Protein AF-0000000071593186 (afdb_homodimer)

Structure (mmCIF, N/CA/C/O backbone):
data_AF-0000000071593186-model_v1
#
loop_
_entity.id
_entity.type
_entity.pdbx_description
1 polymer 'Possible hydrolase'
#
loop_
_atom_site.group_PDB
_atom_site.id
_atom_site.type_symbol
_atom_site.label_atom_id
_atom_site.label_alt_id
_atom_site.label_comp_id
_atom_site.label_asym_id
_atom_site.label_entity_id
_atom_site.label_seq_id
_atom_site.pdbx_PDB_ins_code
_atom_site.Cartn_x
_atom_site.Cartn_y
_atom_site.Cartn_z
_atom_site.occupancy
_atom_site.B_iso_or_equiv
_atom_site.auth_seq_id
_atom_site.auth_comp_id
_atom_site.auth_asym_id
_atom_site.auth_atom_id
_atom_site.pdbx_PDB_model_num
ATOM 1 N N . MET A 1 1 ? 16.547 17.031 -68.688 1 25.17 1 MET A N 1
ATOM 2 C CA . MET A 1 1 ? 16.328 16.156 -67.562 1 25.17 1 MET A CA 1
ATOM 3 C C . MET A 1 1 ? 16.531 16.906 -66.25 1 25.17 1 MET A C 1
ATOM 5 O O . MET A 1 1 ? 17.672 17.141 -65.812 1 25.17 1 MET A O 1
ATOM 9 N N . LYS A 1 2 ? 15.688 17.938 -66 1 28.36 2 LYS A N 1
ATOM 10 C CA . LYS A 1 2 ? 15.641 18.922 -64.938 1 28.36 2 LYS A CA 1
ATOM 11 C C . LYS A 1 2 ? 15.367 18.234 -63.594 1 28.36 2 LYS A C 1
ATOM 13 O O . LYS A 1 2 ? 14.359 17.547 -63.438 1 28.36 2 LYS A O 1
ATOM 18 N N . LYS A 1 3 ? 16.438 17.938 -62.781 1 27.17 3 LYS A N 1
ATOM 19 C CA . LYS A 1 3 ? 16.5 17.422 -61.406 1 27.17 3 LYS A CA 1
ATOM 20 C C . LYS A 1 3 ? 15.633 18.266 -60.469 1 27.17 3 LYS A C 1
ATOM 22 O O . LYS A 1 3 ? 15.859 19.453 -60.281 1 27.17 3 LYS A O 1
ATOM 27 N N . PHE A 1 4 ? 14.344 18 -60.406 1 31.58 4 PHE A N 1
ATOM 28 C CA . PHE A 1 4 ? 13.453 18.609 -59.438 1 31.58 4 PHE A CA 1
ATOM 29 C C . PHE A 1 4 ? 13.914 18.297 -58 1 31.58 4 PHE A C 1
ATOM 31 O O . PHE A 1 4 ? 13.969 17.125 -57.625 1 31.58 4 PHE A O 1
ATOM 38 N N . ALA A 1 5 ? 14.828 19.062 -57.438 1 29.3 5 ALA A N 1
ATOM 39 C CA . ALA A 1 5 ? 15.195 19.094 -56 1 29.3 5 ALA A CA 1
ATOM 40 C C . ALA A 1 5 ? 13.961 19.266 -55.125 1 29.3 5 ALA A C 1
ATOM 42 O O . ALA A 1 5 ? 13.336 20.328 -55.125 1 29.3 5 ALA A O 1
ATOM 43 N N . THR A 1 6 ? 13.164 18.219 -54.969 1 29.22 6 THR A N 1
ATOM 44 C CA . THR A 1 6 ? 12.094 18.219 -53.969 1 29.22 6 THR A CA 1
ATOM 45 C C . THR A 1 6 ? 12.633 18.547 -52.594 1 29.22 6 THR A C 1
ATOM 47 O O . THR A 1 6 ? 13.469 17.812 -52.062 1 29.22 6 THR A O 1
ATOM 50 N N . PHE A 1 7 ? 12.742 19.812 -52.219 1 29.3 7 PHE A N 1
ATOM 51 C CA . PHE A 1 7 ? 13.016 20.234 -50.844 1 29.3 7 PHE A CA 1
ATOM 52 C C . PHE A 1 7 ? 11.992 19.641 -49.875 1 29.3 7 PHE A C 1
ATOM 54 O O . PHE A 1 7 ? 10.797 19.938 -49.969 1 29.3 7 PHE A O 1
ATOM 61 N N . LEU A 1 8 ? 12.266 18.438 -49.375 1 28.06 8 LEU A N 1
ATOM 62 C CA . LEU A 1 8 ? 11.531 17.844 -48.281 1 28.06 8 LEU A CA 1
ATOM 63 C C . LEU A 1 8 ? 11.57 18.75 -47.062 1 28.06 8 LEU A C 1
ATOM 65 O O . LEU A 1 8 ? 12.641 18.969 -46.469 1 28.06 8 LEU A O 1
ATOM 69 N N . CYS A 1 9 ? 10.68 19.75 -46.938 1 27.52 9 CYS A N 1
ATOM 70 C CA . CYS A 1 9 ? 10.422 20.453 -45.688 1 27.52 9 CYS A CA 1
ATOM 71 C C . CYS A 1 9 ? 10.055 19.469 -44.594 1 27.52 9 CYS A C 1
ATOM 73 O O . CYS A 1 9 ? 8.992 18.844 -44.625 1 27.52 9 CYS A O 1
ATOM 75 N N . VAL A 1 10 ? 11.055 18.922 -44.031 1 30.28 10 VAL A N 1
ATOM 76 C CA . VAL A 1 10 ? 10.812 18.234 -42.75 1 30.28 10 VAL A CA 1
ATOM 77 C C . VAL A 1 10 ? 10.109 19.172 -41.781 1 30.28 10 VAL A C 1
ATOM 79 O O . VAL A 1 10 ? 10.672 20.188 -41.406 1 30.28 10 VAL A O 1
ATOM 82 N N . LEU A 1 11 ? 8.812 19.328 -41.844 1 30.23 11 LEU A N 1
ATOM 83 C CA . LEU A 1 11 ? 8.023 19.875 -40.75 1 30.23 11 LEU A CA 1
ATOM 84 C C . LEU A 1 11 ? 8.406 19.234 -39.438 1 30.23 11 LEU A C 1
ATOM 86 O O . LEU A 1 11 ? 8.148 18.047 -39.219 1 30.23 11 LEU A O 1
ATOM 90 N N . LEU A 1 12 ? 9.492 19.688 -38.875 1 29.23 12 LEU A N 1
ATOM 91 C CA . LEU A 1 12 ? 9.719 19.438 -37.469 1 29.23 12 LEU A CA 1
ATOM 92 C C . LEU A 1 12 ? 8.469 19.766 -36.656 1 29.23 12 LEU A C 1
ATOM 94 O O . LEU A 1 12 ? 8.039 20.922 -36.625 1 29.23 12 LEU A O 1
ATOM 98 N N . SER A 1 13 ? 7.516 18.922 -36.594 1 33 13 SER A N 1
ATOM 99 C CA . SER A 1 13 ? 6.453 18.984 -35.594 1 33 13 SER A CA 1
ATOM 100 C C . SER A 1 13 ? 6.996 19.422 -34.219 1 33 13 SER A C 1
ATOM 102 O O . SER A 1 13 ? 7.906 18.797 -33.688 1 33 13 SER A O 1
ATOM 104 N N . GLY A 1 14 ? 7.012 20.734 -33.938 1 31.91 14 GLY A N 1
ATOM 105 C CA . GLY A 1 14 ? 7.301 21.359 -32.656 1 31.91 14 GLY A CA 1
ATOM 106 C C . GLY A 1 14 ? 6.77 20.578 -31.469 1 31.91 14 GLY A C 1
ATOM 107 O O . GLY A 1 14 ? 5.574 20.297 -31.375 1 31.91 14 GLY A O 1
ATOM 108 N N . SER A 1 15 ? 7.508 19.656 -31 1 36.62 15 SER A N 1
ATOM 109 C CA . SER A 1 15 ? 7.262 19.172 -29.641 1 36.62 15 SER A CA 1
ATOM 110 C C . SER A 1 15 ? 6.797 20.297 -28.734 1 36.62 15 SER A C 1
ATOM 112 O O . SER A 1 15 ? 7.488 21.312 -28.562 1 36.62 15 SER A O 1
ATOM 114 N N . GLY A 1 16 ? 5.535 20.641 -28.797 1 35.69 16 GLY A N 1
ATOM 115 C CA . GLY A 1 16 ? 4.914 21.625 -27.906 1 35.69 16 GLY A CA 1
ATOM 116 C C . GLY A 1 16 ? 5.566 21.688 -26.547 1 35.69 16 GLY A C 1
ATOM 117 O O . GLY A 1 16 ? 5.41 20.781 -25.719 1 35.69 16 GLY A O 1
ATOM 118 N N . PHE A 1 17 ? 6.691 22.188 -26.422 1 38.78 17 PHE A N 1
ATOM 119 C CA . PHE A 1 17 ? 7.215 22.641 -25.141 1 38.78 17 PHE A CA 1
ATOM 120 C C . PHE A 1 17 ? 6.129 23.344 -24.328 1 38.78 17 PHE A C 1
ATOM 122 O O . PHE A 1 17 ? 5.5 24.281 -24.797 1 38.78 17 PHE A O 1
ATOM 129 N N . ALA A 1 18 ? 5.43 22.594 -23.484 1 46.97 18 ALA A N 1
ATOM 130 C CA . ALA A 1 18 ? 4.527 23.281 -22.562 1 46.97 18 ALA A CA 1
ATOM 131 C C . ALA A 1 18 ? 5.18 24.516 -21.969 1 46.97 18 ALA A C 1
ATOM 133 O O . ALA A 1 18 ? 6.383 24.531 -21.703 1 46.97 18 ALA A O 1
ATOM 134 N N . ALA A 1 19 ? 4.547 25.609 -22.094 1 53.09 19 ALA A N 1
ATOM 135 C CA . ALA A 1 19 ? 4.949 26.938 -21.609 1 53.09 19 ALA A CA 1
ATOM 136 C C . ALA A 1 19 ? 5.434 26.859 -20.156 1 53.09 19 ALA A C 1
ATOM 138 O O . ALA A 1 19 ? 4.934 26.047 -19.375 1 53.09 19 ALA A O 1
ATOM 139 N N . PRO A 1 20 ? 6.586 27.422 -19.922 1 60 20 PRO A N 1
ATOM 140 C CA . PRO A 1 20 ? 7.02 27.531 -18.531 1 60 20 PRO A CA 1
ATOM 141 C C . PRO A 1 20 ? 5.883 27.922 -17.594 1 60 20 PRO A C 1
ATOM 143 O O . PRO A 1 20 ? 4.957 28.641 -18 1 60 20 PRO A O 1
ATOM 146 N N . VAL A 1 21 ? 5.766 27.188 -16.547 1 63.31 21 VAL A N 1
ATOM 147 C CA . VAL A 1 21 ? 4.77 27.516 -15.547 1 63.31 21 VAL A CA 1
ATOM 148 C C . VAL A 1 21 ? 5.145 28.844 -14.875 1 63.31 21 VAL A C 1
ATOM 150 O O . VAL A 1 21 ? 6.273 29.016 -14.406 1 63.31 21 VAL A O 1
ATOM 153 N N . GLU A 1 22 ? 4.348 29.812 -15.133 1 65.75 22 GLU A N 1
ATOM 154 C CA . GLU A 1 22 ? 4.547 31.109 -14.5 1 65.75 22 GLU A CA 1
ATOM 155 C C . GLU A 1 22 ? 3.852 31.172 -13.141 1 65.75 22 GLU A C 1
ATOM 157 O O . GLU A 1 22 ? 2.648 30.922 -13.039 1 65.75 22 GLU A O 1
ATOM 162 N N . VAL A 1 23 ? 4.645 31.094 -12.117 1 64.56 23 VAL A N 1
ATOM 163 C CA . VAL A 1 23 ? 4.156 31.359 -10.766 1 64.56 23 VAL A CA 1
ATOM 164 C C . VAL A 1 23 ? 4.445 32.812 -10.375 1 64.56 23 VAL A C 1
ATOM 166 O O . VAL A 1 23 ? 5.578 33.281 -10.508 1 64.56 23 VAL A O 1
ATOM 169 N N . PRO A 1 24 ? 3.354 33.531 -10.133 1 62.06 24 PRO A N 1
ATOM 170 C CA . PRO A 1 24 ? 3.613 34.938 -9.766 1 62.06 24 PRO A CA 1
ATOM 171 C C . PRO A 1 24 ? 4.734 35.062 -8.734 1 62.06 24 PRO A C 1
ATOM 173 O O . PRO A 1 24 ? 4.707 34.406 -7.691 1 62.06 24 PRO A O 1
ATOM 176 N N . GLY A 1 25 ? 5.672 35.875 -9.008 1 61.97 25 GLY A N 1
ATOM 177 C CA . GLY A 1 25 ? 6.762 36.188 -8.094 1 61.97 25 GLY A CA 1
ATOM 178 C C . GLY A 1 25 ? 7.934 35.219 -8.227 1 61.97 25 GLY A C 1
ATOM 179 O O . GLY A 1 25 ? 8.93 35.344 -7.508 1 61.97 25 GLY A O 1
ATOM 180 N N . PHE A 1 26 ? 7.676 34.188 -9.062 1 65.5 26 PHE A N 1
ATOM 181 C CA . PHE A 1 26 ? 8.742 33.219 -9.234 1 65.5 26 PHE A CA 1
ATOM 182 C C . PHE A 1 26 ? 9.297 33.281 -10.656 1 65.5 26 PHE A C 1
ATOM 184 O O . PHE A 1 26 ? 8.586 33.656 -11.586 1 65.5 26 PHE A O 1
ATOM 191 N N . PRO A 1 27 ? 10.609 33.062 -10.695 1 64.81 27 PRO A N 1
ATOM 192 C CA . PRO A 1 27 ? 11.102 32.875 -12.055 1 64.81 27 PRO A CA 1
ATOM 193 C C . PRO A 1 27 ? 10.398 31.75 -12.797 1 64.81 27 PRO A C 1
ATOM 195 O O . PRO A 1 27 ? 9.82 30.875 -12.164 1 64.81 27 PRO A O 1
ATOM 198 N N . SER A 1 28 ? 10.273 31.922 -14.016 1 67.56 28 SER A N 1
ATOM 199 C CA . SER A 1 28 ? 9.68 30.875 -14.836 1 67.56 28 SER A CA 1
ATOM 200 C C . SER A 1 28 ? 10.336 29.516 -14.57 1 67.56 28 SER A C 1
ATOM 202 O O . SER A 1 28 ? 11.562 29.422 -14.5 1 67.56 28 SER A O 1
ATOM 204 N N . ILE A 1 29 ? 9.586 28.625 -14.133 1 66.56 29 ILE A N 1
ATOM 205 C CA . ILE A 1 29 ? 10.078 27.281 -13.852 1 66.56 29 ILE A CA 1
ATOM 206 C C . ILE A 1 29 ? 10.047 26.453 -15.133 1 66.56 29 ILE A C 1
ATOM 208 O O . ILE A 1 29 ? 9 26.328 -15.773 1 66.56 29 ILE A O 1
ATOM 212 N N . PRO A 1 30 ? 11.164 25.969 -15.578 1 69.31 30 PRO A N 1
ATOM 213 C CA . PRO A 1 30 ? 11.188 25.188 -16.812 1 69.31 30 PRO A CA 1
ATOM 214 C C . PRO A 1 30 ? 10.25 23.984 -16.766 1 69.31 30 PRO A C 1
ATOM 216 O O . PRO A 1 30 ? 10.062 23.375 -15.695 1 69.31 30 PRO A O 1
ATOM 219 N N . GLU A 1 31 ? 9.695 23.641 -17.859 1 70.88 31 GLU A N 1
ATOM 220 C CA . GLU A 1 31 ? 8.773 22.516 -18 1 70.88 31 GLU A CA 1
ATOM 221 C C . GLU A 1 31 ? 9.461 21.203 -17.656 1 70.88 31 GLU A C 1
ATOM 223 O O . GLU A 1 31 ? 8.797 20.203 -17.359 1 70.88 31 GLU A O 1
ATOM 228 N N . THR A 1 32 ? 10.68 21.203 -17.734 1 68 32 THR A N 1
ATOM 229 C CA . THR A 1 32 ? 11.445 20.016 -17.406 1 68 32 THR A CA 1
ATOM 230 C C . THR A 1 32 ? 11.273 19.641 -15.93 1 68 32 THR A C 1
ATOM 232 O O . THR A 1 32 ? 11.516 18.5 -15.539 1 68 32 THR A O 1
ATOM 235 N N . TYR A 1 33 ? 10.742 20.719 -15.273 1 67.25 33 TYR A N 1
ATOM 236 C CA . TYR A 1 33 ? 10.641 20.484 -13.836 1 67.25 33 TYR A CA 1
ATOM 237 C C . TYR A 1 33 ? 9.188 20.312 -13.414 1 67.25 33 TYR A C 1
ATOM 239 O O . TYR A 1 33 ? 8.875 19.453 -12.594 1 67.25 33 TYR A O 1
ATOM 247 N N . ILE A 1 34 ? 8.523 21.156 -13.898 1 71.38 34 ILE A N 1
ATOM 248 C CA . ILE A 1 34 ? 7.109 21.156 -13.531 1 71.38 34 ILE A CA 1
ATOM 249 C C . ILE A 1 34 ? 6.246 21.219 -14.781 1 71.38 34 ILE A C 1
ATOM 251 O O . ILE A 1 34 ? 6.516 22.016 -15.688 1 71.38 34 ILE A O 1
ATOM 255 N N . THR A 1 35 ? 5.391 20.266 -14.875 1 76.19 35 THR A N 1
ATOM 256 C CA . THR A 1 35 ? 4.383 20.328 -15.93 1 76.19 35 THR A CA 1
ATOM 257 C C . THR A 1 35 ? 2.986 20.484 -15.336 1 76.19 35 THR A C 1
ATOM 259 O O . THR A 1 35 ? 2.697 19.953 -14.266 1 76.19 35 THR A O 1
ATOM 262 N N . ILE A 1 36 ? 2.252 21.328 -15.992 1 76.88 36 ILE A N 1
ATOM 263 C CA . ILE A 1 36 ? 0.869 21.516 -15.57 1 76.88 36 ILE A CA 1
ATOM 264 C C . ILE A 1 36 ? -0.058 20.672 -16.453 1 76.88 36 ILE A C 1
ATOM 266 O O . ILE A 1 36 ? -0.005 20.766 -17.688 1 76.88 36 ILE A O 1
ATOM 270 N N . ASN A 1 37 ? -0.736 19.797 -15.812 1 76.44 37 ASN A N 1
ATOM 271 C CA . ASN A 1 37 ? -1.731 18.969 -16.5 1 76.44 37 ASN A CA 1
ATOM 272 C C . ASN A 1 37 ? -3.127 19.594 -16.391 1 76.44 37 ASN A C 1
ATOM 274 O O . ASN A 1 37 ? -3.678 19.703 -15.297 1 76.44 37 ASN A O 1
ATOM 278 N N . ASP A 1 38 ? -3.648 19.953 -17.484 1 74.19 38 ASP A N 1
ATOM 279 C CA . ASP A 1 38 ? -4.969 20.578 -17.516 1 74.19 38 ASP A CA 1
ATOM 280 C C . ASP A 1 38 ? -6.035 19.594 -17.984 1 74.19 38 ASP A C 1
ATOM 282 O O . ASP A 1 38 ? -7.211 19.938 -18.094 1 74.19 38 ASP A O 1
ATOM 286 N N . LYS A 1 39 ? -5.602 18.422 -18.234 1 69.56 39 LYS A N 1
ATOM 287 C CA . LYS A 1 39 ? -6.555 17.453 -18.75 1 69.56 39 LYS A CA 1
ATOM 288 C C . LYS A 1 39 ? -7.328 16.781 -17.625 1 69.56 39 LYS A C 1
ATOM 290 O O . LYS A 1 39 ? -6.746 16.406 -16.594 1 69.56 39 LYS A O 1
ATOM 295 N N . GLU A 1 40 ? -8.695 16.953 -17.688 1 69 40 GLU A N 1
ATOM 296 C CA . GLU A 1 40 ? -9.562 16.203 -16.781 1 69 40 GLU A CA 1
ATOM 297 C C . GLU A 1 40 ? -10.008 14.891 -17.391 1 69 40 GLU A C 1
ATOM 299 O O . GLU A 1 40 ? -10.664 14.883 -18.438 1 69 40 GLU A O 1
ATOM 304 N N . LEU A 1 41 ? -9.336 13.812 -16.922 1 70.31 41 LEU A N 1
ATOM 305 C CA . LEU A 1 41 ? -9.789 12.508 -17.391 1 70.31 41 LEU A CA 1
ATOM 306 C C . LEU A 1 41 ? -10.891 11.953 -16.484 1 70.31 41 LEU A C 1
ATOM 308 O O . LEU A 1 41 ? -10.922 12.25 -15.297 1 70.31 41 LEU A O 1
ATOM 312 N N . GLY A 1 42 ? -11.969 11.492 -17.031 1 75.44 42 GLY A N 1
ATOM 313 C CA . GLY A 1 42 ? -13.016 10.828 -16.25 1 75.44 42 GLY A CA 1
ATOM 314 C C . GLY A 1 42 ? -12.5 9.672 -15.43 1 75.44 42 GLY A C 1
ATOM 315 O O . GLY A 1 42 ? -11.297 9.375 -15.445 1 75.44 42 GLY A O 1
ATOM 316 N N . LEU A 1 43 ? -13.367 9.078 -14.609 1 82.31 43 LEU A N 1
ATOM 317 C CA . LEU A 1 43 ? -13.047 7.922 -13.781 1 82.31 43 LEU A CA 1
ATOM 318 C C . LEU A 1 43 ? -12.602 6.75 -14.648 1 82.31 43 LEU A C 1
ATOM 320 O O . LEU A 1 43 ? -13.273 6.387 -15.609 1 82.31 43 LEU A O 1
ATOM 324 N N . GLN A 1 44 ? -11.438 6.18 -14.391 1 84.38 44 GLN A N 1
ATOM 325 C CA . GLN A 1 44 ? -10.844 5.145 -15.227 1 84.38 44 GLN A CA 1
ATOM 326 C C . GLN A 1 44 ? -11.188 3.752 -14.703 1 84.38 44 GLN A C 1
ATOM 328 O O . GLN A 1 44 ? -11.078 2.764 -15.43 1 84.38 44 GLN A O 1
ATOM 333 N N . GLU A 1 45 ? -11.555 3.723 -13.477 1 94 45 GLU A N 1
ATOM 334 C CA . GLU A 1 45 ? -11.906 2.471 -12.812 1 94 45 GLU A CA 1
ATOM 335 C C . GLU A 1 45 ? -12.766 2.725 -11.578 1 94 45 GLU A C 1
ATOM 337 O O . GLU A 1 45 ? -12.867 3.859 -11.109 1 94 45 GLU A O 1
ATOM 342 N N . HIS A 1 46 ? -13.438 1.692 -11.219 1 96.88 46 HIS A N 1
ATOM 343 C CA . HIS A 1 46 ? -13.938 1.626 -9.852 1 96.88 46 HIS A CA 1
ATOM 344 C C . HIS A 1 46 ? -13.016 0.794 -8.969 1 96.88 46 HIS A C 1
ATOM 346 O O . HIS A 1 46 ? -12.57 -0.284 -9.367 1 96.88 46 HIS A O 1
ATOM 352 N N . CYS A 1 47 ? -12.633 1.329 -7.863 1 97.81 47 CYS A N 1
ATOM 353 C CA . CYS A 1 47 ? -11.727 0.621 -6.965 1 97.81 47 CYS A CA 1
ATOM 354 C C . CYS A 1 47 ? -12.211 0.711 -5.523 1 97.81 47 CYS A C 1
ATOM 356 O O . CYS A 1 47 ? -12.586 1.788 -5.055 1 97.81 47 CYS A O 1
ATOM 358 N N . ARG A 1 48 ? -12.242 -0.421 -4.805 1 98.38 48 ARG A N 1
ATOM 359 C CA . ARG A 1 48 ? -12.633 -0.443 -3.398 1 98.38 48 ARG A CA 1
ATOM 360 C C . ARG A 1 48 ? -11.789 -1.448 -2.617 1 98.38 48 ARG A C 1
ATOM 362 O O . ARG A 1 48 ? -11.297 -2.428 -3.182 1 98.38 48 ARG A O 1
ATOM 369 N N . GLY A 1 49 ? -11.625 -1.139 -1.335 1 98.5 49 GLY A N 1
ATOM 370 C CA . GLY A 1 49 ? -11.047 -2.121 -0.431 1 98.5 49 GLY A CA 1
ATOM 371 C C . GLY A 1 49 ? -12 -3.254 -0.095 1 98.5 49 GLY A C 1
ATOM 372 O O . GLY A 1 49 ? -13.203 -3.033 0.076 1 98.5 49 GLY A O 1
ATOM 373 N N . VAL A 1 50 ? -11.531 -4.449 -0.055 1 98.75 50 VAL A N 1
ATOM 374 C CA . VAL A 1 50 ? -12.336 -5.633 0.249 1 98.75 50 VAL A CA 1
ATOM 375 C C . VAL A 1 50 ? -11.609 -6.492 1.285 1 98.75 50 VAL A C 1
ATOM 377 O O . VAL A 1 50 ? -10.422 -6.289 1.549 1 98.75 50 VAL A O 1
ATOM 380 N N . ASN A 1 51 ? -12.352 -7.371 1.91 1 98.75 51 ASN A N 1
ATOM 381 C CA . ASN A 1 51 ? -11.852 -8.203 3 1 98.75 51 ASN A CA 1
ATOM 382 C C . ASN A 1 51 ? -12.227 -9.672 2.801 1 98.75 51 ASN A C 1
ATOM 384 O O . ASN A 1 51 ? -13.352 -9.984 2.414 1 98.75 51 ASN A O 1
ATOM 388 N N . VAL A 1 52 ? -11.289 -10.555 3.045 1 98.75 52 VAL A N 1
ATOM 389 C CA . VAL A 1 52 ? -11.516 -12 3.006 1 98.75 52 VAL A CA 1
ATOM 390 C C . VAL A 1 52 ? -10.961 -12.648 4.273 1 98.75 52 VAL A C 1
ATOM 392 O O . VAL A 1 52 ? -9.789 -12.469 4.602 1 98.75 52 VAL A O 1
ATOM 395 N N . LEU A 1 53 ? -11.789 -13.336 4.98 1 98.12 53 LEU A N 1
ATOM 396 C CA . LEU A 1 53 ? -11.312 -14.078 6.145 1 98.12 53 LEU A CA 1
ATOM 397 C C . LEU A 1 53 ? -10.695 -15.406 5.73 1 98.12 53 LEU A C 1
ATOM 399 O O . LEU A 1 53 ? -11.297 -16.172 4.98 1 98.12 53 LEU A O 1
ATOM 403 N N . SER A 1 54 ? -9.438 -15.609 6.141 1 97.94 54 SER A N 1
ATOM 404 C CA . SER A 1 54 ? -8.734 -16.844 5.82 1 97.94 54 SER A CA 1
ATOM 405 C C . SER A 1 54 ? -7.789 -17.266 6.945 1 97.94 54 SER A C 1
ATOM 407 O O . SER A 1 54 ? -6.969 -16.453 7.398 1 97.94 54 SER A O 1
ATOM 409 N N . CYS A 1 55 ? -7.883 -18.469 7.445 1 95.12 55 CYS A N 1
ATOM 410 C CA . CYS A 1 55 ? -7.012 -19.047 8.461 1 95.12 55 CYS A CA 1
ATOM 411 C C . CYS A 1 55 ? -6.961 -18.172 9.703 1 95.12 55 CYS A C 1
ATOM 413 O O . CYS A 1 55 ? -5.898 -18 10.305 1 95.12 55 CYS A O 1
ATOM 415 N N . GLY A 1 56 ? -8.023 -17.516 9.977 1 94.38 56 GLY A N 1
ATOM 416 C CA . GLY A 1 56 ? -8.125 -16.734 11.195 1 94.38 56 GLY A CA 1
ATOM 417 C C . GLY A 1 56 ? -7.629 -15.305 11.031 1 94.38 56 GLY A C 1
ATOM 418 O O . GLY A 1 56 ? -7.629 -14.523 11.984 1 94.38 56 GLY A O 1
ATOM 419 N N . TYR A 1 57 ? -7.203 -14.945 9.812 1 96.38 57 TYR A N 1
ATOM 420 C CA . TYR A 1 57 ? -6.699 -13.609 9.523 1 96.38 57 TYR A CA 1
ATOM 421 C C . TYR A 1 57 ? -7.59 -12.898 8.508 1 96.38 57 TYR A C 1
ATOM 423 O O . TYR A 1 57 ? -8.07 -13.516 7.551 1 96.38 57 TYR A O 1
ATOM 431 N N . ASN A 1 58 ? -7.863 -11.656 8.75 1 98.19 58 ASN A N 1
ATOM 432 C CA . ASN A 1 58 ? -8.5 -10.867 7.707 1 98.19 58 ASN A CA 1
ATOM 433 C C . ASN A 1 58 ? -7.496 -10.438 6.637 1 98.19 58 ASN A C 1
ATOM 435 O O . ASN A 1 58 ? -6.512 -9.758 6.934 1 98.19 58 ASN A O 1
ATOM 439 N N . LEU A 1 59 ? -7.746 -10.906 5.457 1 98.69 59 LEU A N 1
ATOM 440 C CA . LEU A 1 59 ? -6.941 -10.492 4.312 1 98.69 59 LEU A CA 1
ATOM 441 C C . LEU A 1 59 ? -7.52 -9.242 3.664 1 98.69 59 LEU A C 1
ATOM 443 O O . LEU A 1 59 ? -8.695 -9.219 3.283 1 98.69 59 LEU A O 1
ATOM 447 N N . VAL A 1 60 ? -6.672 -8.227 3.539 1 98.62 60 VAL A N 1
ATOM 448 C CA . VAL A 1 60 ? -7.098 -6.977 2.924 1 98.62 60 VAL A CA 1
ATOM 449 C C . VAL A 1 60 ? -6.719 -6.969 1.444 1 98.62 60 VAL A C 1
ATOM 451 O O . VAL A 1 60 ? -5.586 -7.301 1.087 1 98.62 60 VAL A O 1
ATOM 454 N N . GLY A 1 61 ? -7.707 -6.625 0.633 1 98.56 61 GLY A N 1
ATOM 455 C CA . GLY A 1 61 ? -7.457 -6.551 -0.797 1 98.56 61 GLY A CA 1
ATOM 456 C C . GLY A 1 61 ? -8.117 -5.359 -1.46 1 98.56 61 GLY A C 1
ATOM 457 O O . GLY A 1 61 ? -8.781 -4.559 -0.792 1 98.56 61 GLY A O 1
ATOM 458 N N . MET A 1 62 ? -7.797 -5.172 -2.713 1 98.75 62 MET A N 1
ATOM 459 C CA . MET A 1 62 ? -8.391 -4.18 -3.6 1 98.75 62 MET A CA 1
ATOM 460 C C . MET A 1 62 ? -9.133 -4.852 -4.754 1 98.75 62 MET A C 1
ATOM 462 O O . MET A 1 62 ? -8.633 -5.812 -5.34 1 98.75 62 MET A O 1
ATOM 466 N N . PHE A 1 63 ? -10.336 -4.402 -5.012 1 98.88 63 PHE A N 1
ATOM 467 C CA . PHE A 1 63 ? -11.125 -4.895 -6.133 1 98.88 63 PHE A CA 1
ATOM 468 C C . PHE A 1 63 ? -11.414 -3.775 -7.125 1 98.88 63 PHE A C 1
ATOM 470 O O . PHE A 1 63 ? -12.039 -2.773 -6.773 1 98.88 63 PHE A O 1
ATOM 477 N N . HIS A 1 64 ? -10.883 -3.961 -8.305 1 98.56 64 HIS A N 1
ATOM 478 C CA . HIS A 1 64 ? -11.008 -3.004 -9.398 1 98.56 64 HIS A CA 1
ATOM 479 C C . HIS A 1 64 ? -12.016 -3.484 -10.438 1 98.56 64 HIS A C 1
ATOM 481 O O . HIS A 1 64 ? -11.953 -4.633 -10.883 1 98.56 64 HIS A O 1
ATOM 487 N N . THR A 1 65 ? -12.922 -2.637 -10.875 1 98.44 65 THR A N 1
ATOM 488 C CA . THR A 1 65 ? -13.828 -2.965 -11.969 1 98.44 65 THR A CA 1
ATOM 489 C C . THR A 1 65 ? -13.812 -1.873 -13.031 1 98.44 65 THR A C 1
ATOM 491 O O . THR A 1 65 ? -13.516 -0.713 -12.734 1 98.44 65 THR A O 1
ATOM 494 N N . PRO A 1 66 ? -14.062 -2.314 -14.258 1 97.81 66 PRO A N 1
ATOM 495 C CA . PRO A 1 66 ? -14.156 -1.337 -15.344 1 97.81 66 PRO A CA 1
ATOM 496 C C . PRO A 1 66 ? -15.281 -0.332 -15.141 1 97.81 66 PRO A C 1
ATOM 498 O O . PRO A 1 66 ? -16.188 -0.563 -14.328 1 97.81 66 PRO A O 1
ATOM 501 N N . THR A 1 67 ? -15.148 0.803 -15.836 1 95 67 THR A N 1
ATOM 502 C CA . THR A 1 67 ? -16.203 1.812 -15.805 1 95 67 THR A CA 1
ATOM 503 C C . THR A 1 67 ? -17.203 1.574 -16.922 1 95 67 THR A C 1
ATOM 505 O O . THR A 1 67 ? -18.281 2.191 -16.953 1 95 67 THR A O 1
ATOM 508 N N . THR A 1 68 ? -16.875 0.69 -17.766 1 94.31 68 THR A N 1
ATOM 509 C CA . THR A 1 68 ? -17.797 0.343 -18.859 1 94.31 68 THR A CA 1
ATOM 510 C C . THR A 1 68 ? -18.953 -0.506 -18.344 1 94.31 68 THR A C 1
ATOM 512 O O . THR A 1 68 ? -18.859 -1.116 -17.281 1 94.31 68 THR A O 1
ATOM 515 N N . PRO A 1 69 ? -20.031 -0.509 -19.109 1 95.31 69 PRO A N 1
ATOM 516 C CA . PRO A 1 69 ? -21.156 -1.343 -18.672 1 95.31 69 PRO A CA 1
ATOM 517 C C . PRO A 1 69 ? -20.75 -2.799 -18.438 1 95.31 69 PRO A C 1
ATOM 519 O O . PRO A 1 69 ? -19.984 -3.359 -19.219 1 95.31 69 PRO A O 1
ATOM 522 N N . MET A 1 70 ? -21.156 -3.311 -17.438 1 96.62 70 MET A N 1
ATOM 523 C CA . MET A 1 70 ? -20.859 -4.699 -17.078 1 96.62 70 MET A CA 1
ATOM 524 C C . MET A 1 70 ? -21.484 -5.656 -18.094 1 96.62 70 MET A C 1
ATOM 526 O O . MET A 1 70 ? -22.672 -5.543 -18.406 1 96.62 70 MET A O 1
ATOM 530 N N . PRO A 1 71 ? -20.781 -6.594 -18.641 1 96.56 71 PRO A N 1
ATOM 531 C CA . PRO A 1 71 ? -21.359 -7.621 -19.516 1 96.56 71 PRO A CA 1
ATOM 532 C C . PRO A 1 71 ? -22.344 -8.523 -18.766 1 96.56 71 PRO A C 1
ATOM 534 O O . PRO A 1 71 ? -22.359 -8.562 -17.547 1 96.56 71 PRO A O 1
ATOM 537 N N . LEU A 1 72 ? -23.078 -9.156 -19.641 1 94.38 72 LEU A N 1
ATOM 538 C CA . LEU A 1 72 ? -23.969 -10.156 -19.062 1 94.38 72 LEU A CA 1
ATOM 539 C C . LEU A 1 72 ? -23.156 -11.234 -18.344 1 94.38 72 LEU A C 1
ATOM 541 O O . LEU A 1 72 ? -22.203 -11.773 -18.891 1 94.38 72 LEU A O 1
ATOM 545 N N . GLY A 1 73 ? -23.391 -11.508 -17.094 1 95.75 73 GLY A N 1
ATOM 546 C CA . GLY A 1 73 ? -22.703 -12.523 -16.312 1 95.75 73 GLY A CA 1
ATOM 547 C C . GLY A 1 73 ? -21.547 -11.984 -15.492 1 95.75 73 GLY A C 1
ATOM 548 O O . GLY A 1 73 ? -20.953 -12.703 -14.695 1 95.75 73 GLY A O 1
ATOM 549 N N . GLY A 1 74 ? -21.125 -10.75 -15.797 1 98.06 74 GLY A N 1
ATOM 550 C CA . GLY A 1 74 ? -20.062 -10.125 -15.031 1 98.06 74 GLY A CA 1
ATOM 551 C C . GLY A 1 74 ? -18.781 -9.93 -15.828 1 98.06 74 GLY A C 1
ATOM 552 O O . GLY A 1 74 ? -18.672 -10.406 -16.969 1 98.06 74 GLY A O 1
ATOM 553 N N . TYR A 1 75 ? -17.875 -9.25 -15.266 1 98.69 75 TYR A N 1
ATOM 554 C CA . TYR A 1 75 ? -16.594 -8.992 -15.914 1 98.69 75 TYR A CA 1
ATOM 555 C C . TYR A 1 75 ? -15.68 -10.211 -15.828 1 98.69 75 TYR A C 1
ATOM 557 O O . TYR A 1 75 ? -15.641 -10.891 -14.805 1 98.69 75 TYR A O 1
ATOM 565 N N . PRO A 1 76 ? -14.961 -10.539 -16.953 1 98.5 76 PRO A N 1
ATOM 566 C CA . PRO A 1 76 ? -13.773 -11.352 -16.703 1 98.5 76 PRO A CA 1
ATOM 567 C C . PRO A 1 76 ? -12.883 -10.766 -15.609 1 98.5 76 PRO A C 1
ATOM 569 O O . PRO A 1 76 ? -12.766 -9.539 -15.492 1 98.5 76 PRO A O 1
ATOM 572 N N . THR A 1 77 ? -12.359 -11.625 -14.805 1 98.75 77 THR A N 1
ATOM 573 C CA . THR A 1 77 ? -11.656 -11.125 -13.625 1 98.75 77 THR A CA 1
ATOM 574 C C . THR A 1 77 ? -10.32 -11.836 -13.453 1 98.75 77 THR A C 1
ATOM 576 O O . THR A 1 77 ? -10.242 -13.062 -13.602 1 98.75 77 THR A O 1
ATOM 579 N N . VAL A 1 78 ? -9.297 -11.062 -13.188 1 98.81 78 VAL A N 1
ATOM 580 C CA . VAL A 1 78 ? -7.984 -11.609 -12.867 1 98.81 78 VAL A CA 1
ATOM 581 C C . VAL A 1 78 ? -7.695 -11.422 -11.383 1 98.81 78 VAL A C 1
ATOM 583 O O . VAL A 1 78 ? -7.859 -10.328 -10.844 1 98.81 78 VAL A O 1
ATOM 586 N N . ILE A 1 79 ? -7.371 -12.477 -10.711 1 98.62 79 ILE A N 1
ATOM 587 C CA . ILE A 1 79 ? -6.906 -12.43 -9.328 1 98.62 79 ILE A CA 1
ATOM 588 C C . ILE A 1 79 ? -5.383 -12.5 -9.289 1 98.62 79 ILE A C 1
ATOM 590 O O . ILE A 1 79 ? -4.781 -13.391 -9.898 1 98.62 79 ILE A O 1
ATOM 594 N N . PHE A 1 80 ? -4.77 -11.531 -8.562 1 98.25 80 PHE A N 1
ATOM 595 C CA . PHE A 1 80 ? -3.318 -11.383 -8.57 1 98.25 80 PHE A CA 1
ATOM 596 C C . PHE A 1 80 ? -2.729 -11.742 -7.211 1 98.25 80 PHE A C 1
ATOM 598 O O . PHE A 1 80 ? -3.221 -11.289 -6.172 1 98.25 80 PHE A O 1
ATOM 605 N N . PHE A 1 81 ? -1.624 -12.508 -7.242 1 98.12 81 PHE A N 1
ATOM 606 C CA . PHE A 1 81 ? -0.965 -12.93 -6.012 1 98.12 81 PHE A CA 1
ATOM 607 C C . PHE A 1 81 ? 0.49 -12.477 -5.996 1 98.12 81 PHE A C 1
ATOM 609 O O . PHE A 1 81 ? 1.25 -12.773 -6.918 1 98.12 81 PHE A O 1
ATOM 616 N N . HIS A 1 82 ? 0.895 -11.82 -4.887 1 96.75 82 HIS A N 1
ATOM 617 C CA . HIS A 1 82 ? 2.26 -11.336 -4.723 1 96.75 82 HIS A CA 1
ATOM 618 C C . HIS A 1 82 ? 3.189 -12.445 -4.258 1 96.75 82 HIS A C 1
ATOM 620 O O . HIS A 1 82 ? 2.734 -13.539 -3.922 1 96.75 82 HIS A O 1
ATOM 626 N N . GLY A 1 83 ? 4.496 -12.148 -4.234 1 93.75 83 GLY A N 1
ATOM 627 C CA . GLY A 1 83 ? 5.52 -13.117 -3.857 1 93.75 83 GLY A CA 1
ATOM 628 C C . GLY A 1 83 ? 5.77 -13.164 -2.363 1 93.75 83 GLY A C 1
ATOM 629 O O . GLY A 1 83 ? 4.996 -12.602 -1.58 1 93.75 83 GLY A O 1
ATOM 630 N N . PHE A 1 84 ? 6.844 -13.773 -1.984 1 89.81 84 PHE A N 1
ATOM 631 C CA . PHE A 1 84 ? 7.191 -14.039 -0.593 1 89.81 84 PHE A CA 1
ATOM 632 C C . PHE A 1 84 ? 7.32 -12.742 0.19 1 89.81 84 PHE A C 1
ATOM 634 O O . PHE A 1 84 ? 8.133 -11.883 -0.153 1 89.81 84 PHE A O 1
ATOM 641 N N . ARG A 1 85 ? 6.461 -12.609 1.143 1 88.31 85 ARG A N 1
ATOM 642 C CA . ARG A 1 85 ? 6.453 -11.492 2.086 1 88.31 85 ARG A CA 1
ATOM 643 C C . ARG A 1 85 ? 6.336 -10.156 1.358 1 88.31 85 ARG A C 1
ATOM 645 O O . ARG A 1 85 ? 6.977 -9.18 1.74 1 88.31 85 ARG A O 1
ATOM 652 N N . GLY A 1 86 ? 5.691 -10.18 0.281 1 90.38 86 GLY A N 1
ATOM 653 C CA . GLY A 1 86 ? 5.383 -8.977 -0.473 1 90.38 86 GLY A CA 1
ATOM 654 C C . GLY A 1 86 ? 4.059 -8.352 -0.083 1 90.38 86 GLY A C 1
ATOM 655 O O . GLY A 1 86 ? 3.627 -8.461 1.066 1 90.38 86 GLY A O 1
ATOM 656 N N . ASN A 1 87 ? 3.555 -7.555 -1.014 1 93.19 87 ASN A N 1
ATOM 657 C CA . ASN A 1 87 ? 2.26 -6.902 -0.855 1 93.19 87 ASN A CA 1
ATOM 658 C C . ASN A 1 87 ? 1.524 -6.785 -2.188 1 93.19 87 ASN A C 1
ATOM 660 O O . ASN A 1 87 ? 2.072 -7.129 -3.236 1 93.19 87 ASN A O 1
ATOM 664 N N . CYS A 1 88 ? 0.315 -6.324 -2.102 1 95.19 88 CYS A N 1
ATOM 665 C CA . CYS A 1 88 ? -0.519 -6.363 -3.299 1 95.19 88 CYS A CA 1
ATOM 666 C C . CYS A 1 88 ? -0.343 -5.102 -4.129 1 95.19 88 CYS A C 1
ATOM 668 O O . CYS A 1 88 ? -1.025 -4.918 -5.141 1 95.19 88 CYS A O 1
ATOM 670 N N . THR A 1 89 ? 0.532 -4.199 -3.807 1 92.75 89 THR A N 1
ATOM 671 C CA . THR A 1 89 ? 0.837 -3.008 -4.59 1 92.75 89 THR A CA 1
ATOM 672 C C . THR A 1 89 ? 2.084 -3.225 -5.441 1 92.75 89 THR A C 1
ATOM 674 O O . THR A 1 89 ? 2.16 -2.74 -6.574 1 92.75 89 THR A O 1
ATOM 677 N N . GLY A 1 90 ? 2.994 -4.016 -4.891 1 89.31 90 GLY A N 1
ATOM 678 C CA . GLY A 1 90 ? 4.258 -4.234 -5.574 1 89.31 90 GLY A CA 1
ATOM 679 C C . GLY A 1 90 ? 5.191 -3.041 -5.5 1 89.31 90 GLY A C 1
ATOM 680 O O . GLY A 1 90 ? 4.793 -1.961 -5.062 1 89.31 90 GLY A O 1
ATOM 681 N N . LYS A 1 91 ? 6.445 -3.287 -5.945 1 86.56 91 LYS A N 1
ATOM 682 C CA . LYS A 1 91 ? 7.43 -2.211 -5.984 1 86.56 91 LYS A CA 1
ATOM 683 C C . LYS A 1 91 ? 7.023 -1.127 -6.977 1 86.56 91 LYS A C 1
ATOM 685 O O . LYS A 1 91 ? 6.637 -1.429 -8.109 1 86.56 91 LYS A O 1
ATOM 690 N N . ASP A 1 92 ? 7.047 0.13 -6.527 1 83.38 92 ASP A N 1
ATOM 691 C CA . ASP A 1 92 ? 6.734 1.306 -7.332 1 83.38 92 ASP A CA 1
ATOM 692 C C . ASP A 1 92 ? 5.328 1.214 -7.914 1 83.38 92 ASP A C 1
ATOM 694 O O . ASP A 1 92 ? 5.055 1.765 -8.984 1 83.38 92 ASP A O 1
ATOM 698 N N . GLY A 1 93 ? 4.477 0.338 -7.34 1 90 93 GLY A N 1
ATOM 699 C CA . GLY A 1 93 ? 3.07 0.284 -7.699 1 90 93 GLY A CA 1
ATOM 700 C C . GLY A 1 93 ? 2.803 -0.533 -8.945 1 90 93 GLY A C 1
ATOM 701 O O . GLY A 1 93 ? 1.79 -0.333 -9.625 1 90 93 GLY A O 1
ATOM 702 N N . VAL A 1 94 ? 3.67 -1.402 -9.273 1 94.19 94 VAL A N 1
ATOM 703 C CA . VAL A 1 94 ? 3.6 -2.09 -10.562 1 94.19 94 VAL A CA 1
ATOM 704 C C . VAL A 1 94 ? 2.336 -2.943 -10.617 1 94.19 94 VAL A C 1
ATOM 706 O O . VAL A 1 94 ? 1.731 -3.094 -11.688 1 94.19 94 VAL A O 1
ATOM 709 N N . TYR A 1 95 ? 1.886 -3.51 -9.539 1 96.75 95 TYR A N 1
ATOM 710 C CA . TYR A 1 95 ? 0.682 -4.336 -9.562 1 96.75 95 TYR A CA 1
ATOM 711 C C . TYR A 1 95 ? -0.566 -3.473 -9.719 1 96.75 95 TYR A C 1
ATOM 713 O O . TYR A 1 95 ? -1.545 -3.889 -10.336 1 96.75 95 TYR A O 1
ATOM 721 N N . ARG A 1 96 ? -0.528 -2.322 -9.133 1 94.81 96 ARG A N 1
ATOM 722 C CA . ARG A 1 96 ? -1.6 -1.353 -9.336 1 94.81 96 ARG A CA 1
ATOM 723 C C . ARG A 1 96 ? -1.671 -0.916 -10.797 1 94.81 96 ARG A C 1
ATOM 725 O O . ARG A 1 96 ? -2.762 -0.781 -11.359 1 94.81 96 ARG A O 1
ATOM 732 N N . ASP A 1 97 ? -0.503 -0.689 -11.398 1 94.31 97 ASP A N 1
ATOM 733 C CA . ASP A 1 97 ? -0.455 -0.317 -12.805 1 94.31 97 ASP A CA 1
ATOM 734 C C . ASP A 1 97 ? -1.046 -1.418 -13.688 1 94.31 97 ASP A C 1
ATOM 736 O O . ASP A 1 97 ? -1.766 -1.134 -14.648 1 94.31 97 ASP A O 1
ATOM 740 N N . LEU A 1 98 ? -0.702 -2.619 -13.328 1 97.62 98 LEU A N 1
ATOM 741 C CA . LEU A 1 98 ? -1.278 -3.746 -14.055 1 97.62 98 LEU A CA 1
ATOM 742 C C . LEU A 1 98 ? -2.797 -3.764 -13.914 1 97.62 98 LEU A C 1
ATOM 744 O O . LEU A 1 98 ? -3.514 -3.971 -14.891 1 97.62 98 LEU A O 1
ATOM 748 N N . ALA A 1 99 ? -3.295 -3.557 -12.711 1 97.94 99 ALA A N 1
ATOM 749 C CA . ALA A 1 99 ? -4.734 -3.545 -12.469 1 97.94 99 ALA A CA 1
ATOM 750 C C . ALA A 1 99 ? -5.422 -2.463 -13.297 1 97.94 99 ALA A C 1
ATOM 752 O O . ALA A 1 99 ? -6.465 -2.709 -13.906 1 97.94 99 ALA A O 1
ATOM 753 N N . ARG A 1 100 ? -4.824 -1.306 -13.328 1 95.44 100 ARG A N 1
ATOM 754 C CA . ARG A 1 100 ? -5.383 -0.203 -14.102 1 95.44 100 ARG A CA 1
ATOM 755 C C . ARG A 1 100 ? -5.43 -0.546 -15.586 1 95.44 100 ARG A C 1
ATOM 757 O O . ARG A 1 100 ? -6.41 -0.247 -16.266 1 95.44 100 ARG A O 1
ATOM 764 N N . LEU A 1 101 ? -4.352 -1.134 -16.047 1 97.06 101 LEU A N 1
ATOM 765 C CA . LEU A 1 101 ? -4.277 -1.528 -17.453 1 97.06 101 LEU A CA 1
ATOM 766 C C . LEU A 1 101 ? -5.379 -2.529 -17.797 1 97.06 101 LEU A C 1
ATOM 768 O O . LEU A 1 101 ? -6.074 -2.375 -18.797 1 97.06 101 LEU A O 1
ATOM 772 N N . LEU A 1 102 ? -5.559 -3.52 -16.969 1 98.44 102 LEU A N 1
ATOM 773 C CA . LEU A 1 102 ? -6.562 -4.551 -17.219 1 98.44 102 LEU A CA 1
ATOM 774 C C . LEU A 1 102 ? -7.969 -3.969 -17.141 1 98.44 102 LEU A C 1
ATOM 776 O O . LEU A 1 102 ? -8.812 -4.242 -18 1 98.44 102 LEU A O 1
ATOM 780 N N . THR A 1 103 ? -8.234 -3.141 -16.125 1 97.81 103 THR A N 1
ATOM 781 C CA . THR A 1 103 ? -9.57 -2.582 -15.93 1 97.81 103 THR A CA 1
ATOM 782 C C . THR A 1 103 ? -9.938 -1.635 -17.062 1 97.81 103 THR A C 1
ATOM 784 O O . THR A 1 103 ? -11.094 -1.596 -17.5 1 97.81 103 THR A O 1
ATOM 787 N N . ALA A 1 104 ? -8.945 -0.899 -17.531 1 95.5 104 ALA A N 1
ATOM 788 C CA . ALA A 1 104 ? -9.164 -0.003 -18.656 1 95.5 104 ALA A CA 1
ATOM 789 C C . ALA A 1 104 ? -9.547 -0.786 -19.922 1 95.5 104 ALA A C 1
ATOM 791 O O . ALA A 1 104 ? -10.062 -0.216 -20.875 1 95.5 104 ALA A O 1
ATOM 792 N N . ASN A 1 105 ? -9.297 -2.066 -19.859 1 96.94 105 ASN A N 1
ATOM 793 C CA . ASN A 1 105 ? -9.578 -2.912 -21.016 1 96.94 105 ASN A CA 1
ATOM 794 C C . ASN A 1 105 ? -10.656 -3.947 -20.703 1 96.94 105 ASN A C 1
ATOM 796 O O . ASN A 1 105 ? -10.68 -5.023 -21.297 1 96.94 105 ASN A O 1
ATOM 800 N N . GLY A 1 106 ? -11.422 -3.707 -19.734 1 97.56 106 GLY A N 1
ATOM 801 C CA . GLY A 1 106 ? -12.648 -4.457 -19.516 1 97.56 106 GLY A CA 1
ATOM 802 C C . GLY A 1 106 ? -12.461 -5.68 -18.641 1 97.56 106 GLY A C 1
ATOM 803 O O . GLY A 1 106 ? -13.305 -6.574 -18.609 1 97.56 106 GLY A O 1
ATOM 804 N N . ILE A 1 107 ? -11.336 -5.785 -17.953 1 98.62 107 ILE A N 1
ATOM 805 C CA . ILE A 1 107 ? -11.062 -6.926 -17.094 1 98.62 107 ILE A CA 1
ATOM 806 C C . ILE A 1 107 ? -10.977 -6.461 -15.641 1 98.62 107 ILE A C 1
ATOM 808 O O . ILE A 1 107 ? -10.156 -5.598 -15.305 1 98.62 107 ILE A O 1
ATOM 812 N N . ALA A 1 108 ? -11.82 -6.996 -14.766 1 98.81 108 ALA A N 1
ATOM 813 C CA . ALA A 1 108 ? -11.734 -6.684 -13.344 1 98.81 108 ALA A CA 1
ATOM 814 C C . ALA A 1 108 ? -10.508 -7.332 -12.711 1 98.81 108 ALA A C 1
ATOM 816 O O . ALA A 1 108 ? -9.977 -8.32 -13.234 1 98.81 108 ALA A O 1
ATOM 817 N N . VAL A 1 109 ? -10.031 -6.719 -11.625 1 98.88 109 VAL A N 1
ATOM 818 C CA . VAL A 1 109 ? -8.828 -7.23 -10.984 1 98.88 109 VAL A CA 1
ATOM 819 C C . VAL A 1 109 ? -9.023 -7.25 -9.469 1 98.88 109 VAL A C 1
ATOM 821 O O . VAL A 1 109 ? -9.531 -6.285 -8.891 1 98.88 109 VAL A O 1
ATOM 824 N N . ALA A 1 110 ? -8.703 -8.336 -8.852 1 98.81 110 ALA A N 1
ATOM 825 C CA . ALA A 1 110 ? -8.609 -8.43 -7.398 1 98.81 110 ALA A CA 1
ATOM 826 C C . ALA A 1 110 ? -7.176 -8.719 -6.961 1 98.81 110 ALA A C 1
ATOM 828 O O . ALA A 1 110 ? -6.547 -9.664 -7.453 1 98.81 110 ALA A O 1
ATOM 829 N N . ARG A 1 111 ? -6.633 -7.875 -6.109 1 98.5 111 ARG A N 1
ATOM 830 C CA . ARG A 1 111 ? -5.316 -8.078 -5.516 1 98.5 111 ARG A CA 1
ATOM 831 C C . ARG A 1 111 ? -5.395 -8.078 -3.992 1 98.5 111 ARG A C 1
ATOM 833 O O . ARG A 1 111 ? -6.078 -7.242 -3.402 1 98.5 111 ARG A O 1
ATOM 840 N N . PHE A 1 112 ? -4.699 -9.031 -3.361 1 98.44 112 PHE A N 1
ATOM 841 C CA . PHE A 1 112 ? -4.785 -9.164 -1.912 1 98.44 112 PHE A CA 1
ATOM 842 C C . PHE A 1 112 ? -3.395 -9.242 -1.291 1 98.44 112 PHE A C 1
ATOM 844 O O . PHE A 1 112 ? -2.475 -9.805 -1.89 1 98.44 112 PHE A O 1
ATOM 851 N N . ASP A 1 113 ? -3.271 -8.633 -0.147 1 97.62 113 ASP A N 1
ATOM 852 C CA . ASP A 1 113 ? -2.166 -8.969 0.746 1 97.62 113 ASP A CA 1
ATOM 853 C C . ASP A 1 113 ? -2.41 -10.312 1.439 1 97.62 113 ASP A C 1
ATOM 855 O O . ASP A 1 113 ? -3.457 -10.516 2.057 1 97.62 113 ASP A O 1
ATOM 859 N N . MET A 1 114 ? -1.445 -11.219 1.348 1 97.25 114 MET A N 1
ATOM 860 C CA . MET A 1 114 ? -1.568 -12.5 2.043 1 97.25 114 MET A CA 1
ATOM 861 C C . MET A 1 114 ? -1.419 -12.312 3.549 1 97.25 114 MET A C 1
ATOM 863 O O . MET A 1 114 ? -0.999 -11.25 4.012 1 97.25 114 MET A O 1
ATOM 867 N N . ALA A 1 115 ? -1.79 -13.344 4.277 1 95.81 115 ALA A N 1
ATOM 868 C CA . ALA A 1 115 ? -1.727 -13.242 5.73 1 95.81 115 ALA A CA 1
ATOM 869 C C . ALA A 1 115 ? -0.333 -12.828 6.191 1 95.81 115 ALA A C 1
ATOM 871 O O . ALA A 1 115 ? 0.669 -13.391 5.746 1 95.81 115 ALA A O 1
ATOM 872 N N . GLY A 1 116 ? -0.334 -11.773 7.055 1 92.19 116 GLY A N 1
ATOM 873 C CA . GLY A 1 116 ? 0.92 -11.297 7.609 1 92.19 116 GLY A CA 1
ATOM 874 C C . GLY A 1 116 ? 1.634 -10.305 6.711 1 92.19 116 GLY A C 1
ATOM 875 O O . GLY A 1 116 ? 2.645 -9.719 7.102 1 92.19 116 GLY A O 1
ATOM 876 N N . CYS A 1 117 ? 1.112 -10.07 5.531 1 93.5 117 CYS A N 1
ATOM 877 C CA . CYS A 1 117 ? 1.765 -9.195 4.562 1 93.5 117 CYS A CA 1
ATOM 878 C C . CYS A 1 117 ? 0.953 -7.926 4.34 1 93.5 117 CYS A C 1
ATOM 880 O O . CYS A 1 117 ? -0.274 -7.941 4.449 1 93.5 117 CYS A O 1
ATOM 882 N N . GLY A 1 118 ? 1.652 -6.836 3.992 1 93.25 118 GLY A N 1
ATOM 883 C CA . GLY A 1 118 ? 0.979 -5.586 3.672 1 93.25 118 GLY A CA 1
ATOM 884 C C . GLY A 1 118 ? 0.019 -5.133 4.754 1 93.25 118 GLY A C 1
ATOM 885 O O . GLY A 1 118 ? 0.403 -5.008 5.922 1 93.25 118 GLY A O 1
ATOM 886 N N . ASN A 1 119 ? -1.211 -5 4.363 1 95.5 119 ASN A N 1
ATOM 887 C CA . ASN A 1 119 ? -2.199 -4.488 5.309 1 95.5 119 ASN A CA 1
ATOM 888 C C . ASN A 1 119 ? -3.023 -5.617 5.922 1 95.5 119 ASN A C 1
ATOM 890 O O . ASN A 1 119 ? -3.863 -5.375 6.793 1 95.5 119 ASN A O 1
ATOM 894 N N . SER A 1 120 ? -2.816 -6.832 5.512 1 96.81 120 SER A N 1
ATOM 895 C CA . SER A 1 120 ? -3.547 -7.965 6.07 1 96.81 120 SER A CA 1
ATOM 896 C C . SER A 1 120 ? -3.104 -8.258 7.5 1 96.81 120 SER A C 1
ATOM 898 O O . SER A 1 120 ? -1.992 -7.898 7.898 1 96.81 120 SER A O 1
ATOM 900 N N . GLU A 1 121 ? -3.98 -8.922 8.25 1 96.12 121 GLU A N 1
ATOM 901 C CA . GLU A 1 121 ? -3.703 -9.258 9.648 1 96.12 121 GLU A CA 1
ATOM 902 C C . GLU A 1 121 ? -2.584 -10.289 9.758 1 96.12 121 GLU A C 1
ATOM 904 O O . GLU A 1 121 ? -2.361 -11.07 8.828 1 96.12 121 GLU A O 1
ATOM 909 N N . GLY A 1 122 ? -1.882 -10.219 10.898 1 91 122 GLY A N 1
ATOM 910 C CA . GLY A 1 122 ? -0.834 -11.18 11.195 1 91 122 GLY A CA 1
ATOM 911 C C . GLY A 1 122 ? 0.562 -10.602 11.078 1 91 122 GLY A C 1
ATOM 912 O O . GLY A 1 122 ? 0.727 -9.438 10.703 1 91 122 GLY A O 1
ATOM 913 N N . ILE A 1 123 ? 1.503 -11.398 11.453 1 86.5 123 ILE A N 1
ATOM 914 C CA . ILE A 1 123 ? 2.92 -11.062 11.367 1 86.5 123 ILE A CA 1
ATOM 915 C C . ILE A 1 123 ? 3.619 -12.031 10.414 1 86.5 123 ILE A C 1
ATOM 917 O O . ILE A 1 123 ? 3.604 -13.242 10.625 1 86.5 123 ILE A O 1
ATOM 921 N N . CYS A 1 124 ? 4.25 -11.484 9.422 1 81.12 124 CYS A N 1
ATOM 922 C CA . CYS A 1 124 ? 4.707 -12.258 8.266 1 81.12 124 CYS A CA 1
ATOM 923 C C . CYS A 1 124 ? 5.699 -13.336 8.688 1 81.12 124 CYS A C 1
ATOM 925 O O . CYS A 1 124 ? 5.711 -14.43 8.125 1 81.12 124 CYS A O 1
ATOM 927 N N . ASP A 1 125 ? 6.543 -13.047 9.727 1 80.75 125 ASP A N 1
ATOM 928 C CA . ASP A 1 125 ? 7.57 -14.023 10.078 1 80.75 125 ASP A CA 1
ATOM 929 C C . ASP A 1 125 ? 7.039 -15.047 11.078 1 80.75 125 ASP A C 1
ATOM 931 O O . ASP A 1 125 ? 7.785 -15.906 11.547 1 80.75 125 ASP A O 1
ATOM 935 N N . GLN A 1 126 ? 5.75 -14.961 11.297 1 84.69 126 GLN A N 1
ATOM 936 C CA . GLN A 1 126 ? 5.121 -15.922 12.195 1 84.69 126 GLN A CA 1
ATOM 937 C C . GLN A 1 126 ? 4.094 -16.781 11.453 1 84.69 126 GLN A C 1
ATOM 939 O O . GLN A 1 126 ? 3.514 -17.703 12.031 1 84.69 126 GLN A O 1
ATOM 944 N N . ILE A 1 127 ? 3.855 -16.469 10.305 1 89.19 127 ILE A N 1
ATOM 945 C CA . ILE A 1 127 ? 2.91 -17.203 9.477 1 89.19 127 ILE A CA 1
ATOM 946 C C . ILE A 1 127 ? 3.654 -17.906 8.344 1 89.19 127 ILE A C 1
ATOM 948 O O . ILE A 1 127 ? 4.281 -17.266 7.504 1 89.19 127 ILE A O 1
ATOM 952 N N . PRO A 1 128 ? 3.539 -19.203 8.328 1 90.25 128 PRO A N 1
ATOM 953 C CA . PRO A 1 128 ? 4.258 -19.938 7.281 1 90.25 128 PRO A CA 1
ATOM 954 C C . PRO A 1 128 ? 3.775 -19.562 5.875 1 90.25 128 PRO A C 1
ATOM 956 O O . PRO A 1 128 ? 2.578 -19.359 5.664 1 90.25 128 PRO A O 1
ATOM 959 N N . ALA A 1 129 ? 4.719 -19.609 4.949 1 90.62 129 ALA A N 1
ATOM 960 C CA . ALA A 1 129 ? 4.422 -19.25 3.562 1 90.62 129 ALA A CA 1
ATOM 961 C C . ALA A 1 129 ? 3.424 -20.234 2.949 1 90.62 129 ALA A C 1
ATOM 963 O O . ALA A 1 129 ? 2.68 -19.875 2.033 1 90.62 129 ALA A O 1
ATOM 964 N N . ARG A 1 130 ? 3.355 -21.469 3.432 1 93 130 ARG A N 1
ATOM 965 C CA . ARG A 1 130 ? 2.404 -22.453 2.932 1 93 130 ARG A CA 1
ATOM 966 C C . ARG A 1 130 ? 0.968 -21.969 3.117 1 93 130 ARG A C 1
ATOM 968 O O . ARG A 1 130 ? 0.061 -22.422 2.418 1 93 130 ARG A O 1
ATOM 975 N N . THR A 1 131 ? 0.743 -21.062 4.059 1 94.62 131 THR A N 1
ATOM 976 C CA . THR A 1 131 ? -0.575 -20.5 4.344 1 94.62 131 THR A CA 1
ATOM 977 C C . THR A 1 131 ? -1.118 -19.75 3.133 1 94.62 131 THR A C 1
ATOM 979 O O . THR A 1 131 ? -2.332 -19.609 2.979 1 94.62 131 THR A O 1
ATOM 982 N N . TYR A 1 132 ? -0.21 -19.344 2.227 1 96.06 132 TYR A N 1
ATOM 983 C CA . TYR A 1 132 ? -0.61 -18.625 1.023 1 96.06 132 TYR A CA 1
ATOM 984 C C . TYR A 1 132 ? -1.55 -19.469 0.169 1 96.06 132 TYR A C 1
ATOM 986 O O . TYR A 1 132 ? -2.432 -18.938 -0.508 1 96.06 132 TYR A O 1
ATOM 994 N N . LEU A 1 133 ? -1.416 -20.812 0.183 1 94.5 133 LEU A N 1
ATOM 995 C CA . LEU A 1 133 ? -2.26 -21.688 -0.619 1 94.5 133 LEU A CA 1
ATOM 996 C C . LEU A 1 133 ? -3.711 -21.625 -0.154 1 94.5 133 LEU A C 1
ATOM 998 O O . LEU A 1 133 ? -4.617 -21.406 -0.963 1 94.5 133 LEU A O 1
ATOM 1002 N N . ARG A 1 134 ? -3.879 -21.719 1.151 1 96.12 134 ARG A N 1
ATOM 1003 C CA . ARG A 1 134 ? -5.227 -21.625 1.699 1 96.12 134 ARG A CA 1
ATOM 1004 C C . ARG A 1 134 ? -5.785 -20.219 1.532 1 96.12 134 ARG A C 1
ATOM 1006 O O . ARG A 1 134 ? -6.973 -20.031 1.248 1 96.12 134 ARG A O 1
ATOM 1013 N N . ASN A 1 135 ? -4.914 -19.188 1.746 1 98 135 ASN A N 1
ATOM 1014 C CA . ASN A 1 135 ? -5.34 -17.812 1.453 1 98 135 ASN A CA 1
ATOM 1015 C C . ASN A 1 135 ? -5.863 -17.688 0.026 1 98 135 ASN A C 1
ATOM 1017 O O . ASN A 1 135 ? -6.926 -17.109 -0.2 1 98 135 ASN A O 1
ATOM 1021 N N . GLY A 1 136 ? -5.133 -18.297 -0.903 1 97.25 136 GLY A N 1
ATOM 1022 C CA . GLY A 1 136 ? -5.539 -18.25 -2.299 1 97.25 136 GLY A CA 1
ATOM 1023 C C . GLY A 1 136 ? -6.883 -18.906 -2.551 1 97.25 136 GLY A C 1
ATOM 1024 O O . GLY A 1 136 ? -7.707 -18.375 -3.297 1 97.25 136 GLY A O 1
ATOM 1025 N N . GLU A 1 137 ? -7.117 -20.031 -1.961 1 95.25 137 GLU A N 1
ATOM 1026 C CA . GLU A 1 137 ? -8.391 -20.734 -2.109 1 95.25 137 GLU A CA 1
ATOM 1027 C C . GLU A 1 137 ? -9.555 -19.875 -1.62 1 95.25 137 GLU A C 1
ATOM 1029 O O . GLU A 1 137 ? -10.57 -19.75 -2.305 1 95.25 137 GLU A O 1
ATOM 1034 N N . ASP A 1 138 ? -9.375 -19.312 -0.451 1 97 138 ASP A N 1
ATOM 1035 C CA . ASP A 1 138 ? -10.43 -18.5 0.149 1 97 138 ASP A CA 1
ATOM 1036 C C . ASP A 1 138 ? -10.672 -17.219 -0.65 1 97 138 ASP A C 1
ATOM 1038 O O . ASP A 1 138 ? -11.82 -16.781 -0.802 1 97 138 ASP A O 1
ATOM 1042 N N . ILE A 1 139 ? -9.602 -16.625 -1.147 1 98 139 ILE A N 1
ATOM 1043 C CA . ILE A 1 139 ? -9.719 -15.438 -1.981 1 98 139 ILE A CA 1
ATOM 1044 C C . ILE A 1 139 ? -10.492 -15.773 -3.256 1 98 139 ILE A C 1
ATOM 1046 O O . ILE A 1 139 ? -11.438 -15.078 -3.615 1 98 139 ILE A O 1
ATOM 1050 N N . LEU A 1 140 ? -10.109 -16.844 -3.947 1 96.56 140 LEU A N 1
ATOM 1051 C CA . LEU A 1 140 ? -10.781 -17.25 -5.176 1 96.56 140 LEU A CA 1
ATOM 1052 C C . LEU A 1 140 ? -12.266 -17.516 -4.914 1 96.56 140 LEU A C 1
ATOM 1054 O O . LEU A 1 140 ? -13.125 -17.031 -5.652 1 96.56 140 LEU A O 1
ATOM 1058 N N . ALA A 1 141 ? -12.547 -18.25 -3.861 1 95.25 141 ALA A N 1
ATOM 1059 C CA . ALA A 1 141 ? -13.93 -18.609 -3.531 1 95.25 141 ALA A CA 1
ATOM 1060 C C . ALA A 1 141 ? -14.766 -17.359 -3.256 1 95.25 141 ALA A C 1
ATOM 1062 O O . ALA A 1 141 ? -15.922 -17.281 -3.666 1 95.25 141 ALA A O 1
ATOM 1063 N N . THR A 1 142 ? -14.18 -16.406 -2.578 1 97.25 142 THR A N 1
ATOM 1064 C CA . THR A 1 142 ? -14.898 -15.195 -2.197 1 97.25 142 THR A CA 1
ATOM 1065 C C . THR A 1 142 ? -15.07 -14.266 -3.396 1 97.25 142 THR A C 1
ATOM 1067 O O . THR A 1 142 ? -16.172 -13.797 -3.676 1 97.25 142 THR A O 1
ATOM 1070 N N . VAL A 1 143 ? -14.016 -14.039 -4.137 1 97.56 143 VAL A N 1
ATOM 1071 C CA . VAL A 1 143 ? -14.023 -13.094 -5.25 1 97.56 143 VAL A CA 1
ATOM 1072 C C . VAL A 1 143 ? -14.938 -13.602 -6.355 1 97.56 143 VAL A C 1
ATOM 1074 O O . VAL A 1 143 ? -15.656 -12.82 -6.992 1 97.56 143 VAL A O 1
ATOM 1077 N N . ALA A 1 144 ? -14.953 -14.891 -6.574 1 95.75 144 ALA A N 1
ATOM 1078 C CA . ALA A 1 144 ? -15.773 -15.484 -7.625 1 95.75 144 ALA A CA 1
ATOM 1079 C C . ALA A 1 144 ? -17.266 -15.242 -7.359 1 95.75 144 ALA A C 1
ATOM 1081 O O . ALA A 1 144 ? -18.078 -15.344 -8.273 1 95.75 144 ALA A O 1
ATOM 1082 N N . LYS A 1 145 ? -17.594 -14.891 -6.129 1 96.06 145 LYS A N 1
ATOM 1083 C CA . LYS A 1 145 ? -18.984 -14.719 -5.754 1 96.06 145 LYS A CA 1
ATOM 1084 C C . LYS A 1 145 ? -19.391 -13.25 -5.801 1 96.06 145 LYS A C 1
ATOM 1086 O O . LYS A 1 145 ? -20.562 -12.914 -5.586 1 96.06 145 LYS A O 1
ATOM 1091 N N . TYR A 1 146 ? -18.422 -12.344 -6 1 97.81 146 TYR A N 1
ATOM 1092 C CA . TYR A 1 146 ? -18.797 -10.945 -6.168 1 97.81 146 TYR A CA 1
ATOM 1093 C C . TYR A 1 146 ? -19.766 -10.781 -7.34 1 97.81 146 TYR A C 1
ATOM 1095 O O . TYR A 1 146 ? -19.578 -11.414 -8.391 1 97.81 146 TYR A O 1
ATOM 1103 N N . PRO A 1 147 ? -20.781 -9.906 -7.211 1 97.75 147 PRO A N 1
ATOM 1104 C CA . PRO A 1 147 ? -21.781 -9.773 -8.266 1 97.75 147 PRO A CA 1
ATOM 1105 C C . PRO A 1 147 ? -21.188 -9.258 -9.578 1 97.75 147 PRO A C 1
ATOM 1107 O O . PRO A 1 147 ? -21.734 -9.516 -10.656 1 97.75 1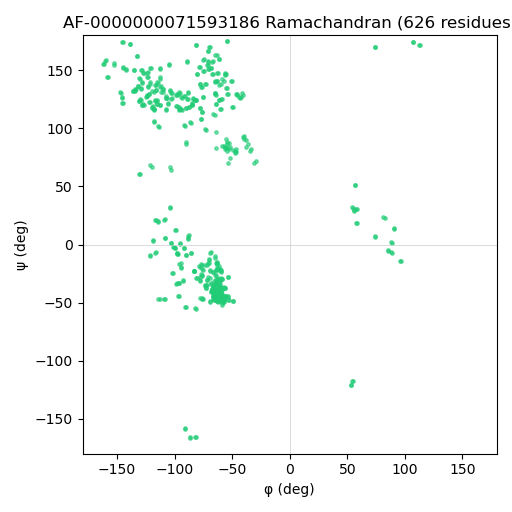47 PRO A O 1
ATOM 1110 N N . GLU A 1 148 ? -20.047 -8.594 -9.578 1 98.38 148 GLU A N 1
ATOM 1111 C CA . GLU A 1 148 ? -19.438 -8 -10.758 1 98.38 148 GLU A CA 1
ATOM 1112 C C . GLU A 1 148 ? -18.578 -9.023 -11.516 1 98.38 148 GLU A C 1
ATOM 1114 O O . GLU A 1 148 ? -18.141 -8.766 -12.633 1 98.38 148 GLU A O 1
ATOM 1119 N N . VAL A 1 149 ? -18.406 -10.211 -10.898 1 98.25 149 VAL A N 1
ATOM 1120 C CA . VAL A 1 149 ? -17.422 -11.148 -11.438 1 98.25 149 VAL A CA 1
ATOM 1121 C C . VAL A 1 149 ? -18.141 -12.25 -12.211 1 98.25 149 VAL A C 1
ATOM 1123 O O . VAL A 1 149 ? -19.141 -12.805 -11.742 1 98.25 149 VAL A O 1
ATOM 1126 N N . ASN A 1 150 ? -17.703 -12.531 -13.422 1 97.81 150 ASN A N 1
ATOM 1127 C CA . ASN A 1 150 ? -18.078 -13.766 -14.109 1 97.81 150 ASN A CA 1
ATOM 1128 C C . ASN A 1 150 ? -17.297 -14.961 -13.586 1 97.81 150 ASN A C 1
ATOM 1130 O O . ASN A 1 150 ? -16.094 -15.086 -13.859 1 97.81 150 ASN A O 1
ATOM 1134 N N . PRO A 1 151 ? -17.906 -15.836 -12.852 1 95.62 151 PRO A N 1
ATOM 1135 C CA . PRO A 1 151 ? -17.156 -16.906 -12.195 1 95.62 151 PRO A CA 1
ATOM 1136 C C . PRO A 1 151 ? -16.594 -17.922 -13.188 1 95.62 151 PRO A C 1
ATOM 1138 O O . PRO A 1 151 ? -15.805 -18.797 -12.805 1 95.62 151 PRO A O 1
ATOM 1141 N N . HIS A 1 152 ? -16.953 -17.812 -14.453 1 94.56 152 HIS A N 1
ATOM 1142 C CA . HIS A 1 152 ? -16.484 -18.766 -15.461 1 94.56 152 HIS A CA 1
ATOM 1143 C C . HIS A 1 152 ? -15.453 -18.125 -16.391 1 94.56 152 HIS A C 1
ATOM 1145 O O . HIS A 1 152 ? -15.016 -18.734 -17.359 1 94.56 152 HIS A O 1
ATOM 1151 N N . ARG A 1 153 ? -15.07 -16.906 -16.094 1 96.5 153 ARG A N 1
ATOM 1152 C CA . ARG A 1 153 ? -14.031 -16.188 -16.828 1 96.5 153 ARG A CA 1
ATOM 1153 C C . ARG A 1 153 ? -13.008 -15.594 -15.875 1 96.5 153 ARG A C 1
ATOM 1155 O O . ARG A 1 153 ? -12.75 -14.383 -15.906 1 96.5 153 ARG A O 1
ATOM 1162 N N . ILE A 1 154 ? -12.359 -16.484 -15.125 1 96.81 154 ILE A N 1
ATOM 1163 C CA . ILE A 1 154 ? -11.383 -16.062 -14.117 1 96.81 154 ILE A CA 1
ATOM 1164 C C . ILE A 1 154 ? -9.977 -16.391 -14.609 1 96.81 154 ILE A C 1
ATOM 1166 O O . ILE A 1 154 ? -9.727 -17.484 -15.117 1 96.81 154 ILE A O 1
ATOM 1170 N N . GLY A 1 155 ? -9.125 -15.445 -14.602 1 97.5 155 GLY A N 1
ATOM 1171 C CA . GLY A 1 155 ? -7.691 -15.633 -14.719 1 97.5 155 GLY A CA 1
ATOM 1172 C C . GLY A 1 155 ? -6.953 -15.445 -13.406 1 97.5 155 GLY A C 1
ATOM 1173 O O . GLY A 1 155 ? -7.453 -14.789 -12.492 1 97.5 155 GLY A O 1
ATOM 1174 N N . ILE A 1 156 ? -5.824 -16.062 -13.305 1 97.56 156 ILE A N 1
ATOM 1175 C CA . ILE A 1 156 ? -5 -15.883 -12.117 1 97.56 156 ILE A CA 1
ATOM 1176 C C . ILE A 1 156 ? -3.57 -15.531 -12.523 1 97.56 156 ILE A C 1
ATOM 1178 O O . ILE A 1 156 ? -3.018 -16.141 -13.445 1 97.56 156 ILE A O 1
ATOM 1182 N N . ALA A 1 157 ? -3.051 -14.555 -11.875 1 98.38 157 ALA A N 1
ATOM 1183 C CA . ALA A 1 157 ? -1.664 -14.148 -12.094 1 98.38 157 ALA A CA 1
ATOM 1184 C C . ALA A 1 157 ? -0.872 -14.18 -10.789 1 98.38 157 ALA A C 1
ATOM 1186 O O . ALA A 1 157 ? -1.407 -13.867 -9.719 1 98.38 157 ALA A O 1
ATOM 1187 N N . GLY A 1 158 ? 0.368 -14.547 -10.867 1 97.88 158 GLY A N 1
ATOM 1188 C CA . GLY A 1 158 ? 1.23 -14.586 -9.695 1 97.88 158 GLY A CA 1
ATOM 1189 C C . GLY A 1 158 ? 2.666 -14.195 -10 1 97.88 158 GLY A C 1
ATOM 1190 O O . GLY A 1 158 ? 3.143 -14.398 -11.125 1 97.88 158 GLY A O 1
ATOM 1191 N N . ILE A 1 159 ? 3.307 -13.672 -9.023 1 96.44 159 ILE A N 1
ATOM 1192 C CA . ILE A 1 159 ? 4.719 -13.312 -9.102 1 96.44 159 ILE A CA 1
ATOM 1193 C C . ILE A 1 159 ? 5.512 -14.117 -8.078 1 96.44 159 ILE A C 1
ATOM 1195 O O . ILE A 1 159 ? 5.125 -14.211 -6.91 1 96.44 159 ILE A O 1
ATOM 1199 N N . SER A 1 160 ? 6.637 -14.727 -8.539 1 92.88 160 SER A N 1
ATOM 1200 C CA . SER A 1 160 ? 7.559 -15.438 -7.648 1 92.88 160 SER A CA 1
ATOM 1201 C C . SER A 1 160 ? 6.832 -16.5 -6.828 1 92.88 160 SER A C 1
ATOM 1203 O O . SER A 1 160 ? 6.156 -17.359 -7.387 1 92.88 160 SER A O 1
ATOM 1205 N N . LEU A 1 161 ? 6.805 -16.406 -5.531 1 91.38 161 LEU A N 1
ATOM 1206 C CA . LEU A 1 161 ? 6.113 -17.391 -4.703 1 91.38 161 LEU A CA 1
ATOM 1207 C C . LEU A 1 161 ? 4.617 -17.406 -5.008 1 91.38 161 LEU A C 1
ATOM 1209 O O . LEU A 1 161 ? 3.957 -18.438 -4.871 1 91.38 161 LEU A O 1
ATOM 1213 N N . GLY A 1 162 ? 4.07 -16.281 -5.418 1 95.69 162 GLY A N 1
ATOM 1214 C CA . GLY A 1 162 ? 2.672 -16.203 -5.816 1 95.69 162 GLY A CA 1
ATOM 1215 C C . GLY A 1 162 ? 2.33 -17.109 -6.98 1 95.69 162 GLY A C 1
ATOM 1216 O O . GLY A 1 162 ? 1.163 -17.453 -7.184 1 95.69 162 GLY A O 1
ATOM 1217 N N . CYS A 1 163 ? 3.326 -17.516 -7.766 1 94.62 163 CYS A N 1
ATOM 1218 C CA . CYS A 1 163 ? 3.117 -18.453 -8.867 1 94.62 163 CYS A CA 1
ATOM 1219 C C . CYS A 1 163 ? 2.701 -19.828 -8.344 1 94.62 163 CYS A C 1
ATOM 1221 O O . CYS A 1 163 ? 1.928 -20.531 -8.992 1 94.62 163 CYS A O 1
ATOM 1223 N N . HIS A 1 164 ? 3.252 -20.156 -7.215 1 92.56 164 HIS A N 1
ATOM 1224 C CA . HIS A 1 164 ? 2.865 -21.438 -6.613 1 92.56 164 HIS A CA 1
ATOM 1225 C C . HIS A 1 164 ? 1.389 -21.438 -6.23 1 92.56 164 HIS A C 1
ATOM 1227 O O . HIS A 1 164 ? 0.687 -22.422 -6.449 1 92.56 164 HIS A O 1
ATOM 1233 N N . THR A 1 165 ? 0.958 -20.359 -5.641 1 94.31 165 THR A N 1
ATOM 1234 C CA . THR A 1 165 ? -0.462 -20.203 -5.344 1 94.31 165 THR A CA 1
ATOM 1235 C C . THR A 1 165 ? -1.288 -20.25 -6.629 1 94.31 165 THR A C 1
ATOM 1237 O O . THR A 1 165 ? -2.316 -20.938 -6.68 1 94.31 165 THR A O 1
ATOM 1240 N N . THR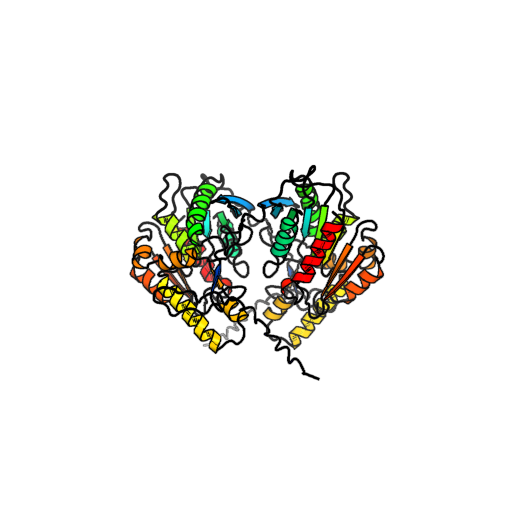 A 1 166 ? -0.803 -19.609 -7.633 1 95.06 166 THR A N 1
ATOM 1241 C CA . THR A 1 166 ? -1.467 -19.531 -8.93 1 95.06 166 THR A CA 1
ATOM 1242 C C . THR A 1 166 ? -1.626 -20.938 -9.531 1 95.06 166 THR A C 1
ATOM 1244 O O . THR A 1 166 ? -2.727 -21.328 -9.922 1 95.06 166 THR A O 1
ATOM 1247 N N . ILE A 1 167 ? -0.572 -21.688 -9.539 1 91.31 167 ILE A N 1
ATOM 1248 C CA . ILE A 1 167 ? -0.578 -23.031 -10.117 1 91.31 167 ILE A CA 1
ATOM 1249 C C . ILE A 1 167 ? -1.454 -23.953 -9.266 1 91.31 167 ILE A C 1
ATOM 1251 O O . ILE A 1 167 ? -2.223 -24.75 -9.805 1 91.31 167 ILE A O 1
ATOM 1255 N N . HIS A 1 168 ? -1.359 -23.797 -7.973 1 90.31 168 HIS A N 1
ATOM 1256 C CA . HIS A 1 168 ? -2.191 -24.562 -7.062 1 90.31 168 HIS A CA 1
ATOM 1257 C C . HIS A 1 168 ? -3.674 -24.359 -7.355 1 90.31 168 HIS A C 1
ATOM 1259 O O . HIS A 1 168 ? -4.434 -25.328 -7.457 1 90.31 168 HIS A O 1
ATOM 1265 N N . LEU A 1 169 ? -4.082 -23.141 -7.559 1 92.06 169 LEU A N 1
ATOM 1266 C CA . LEU A 1 169 ? -5.484 -22.812 -7.785 1 92.06 169 LEU A CA 1
ATOM 1267 C C . LEU A 1 169 ? -5.938 -23.281 -9.164 1 92.06 169 LEU A C 1
ATOM 1269 O O . LEU A 1 169 ? -7.105 -23.625 -9.352 1 92.06 169 LEU A O 1
ATOM 1273 N N . ALA A 1 170 ? -5.047 -23.297 -10.062 1 88.12 170 ALA A N 1
ATOM 1274 C CA . ALA A 1 170 ? -5.391 -23.672 -11.438 1 88.12 170 ALA A CA 1
ATOM 1275 C C . ALA A 1 170 ? -5.406 -25.188 -11.609 1 88.12 170 ALA A C 1
ATOM 1277 O O . ALA A 1 170 ? -5.949 -25.703 -12.586 1 88.12 170 ALA A O 1
ATOM 1278 N N . SER A 1 171 ? -4.805 -25.938 -10.883 1 78.38 171 SER A N 1
ATOM 1279 C CA . SER A 1 171 ? -4.641 -27.375 -11.094 1 78.38 171 SER A CA 1
ATOM 1280 C C . SER A 1 171 ? -5.383 -28.172 -10.039 1 78.38 171 SER A C 1
ATOM 1282 O O . SER A 1 171 ? -6.121 -29.109 -10.359 1 78.38 171 SER A O 1
ATOM 1284 N N . THR A 1 172 ? -5.207 -27.797 -8.922 1 66.19 172 THR A N 1
ATOM 1285 C CA . THR A 1 172 ? -5.68 -28.641 -7.824 1 66.19 172 THR A CA 1
ATOM 1286 C C . THR A 1 172 ? -7.086 -28.234 -7.395 1 66.19 172 THR A C 1
ATOM 1288 O O . THR A 1 172 ? -7.906 -29.078 -7.047 1 66.19 172 THR A O 1
ATOM 1291 N N . TYR A 1 173 ? -7.266 -26.953 -7.59 1 62.91 173 TYR A N 1
ATOM 1292 C CA . TYR A 1 173 ? -8.523 -26.438 -7.059 1 62.91 173 TYR A CA 1
ATOM 1293 C C . TYR A 1 173 ? -9.625 -26.516 -8.109 1 62.91 173 TYR A C 1
ATOM 1295 O O . TYR A 1 173 ? -9.562 -25.828 -9.141 1 62.91 173 TYR A O 1
ATOM 1303 N N . ARG A 1 174 ? -10.297 -27.578 -8.227 1 63.53 174 ARG A N 1
ATOM 1304 C CA . ARG A 1 174 ? -11.289 -27.812 -9.273 1 63.53 174 ARG A CA 1
ATOM 1305 C C . ARG A 1 174 ? -12.711 -27.656 -8.727 1 63.53 174 ARG A C 1
ATOM 1307 O O . ARG A 1 174 ? -13.422 -28.656 -8.57 1 63.53 174 ARG A O 1
ATOM 1314 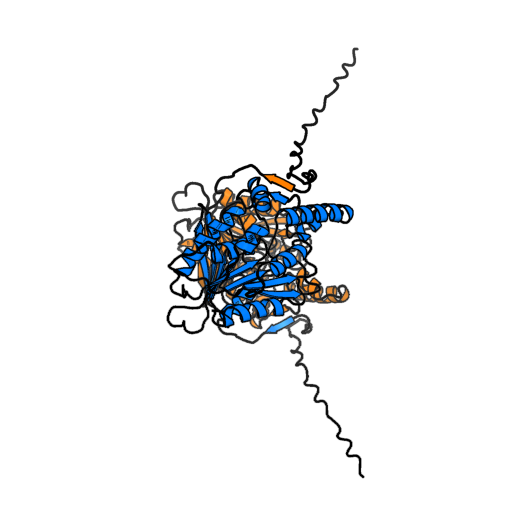N N . PRO A 1 175 ? -12.922 -26.422 -8.344 1 63.59 175 PRO A N 1
ATOM 1315 C CA . PRO A 1 175 ? -14.312 -26.312 -7.891 1 63.59 175 PRO A CA 1
ATOM 1316 C C . PRO A 1 175 ? -15.312 -26.297 -9.047 1 63.59 175 PRO A C 1
ATOM 1318 O O . PRO A 1 175 ? -14.945 -25.969 -10.172 1 63.59 175 PRO A O 1
ATOM 1321 N N . ARG A 1 176 ? -16.453 -26.781 -8.828 1 71.25 176 ARG A N 1
ATOM 1322 C CA . ARG A 1 176 ? -17.531 -26.812 -9.82 1 71.25 176 ARG A CA 1
ATOM 1323 C C . ARG A 1 176 ? -18.094 -25.406 -10.039 1 71.25 176 ARG A C 1
ATOM 1325 O O . ARG A 1 176 ? -18.625 -25.109 -11.109 1 71.25 176 ARG A O 1
ATOM 1332 N N . ASP A 1 177 ? -17.844 -24.5 -9.133 1 82.88 177 ASP A N 1
ATOM 1333 C CA . ASP A 1 177 ? -18.609 -23.25 -9.109 1 82.88 177 ASP A CA 1
ATOM 1334 C C . ASP A 1 177 ? -17.844 -22.141 -9.828 1 82.88 177 ASP A C 1
ATOM 1336 O O . ASP A 1 177 ? -18.406 -21.078 -10.094 1 82.88 177 ASP A O 1
ATOM 1340 N N . TYR A 1 178 ? -16.656 -22.375 -10.18 1 83.38 178 TYR A N 1
ATOM 1341 C CA . TYR A 1 178 ? -15.898 -21.375 -10.938 1 83.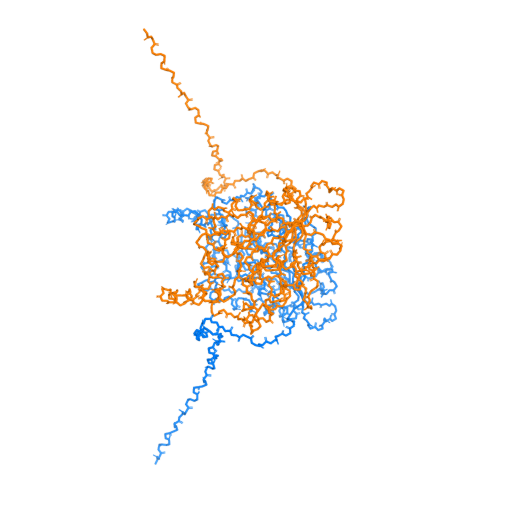38 178 TYR A CA 1
ATOM 1342 C C . TYR A 1 178 ? -14.836 -22.062 -11.797 1 83.38 178 TYR A C 1
ATOM 1344 O O . TYR A 1 178 ? -14.461 -23.203 -11.547 1 83.38 178 TYR A O 1
ATOM 1352 N N . THR A 1 179 ? -14.453 -21.375 -12.844 1 88.75 179 THR A N 1
ATOM 1353 C CA . THR A 1 179 ? -13.516 -21.922 -13.812 1 88.75 179 THR A CA 1
ATOM 1354 C C . THR A 1 179 ? -12.344 -20.953 -14.039 1 88.75 179 THR A C 1
ATOM 1356 O O . THR A 1 179 ? -12.555 -19.797 -14.383 1 88.75 179 THR A O 1
ATOM 1359 N N . VAL A 1 180 ? -11.141 -21.469 -13.75 1 93.5 180 VAL A N 1
ATOM 1360 C CA . VAL A 1 180 ? -9.938 -20.734 -14.133 1 93.5 180 VAL A CA 1
ATOM 1361 C C . VAL A 1 180 ? -9.609 -21.016 -15.594 1 93.5 180 VAL A C 1
ATOM 1363 O O . VAL A 1 180 ? -9.438 -22.172 -15.992 1 93.5 180 VAL A O 1
ATOM 1366 N N . GLN A 1 181 ? -9.508 -19.922 -16.375 1 93.88 181 GLN A N 1
ATOM 1367 C CA . GLN A 1 181 ? -9.383 -20.078 -17.812 1 93.88 181 GLN A CA 1
ATOM 1368 C C . GLN A 1 181 ? -7.945 -19.891 -18.266 1 93.88 181 GLN A C 1
ATOM 1370 O O . GLN A 1 181 ? -7.559 -20.375 -19.344 1 93.88 181 GLN A O 1
ATOM 1375 N N . ALA A 1 182 ? -7.164 -19.188 -17.531 1 95.19 182 ALA A N 1
ATOM 1376 C CA . ALA A 1 182 ? -5.785 -18.906 -17.906 1 95.19 182 ALA A CA 1
ATOM 1377 C C . ALA A 1 182 ? -4.969 -18.453 -16.703 1 95.19 182 ALA A C 1
ATOM 1379 O O . ALA A 1 182 ? -5.523 -17.922 -15.734 1 95.19 182 ALA A O 1
ATOM 1380 N N . ILE A 1 183 ? -3.641 -18.641 -16.766 1 95.94 183 ILE A N 1
ATOM 1381 C CA . ILE A 1 183 ? -2.793 -18.156 -15.68 1 95.94 183 ILE A CA 1
ATOM 1382 C C . ILE A 1 183 ? -1.565 -17.453 -16.266 1 95.94 183 ILE A C 1
ATOM 1384 O O . ILE A 1 183 ? -1.164 -17.734 -17.391 1 95.94 183 ILE A O 1
ATOM 1388 N N . SER A 1 184 ? -1.075 -16.531 -15.578 1 97.69 184 SER A N 1
ATOM 1389 C CA . SER A 1 184 ? 0.177 -15.836 -15.867 1 97.69 184 SER A CA 1
ATOM 1390 C C . SER A 1 184 ? 1.142 -15.922 -14.688 1 97.69 184 SER A C 1
ATOM 1392 O O . SER A 1 184 ? 0.775 -15.609 -13.555 1 97.69 184 SER A O 1
ATOM 1394 N N . VAL A 1 185 ? 2.369 -16.375 -14.977 1 96.31 185 VAL A N 1
ATOM 1395 C CA . VAL A 1 185 ? 3.352 -16.531 -13.906 1 96.31 185 VAL A CA 1
ATOM 1396 C C . VAL A 1 185 ? 4.613 -15.734 -14.242 1 96.31 185 VAL A C 1
ATOM 1398 O O . VAL A 1 185 ? 5.152 -15.852 -15.352 1 96.31 185 VAL A O 1
ATOM 1401 N N . TRP A 1 186 ? 5.035 -14.906 -13.305 1 97.31 186 TRP A N 1
ATOM 1402 C CA . TRP A 1 186 ? 6.281 -14.156 -13.406 1 97.31 186 TRP A CA 1
ATOM 1403 C C . TRP A 1 186 ? 7.34 -14.719 -12.461 1 97.31 186 TRP A C 1
ATOM 1405 O O . TRP A 1 186 ? 7.172 -14.695 -11.242 1 97.31 186 TRP A O 1
ATOM 1415 N N . ALA A 1 187 ? 8.453 -15.25 -13.031 1 94.62 187 ALA A N 1
ATOM 1416 C CA . ALA A 1 187 ? 9.625 -15.734 -12.305 1 94.62 187 ALA A CA 1
ATOM 1417 C C . ALA A 1 187 ? 9.234 -16.812 -11.297 1 94.62 187 ALA A C 1
ATOM 1419 O O . ALA A 1 187 ? 9.578 -16.719 -10.117 1 94.62 187 ALA A O 1
ATOM 1420 N N . PRO A 1 188 ? 8.508 -17.812 -11.781 1 94.12 188 PRO A N 1
ATOM 1421 C CA . PRO A 1 188 ? 8.102 -18.875 -10.867 1 94.12 188 PRO A CA 1
ATOM 1422 C C . PRO A 1 188 ? 9.281 -19.703 -10.359 1 94.12 188 PRO A C 1
ATOM 1424 O O . PRO A 1 188 ? 10.234 -19.953 -11.109 1 94.12 188 PRO A O 1
ATOM 1427 N N . ILE A 1 189 ? 9.133 -20.156 -9.109 1 91.31 189 ILE A N 1
ATOM 1428 C CA . ILE A 1 189 ? 10.094 -21.078 -8.523 1 91.31 189 ILE A CA 1
ATOM 1429 C C . ILE A 1 189 ? 9.75 -22.5 -8.922 1 91.31 189 ILE A C 1
ATOM 1431 O O . ILE A 1 189 ? 8.633 -22.969 -8.68 1 91.31 189 ILE A O 1
ATOM 1435 N N . ALA A 1 190 ? 10.727 -23.188 -9.492 1 90.12 190 ALA A N 1
ATOM 1436 C CA . ALA A 1 190 ? 10.484 -24.562 -9.93 1 90.12 190 ALA A CA 1
ATOM 1437 C C . ALA A 1 190 ? 10.945 -25.562 -8.875 1 90.12 190 ALA A C 1
ATOM 1439 O O . ALA A 1 190 ? 10.375 -26.656 -8.75 1 90.12 190 ALA A O 1
ATOM 1440 N N . ASP A 1 191 ? 11.984 -25.141 -8.211 1 88.25 191 ASP A N 1
ATOM 1441 C CA . ASP A 1 191 ? 12.617 -26.047 -7.258 1 88.25 191 ASP A CA 1
ATOM 1442 C C . ASP A 1 191 ? 13.164 -25.281 -6.051 1 88.25 191 ASP A C 1
ATOM 1444 O O . ASP A 1 191 ? 14.047 -24.438 -6.195 1 88.25 191 ASP A O 1
ATOM 1448 N N . GLY A 1 192 ? 12.648 -25.688 -4.898 1 86.12 192 GLY A N 1
ATOM 1449 C CA . GLY A 1 192 ? 13 -24.969 -3.676 1 86.12 192 GLY A CA 1
ATOM 1450 C C . GLY A 1 192 ? 14.445 -25.156 -3.273 1 86.12 192 GLY A C 1
ATOM 1451 O O . GLY A 1 192 ? 15.055 -24.266 -2.67 1 86.12 192 GLY A O 1
ATOM 1452 N N . VAL A 1 193 ? 14.977 -26.297 -3.541 1 81 193 VAL A N 1
ATOM 1453 C CA . VAL A 1 193 ? 16.375 -26.578 -3.213 1 81 193 VAL A CA 1
ATOM 1454 C C . VAL A 1 193 ? 17.281 -25.672 -4.043 1 81 193 VAL A C 1
ATOM 1456 O O . VAL A 1 193 ? 18.234 -25.078 -3.514 1 81 193 VAL A O 1
ATOM 1459 N N . ILE A 1 194 ? 16.984 -25.625 -5.301 1 82.31 194 ILE A N 1
ATOM 1460 C CA . ILE A 1 194 ? 17.766 -24.75 -6.172 1 82.31 194 ILE A CA 1
ATOM 1461 C C . ILE A 1 194 ? 17.656 -23.297 -5.676 1 82.31 194 ILE A C 1
ATOM 1463 O O . ILE A 1 194 ? 18.672 -22.594 -5.594 1 82.31 194 ILE A O 1
ATOM 1467 N N . LEU A 1 195 ? 16.5 -22.875 -5.309 1 82.94 195 LEU A N 1
ATOM 1468 C CA . LEU A 1 195 ? 16.266 -21.516 -4.82 1 82.94 195 LEU A CA 1
ATOM 1469 C C . LEU A 1 195 ? 17.125 -21.234 -3.588 1 82.94 195 LEU A C 1
ATOM 1471 O O . LEU A 1 195 ? 17.812 -20.203 -3.523 1 82.94 195 LEU A O 1
ATOM 1475 N N . LEU A 1 196 ? 17.016 -22.109 -2.672 1 75.31 196 LEU A N 1
ATOM 1476 C CA . LEU A 1 196 ? 17.719 -21.906 -1.412 1 75.31 196 LEU A CA 1
ATOM 1477 C C . LEU A 1 196 ? 19.234 -21.891 -1.634 1 75.31 196 LEU A C 1
ATOM 1479 O O . LEU A 1 196 ? 19.953 -21.109 -1.007 1 75.31 196 LEU A O 1
ATOM 1483 N N . LYS A 1 197 ? 19.703 -22.734 -2.475 1 74.06 197 LYS A N 1
ATOM 1484 C CA . LYS A 1 197 ? 21.125 -22.75 -2.812 1 74.06 197 LYS A CA 1
ATOM 1485 C C . LYS A 1 197 ? 21.562 -21.422 -3.42 1 74.06 197 LYS A C 1
ATOM 1487 O O . LYS A 1 197 ? 22.625 -20.906 -3.094 1 74.06 197 LYS A O 1
ATOM 1492 N N . GLU A 1 198 ? 20.781 -20.969 -4.254 1 74.12 198 GLU A N 1
ATOM 1493 C CA . GLU A 1 198 ? 21.094 -19.719 -4.926 1 74.12 198 GLU A CA 1
ATOM 1494 C C . GLU A 1 198 ? 21.062 -18.547 -3.951 1 74.12 198 GLU A C 1
ATOM 1496 O O . GLU A 1 198 ? 21.906 -17.656 -4.02 1 74.12 198 GLU A O 1
ATOM 1501 N N . ILE A 1 199 ? 20.047 -18.484 -3.104 1 70.19 199 ILE A N 1
ATOM 1502 C CA . ILE A 1 199 ? 19.969 -17.438 -2.082 1 70.19 199 ILE A CA 1
ATOM 1503 C C . ILE A 1 199 ? 21.219 -17.469 -1.213 1 70.19 199 ILE A C 1
ATOM 1505 O O . ILE A 1 199 ? 21.828 -16.422 -0.939 1 70.19 199 ILE A O 1
ATOM 1509 N N . CYS A 1 200 ? 21.594 -18.656 -0.846 1 68.12 200 CYS A N 1
ATOM 1510 C CA . CYS A 1 200 ? 22.781 -18.828 -0.022 1 68.12 200 CYS A CA 1
ATOM 1511 C C . CYS A 1 200 ? 24.031 -18.375 -0.772 1 68.12 200 CYS A C 1
ATOM 1513 O O . CYS A 1 200 ? 24.906 -17.734 -0.198 1 68.12 200 CYS A O 1
ATOM 1515 N N . ALA A 1 201 ? 24.078 -18.766 -1.991 1 68.38 201 ALA A N 1
ATOM 1516 C CA . ALA A 1 201 ? 25.219 -18.391 -2.812 1 68.38 201 ALA A CA 1
ATOM 1517 C C . ALA A 1 201 ? 25.312 -16.875 -2.965 1 68.38 201 ALA A C 1
ATOM 1519 O O . ALA A 1 201 ? 26.391 -16.297 -2.895 1 68.38 201 ALA A O 1
ATOM 1520 N N . THR A 1 202 ? 24.188 -16.312 -3.174 1 67.38 202 THR A N 1
ATOM 1521 C CA . THR A 1 202 ? 24.125 -14.859 -3.365 1 67.38 202 THR A CA 1
ATOM 1522 C C . THR A 1 202 ? 24.516 -14.133 -2.08 1 67.38 202 THR A C 1
ATOM 1524 O O . THR A 1 202 ? 25.25 -13.141 -2.115 1 67.38 202 THR A O 1
ATOM 1527 N N . ILE A 1 203 ? 23.969 -14.57 -1.053 1 62.5 203 ILE A N 1
ATOM 1528 C CA . ILE A 1 203 ? 24.312 -13.977 0.238 1 62.5 203 ILE A CA 1
ATOM 1529 C C . ILE A 1 203 ? 25.812 -14.125 0.498 1 62.5 203 ILE A C 1
ATOM 1531 O O . ILE A 1 203 ? 26.469 -13.18 0.945 1 62.5 203 ILE A O 1
ATOM 1535 N N . GLY A 1 204 ? 26.266 -15.352 0.275 1 62.03 204 GLY A N 1
ATOM 1536 C CA . GLY A 1 204 ? 27.688 -15.594 0.437 1 62.03 204 GLY A CA 1
ATOM 1537 C C . GLY A 1 204 ? 28.547 -14.68 -0.411 1 62.03 204 GLY A C 1
ATOM 1538 O O . GLY A 1 204 ? 29.547 -14.141 0.071 1 62.03 204 GLY A O 1
ATOM 1539 N N . LEU A 1 205 ? 28.156 -14.531 -1.609 1 59.53 205 LEU A N 1
ATOM 1540 C CA . LEU A 1 205 ? 28.906 -13.695 -2.547 1 59.53 205 LEU A CA 1
ATOM 1541 C C . LEU A 1 205 ? 28.812 -12.227 -2.168 1 59.53 205 LEU A C 1
ATOM 1543 O O . LEU A 1 205 ? 29.797 -11.484 -2.26 1 59.53 205 LEU A O 1
ATOM 1547 N N . THR A 1 206 ? 27.594 -11.773 -1.923 1 58.59 206 THR A N 1
ATOM 1548 C CA . THR A 1 206 ? 27.359 -10.367 -1.629 1 58.59 206 THR A CA 1
ATOM 1549 C C . THR A 1 206 ? 28.109 -9.945 -0.365 1 58.59 206 THR A C 1
ATOM 1551 O O . THR A 1 206 ? 28.547 -8.805 -0.248 1 58.59 206 THR A O 1
ATOM 1554 N N . MET A 1 207 ? 28.172 -10.805 0.532 1 57.84 207 MET A N 1
ATOM 1555 C CA . MET A 1 207 ? 28.906 -10.523 1.761 1 57.84 207 MET A CA 1
ATOM 1556 C C . MET A 1 207 ? 30.375 -10.227 1.461 1 57.84 207 MET A C 1
ATOM 1558 O O . MET A 1 207 ? 31.016 -9.453 2.172 1 57.84 207 MET A O 1
ATOM 1562 N N . THR A 1 208 ? 30.766 -10.938 0.529 1 57.19 208 THR A N 1
ATOM 1563 C CA . THR A 1 208 ? 32.156 -10.664 0.181 1 57.19 208 THR A CA 1
ATOM 1564 C C . THR A 1 208 ? 32.281 -9.297 -0.496 1 57.19 208 THR A C 1
ATOM 1566 O O . THR A 1 208 ? 33.344 -8.664 -0.435 1 57.19 208 THR A O 1
ATOM 1569 N N . GLN A 1 209 ? 31.203 -8.961 -1.119 1 53.84 209 GLN A N 1
ATOM 1570 C CA . GLN A 1 209 ? 31.281 -7.746 -1.919 1 53.84 209 GLN A CA 1
ATOM 1571 C C . GLN A 1 209 ? 30.75 -6.547 -1.148 1 53.84 209 GLN A C 1
ATOM 1573 O O . GLN A 1 209 ? 31.172 -5.414 -1.37 1 53.84 209 GLN A O 1
ATOM 1578 N N . PHE A 1 210 ? 29.609 -6.816 -0.512 1 53.28 210 PHE A N 1
ATOM 1579 C CA . PHE A 1 210 ? 28.969 -5.648 0.079 1 53.28 210 PHE A CA 1
ATOM 1580 C C . PHE A 1 210 ? 29.219 -5.598 1.582 1 53.28 210 PHE A C 1
ATOM 1582 O O . PHE A 1 210 ? 29.172 -6.625 2.258 1 53.28 210 PHE A O 1
ATOM 1589 N N . SER A 1 211 ? 29.688 -4.609 2.023 1 52.47 211 SER A N 1
ATOM 1590 C CA . SER A 1 211 ? 29.891 -4.332 3.439 1 52.47 211 SER A CA 1
ATOM 1591 C C . SER A 1 211 ? 28.562 -4.098 4.16 1 52.47 211 SER A C 1
ATOM 1593 O O . SER A 1 211 ? 28.5 -4.168 5.387 1 52.47 211 SER A O 1
ATOM 1595 N N . ASP A 1 212 ? 27.453 -3.848 3.369 1 54.19 212 ASP A N 1
ATOM 1596 C CA . ASP A 1 212 ? 26.234 -3.355 4.016 1 54.19 212 ASP A CA 1
ATOM 1597 C C . ASP A 1 212 ? 25.078 -4.34 3.84 1 54.19 212 ASP A C 1
ATOM 1599 O O . ASP A 1 212 ? 24.672 -4.625 2.713 1 54.19 212 ASP A O 1
ATOM 1603 N N . MET A 1 213 ? 24.734 -5.027 4.863 1 57.5 213 MET A N 1
ATOM 1604 C CA . MET A 1 213 ? 23.703 -6.047 4.973 1 57.5 213 MET A CA 1
ATOM 1605 C C . MET A 1 213 ? 22.359 -5.512 4.48 1 57.5 213 MET A C 1
ATOM 1607 O O . MET A 1 213 ? 21.531 -6.273 3.98 1 57.5 213 MET A O 1
ATOM 1611 N N . GLY A 1 214 ? 22.141 -4.305 4.57 1 58.75 214 GLY A N 1
ATOM 1612 C CA . GLY A 1 214 ? 20.922 -3.658 4.102 1 58.75 214 GLY A CA 1
ATOM 1613 C C . GLY A 1 214 ? 20.766 -3.725 2.594 1 58.75 214 GLY A C 1
ATOM 1614 O O . GLY A 1 214 ? 19.656 -3.992 2.098 1 58.75 214 GLY A O 1
ATOM 1615 N N . GLU A 1 215 ? 21.859 -3.613 2.027 1 57.03 215 GLU A N 1
ATOM 1616 C CA . GLU A 1 215 ? 21.844 -3.643 0.569 1 57.03 215 GLU A CA 1
ATOM 1617 C C . GLU A 1 215 ? 21.562 -5.051 0.05 1 57.03 215 GLU A C 1
ATOM 1619 O O . GLU A 1 215 ? 20.875 -5.227 -0.958 1 57.03 215 GLU A O 1
ATOM 1624 N N . VAL A 1 216 ? 22.156 -5.93 0.822 1 57.03 216 VAL A N 1
ATOM 1625 C CA . VAL A 1 216 ? 21.938 -7.32 0.45 1 57.03 216 VAL A CA 1
ATOM 1626 C C . VAL A 1 216 ? 20.453 -7.652 0.57 1 57.03 216 VAL A C 1
ATOM 1628 O O . VAL A 1 216 ? 19.875 -8.273 -0.327 1 57.03 216 VAL A O 1
ATOM 1631 N N . GLY A 1 217 ? 19.906 -7.207 1.647 1 60.56 217 GLY A N 1
ATOM 1632 C CA . GLY A 1 217 ? 18.484 -7.438 1.873 1 60.56 217 GLY A CA 1
ATOM 1633 C C . GLY A 1 217 ? 17.594 -6.82 0.803 1 60.56 217 GLY A C 1
ATOM 1634 O O . GLY A 1 217 ? 16.688 -7.477 0.284 1 60.56 217 GLY A O 1
ATOM 1635 N N . LYS A 1 218 ? 18.016 -5.656 0.479 1 59.69 218 LYS A N 1
ATOM 1636 C CA . LYS A 1 218 ? 17.25 -4.922 -0.517 1 59.69 218 LYS A CA 1
ATOM 1637 C C . LYS A 1 218 ? 17.266 -5.641 -1.864 1 59.69 218 LYS A C 1
ATOM 1639 O O . LYS A 1 218 ? 16.266 -5.66 -2.574 1 59.69 218 LYS A O 1
ATOM 1644 N N . ALA A 1 219 ? 18.469 -6.113 -2.076 1 53.62 219 ALA A N 1
ATOM 1645 C CA . ALA A 1 219 ? 18.625 -6.812 -3.348 1 53.62 219 ALA A CA 1
ATOM 1646 C C . ALA A 1 219 ? 17.688 -8.008 -3.443 1 53.62 219 ALA A C 1
ATOM 1648 O O . ALA A 1 219 ? 17.266 -8.391 -4.539 1 53.62 219 ALA A O 1
ATOM 1649 N N . PHE A 1 220 ? 17.453 -8.477 -2.293 1 54.38 220 PHE A N 1
ATOM 1650 C CA . PHE A 1 220 ? 16.594 -9.656 -2.281 1 54.38 220 PHE A CA 1
ATOM 1651 C C . PHE A 1 220 ? 15.164 -9.273 -1.931 1 54.38 220 PHE A C 1
ATOM 1653 O O . PHE A 1 220 ? 14.336 -10.148 -1.658 1 54.38 220 PHE A O 1
ATOM 1660 N N . GLY A 1 221 ? 15.031 -7.977 -1.99 1 53.5 221 GLY A N 1
ATOM 1661 C CA . GLY A 1 221 ? 13.695 -7.48 -1.703 1 53.5 221 GLY A CA 1
ATOM 1662 C C . GLY A 1 221 ? 13.344 -7.543 -0.23 1 53.5 221 GLY A C 1
ATOM 1663 O O . GLY A 1 221 ? 12.164 -7.445 0.136 1 53.5 221 GLY A O 1
ATOM 1664 N N . PHE A 1 222 ? 14.453 -7.91 0.447 1 57.44 222 PHE A N 1
ATOM 1665 C CA . PHE A 1 222 ? 14.203 -7.926 1.884 1 57.44 222 PHE A CA 1
ATOM 1666 C C . PHE A 1 222 ? 14.547 -6.574 2.506 1 57.44 222 PHE A C 1
ATOM 1668 O O . PHE A 1 222 ? 15.43 -5.871 2.027 1 57.44 222 PHE A O 1
ATOM 1675 N N . LYS A 1 223 ? 13.641 -6.035 3.232 1 56.44 223 LYS A N 1
ATOM 1676 C CA . LYS A 1 223 ? 13.883 -4.742 3.859 1 56.44 223 LYS A CA 1
ATOM 1677 C C . LYS A 1 223 ? 15.18 -4.758 4.668 1 56.44 223 LYS A C 1
ATOM 1679 O O . LYS A 1 223 ? 15.977 -3.822 4.59 1 56.44 223 LYS A O 1
ATOM 1684 N N . GLN A 1 224 ? 15.383 -5.867 5.555 1 61.03 224 GLN A N 1
ATOM 1685 C CA . GLN A 1 224 ? 16.531 -5.922 6.461 1 61.03 224 GLN A CA 1
ATOM 1686 C C . GLN A 1 224 ? 17 -7.359 6.668 1 61.03 224 GLN A C 1
ATOM 1688 O O . GLN A 1 224 ? 16.188 -8.297 6.621 1 61.03 224 GLN A O 1
ATOM 1693 N N . LEU A 1 225 ? 18.328 -7.59 6.52 1 64.44 225 LEU A N 1
ATOM 1694 C CA . LEU A 1 225 ? 18.891 -8.844 6.992 1 64.44 225 LEU A CA 1
ATOM 1695 C C . LEU A 1 225 ? 19.094 -8.812 8.508 1 64.44 225 LEU A C 1
ATOM 1697 O O . LEU A 1 225 ? 19.281 -7.746 9.094 1 64.44 225 LEU A O 1
ATOM 1701 N N . PRO A 1 226 ? 19.047 -10.047 9.188 1 70.38 226 PRO A N 1
ATOM 1702 C CA . PRO A 1 226 ? 18.797 -11.375 8.617 1 70.38 226 PRO A CA 1
ATOM 1703 C C . PRO A 1 226 ? 17.359 -11.562 8.156 1 70.38 226 PRO A C 1
ATOM 1705 O O . PRO A 1 226 ? 16.453 -10.938 8.703 1 70.38 226 PRO A O 1
ATOM 1708 N N . LEU A 1 227 ? 17.25 -12.414 7.141 1 73 227 LEU A N 1
ATOM 1709 C CA . LEU A 1 227 ? 15.922 -12.867 6.746 1 73 227 LEU A CA 1
ATOM 1710 C C . LEU A 1 227 ? 15.266 -13.68 7.859 1 73 227 LEU A C 1
ATOM 1712 O O . LEU A 1 227 ? 15.852 -14.648 8.344 1 73 227 LEU A O 1
ATOM 1716 N N . LYS A 1 228 ? 14.227 -13.227 8.258 1 75.62 228 LYS A N 1
ATOM 1717 C CA . LYS A 1 228 ? 13.5 -13.938 9.297 1 75.62 228 LYS A CA 1
ATOM 1718 C C . LYS A 1 228 ? 12.516 -14.938 8.695 1 75.62 228 LYS A C 1
ATOM 1720 O O . LYS A 1 228 ? 11.633 -14.555 7.926 1 75.62 228 LYS A O 1
ATOM 1725 N N . LEU A 1 229 ? 12.734 -16.203 8.984 1 79 229 LEU A N 1
ATOM 1726 C CA . LEU A 1 229 ? 11.883 -17.281 8.484 1 79 229 LEU A CA 1
ATOM 1727 C C . LEU A 1 229 ? 11.273 -18.062 9.641 1 79 229 LEU A C 1
ATOM 1729 O O . LEU A 1 229 ? 11.805 -18.047 10.758 1 79 229 LEU A O 1
ATOM 1733 N N . CYS A 1 230 ? 10.117 -18.625 9.398 1 78.94 230 CYS A N 1
ATOM 1734 C CA . CYS A 1 230 ? 9.633 -19.656 10.312 1 78.94 230 CYS A CA 1
ATOM 1735 C C . CYS A 1 230 ? 10.109 -21.031 9.883 1 78.94 230 CYS A C 1
ATOM 1737 O O . CYS A 1 230 ? 10.516 -21.219 8.734 1 78.94 230 CYS A O 1
ATOM 1739 N N . ARG A 1 231 ? 10.172 -21.984 10.766 1 77.06 231 ARG A N 1
ATOM 1740 C CA . ARG A 1 231 ? 10.648 -23.328 10.477 1 77.06 231 ARG A CA 1
ATOM 1741 C C . ARG A 1 231 ? 9.852 -23.953 9.336 1 77.06 231 ARG A C 1
ATOM 1743 O O . ARG A 1 231 ? 10.43 -24.594 8.445 1 77.06 231 ARG A O 1
ATOM 1750 N N . ASP A 1 232 ? 8.641 -23.672 9.336 1 86.94 232 ASP A N 1
ATOM 1751 C CA . ASP A 1 232 ? 7.758 -24.266 8.328 1 86.94 232 ASP A CA 1
ATOM 1752 C C . ASP A 1 232 ? 8.062 -23.703 6.941 1 86.94 232 ASP A C 1
ATOM 1754 O O . ASP A 1 232 ? 7.75 -24.344 5.934 1 86.94 232 ASP A O 1
ATOM 1758 N N . ASP A 1 233 ? 8.68 -22.531 6.906 1 85.75 233 ASP A N 1
ATOM 1759 C CA . ASP A 1 233 ? 9.047 -21.953 5.617 1 85.75 233 ASP A CA 1
ATOM 1760 C C . ASP A 1 233 ? 10.094 -22.812 4.91 1 85.75 233 ASP A C 1
ATOM 1762 O O . ASP A 1 233 ? 10 -23.047 3.701 1 85.75 233 ASP A O 1
ATOM 1766 N N . ILE A 1 234 ? 11.008 -23.25 5.641 1 78.81 234 ILE A N 1
ATOM 1767 C CA . ILE A 1 234 ? 12.07 -24.062 5.062 1 78.81 234 ILE A CA 1
ATOM 1768 C C . ILE A 1 234 ? 11.484 -25.359 4.504 1 78.81 234 ILE A C 1
ATOM 1770 O O . ILE A 1 234 ? 11.781 -25.75 3.367 1 78.81 234 ILE A O 1
ATOM 1774 N N . ASP A 1 235 ? 10.688 -26 5.324 1 83.12 235 ASP A N 1
ATOM 1775 C CA . ASP A 1 235 ? 10.047 -27.234 4.879 1 83.12 235 ASP A CA 1
ATOM 1776 C C . ASP A 1 235 ? 9.195 -26.984 3.635 1 83.12 235 ASP A C 1
ATOM 1778 O O . ASP A 1 235 ? 9.172 -27.812 2.719 1 83.12 235 ASP A O 1
ATOM 1782 N N . PHE A 1 236 ? 8.578 -25.922 3.646 1 87.31 236 PHE A N 1
ATOM 1783 C CA . PHE A 1 236 ? 7.723 -25.578 2.52 1 87.31 236 PHE A CA 1
ATOM 1784 C C . PHE A 1 236 ? 8.547 -25.391 1.249 1 87.31 236 PHE A C 1
ATOM 1786 O O . PHE A 1 236 ? 8.211 -25.953 0.204 1 87.31 236 PHE A O 1
ATOM 1793 N N . PHE A 1 237 ? 9.602 -24.703 1.318 1 84.5 237 PHE A N 1
ATOM 1794 C CA . PHE A 1 237 ? 10.438 -24.469 0.146 1 84.5 237 PHE A CA 1
ATOM 1795 C C . PHE A 1 237 ? 11.109 -25.75 -0.322 1 84.5 237 PHE A C 1
ATOM 1797 O O . PHE A 1 237 ? 11.195 -26.016 -1.523 1 84.5 237 PHE A O 1
ATOM 1804 N N . LEU A 1 238 ? 11.516 -26.531 0.639 1 82.06 238 LEU A N 1
ATOM 1805 C CA . LEU A 1 238 ? 12.133 -27.812 0.282 1 82.06 238 LEU A CA 1
ATOM 1806 C C . LEU A 1 238 ? 11.109 -28.75 -0.359 1 82.06 238 LEU A C 1
ATOM 1808 O O . LEU A 1 238 ? 11.477 -29.641 -1.133 1 82.06 238 LEU A O 1
ATOM 1812 N N . GLY A 1 239 ? 9.938 -28.5 -0.053 1 84 239 GLY A N 1
ATOM 1813 C CA . GLY A 1 239 ? 8.859 -29.312 -0.606 1 84 239 GLY A CA 1
ATOM 1814 C C . GLY A 1 239 ? 8.523 -28.953 -2.041 1 84 239 GLY A C 1
ATOM 1815 O O . GLY A 1 239 ? 7.855 -29.719 -2.736 1 84 239 GLY A O 1
ATOM 1816 N N . ILE A 1 240 ? 8.906 -27.781 -2.467 1 84.88 240 ILE A N 1
ATOM 1817 C CA . ILE A 1 240 ? 8.727 -27.406 -3.869 1 84.88 240 ILE A CA 1
ATOM 1818 C C . ILE A 1 240 ? 9.727 -28.172 -4.734 1 84.88 240 ILE A C 1
ATOM 1820 O O . ILE A 1 240 ? 10.891 -27.797 -4.836 1 84.88 240 ILE A O 1
ATOM 1824 N N . GLN A 1 241 ? 9.234 -29.188 -5.293 1 79.5 241 GLN A N 1
ATOM 1825 C CA . GLN A 1 241 ? 10.055 -30.031 -6.148 1 79.5 241 GLN A CA 1
ATOM 1826 C C . GLN A 1 241 ? 9.648 -29.906 -7.613 1 79.5 241 GLN A C 1
ATOM 1828 O O . GLN A 1 241 ? 8.461 -30 -7.941 1 79.5 241 GLN A O 1
ATOM 1833 N N . ASP A 1 242 ? 10.625 -29.766 -8.445 1 77.31 242 ASP A N 1
ATOM 1834 C CA . ASP A 1 242 ? 10.367 -29.453 -9.852 1 77.31 242 ASP A CA 1
ATOM 1835 C C . ASP A 1 242 ? 9.469 -30.5 -10.492 1 77.31 242 ASP A C 1
ATOM 1837 O O . ASP A 1 242 ? 8.469 -30.172 -11.125 1 77.31 242 ASP A O 1
ATOM 1841 N N . HIS A 1 243 ? 9.789 -31.688 -10.273 1 73.94 243 HIS A N 1
ATOM 1842 C CA . HIS A 1 243 ? 9.039 -32.75 -10.945 1 73.94 243 HIS A CA 1
ATOM 1843 C C . HIS A 1 243 ? 7.586 -32.75 -10.484 1 73.94 243 HIS A C 1
ATOM 1845 O O . HIS A 1 243 ? 6.68 -33.031 -11.273 1 73.94 243 HIS A O 1
ATOM 1851 N N . ILE A 1 244 ? 7.371 -32.406 -9.297 1 70.38 244 ILE A N 1
ATOM 1852 C CA . ILE A 1 244 ? 6.016 -32.375 -8.758 1 70.38 244 ILE A CA 1
ATOM 1853 C C . ILE A 1 244 ? 5.281 -31.141 -9.266 1 70.38 244 ILE A C 1
ATOM 1855 O O . ILE A 1 244 ? 4.145 -31.234 -9.734 1 70.38 244 ILE A O 1
ATOM 1859 N N . LEU A 1 245 ? 5.953 -30.047 -9.203 1 75.62 245 LEU A N 1
ATOM 1860 C CA . LEU A 1 245 ? 5.344 -28.781 -9.594 1 75.62 245 LEU A CA 1
ATOM 1861 C C . LEU A 1 245 ? 5.016 -28.766 -11.078 1 75.62 245 LEU A C 1
ATOM 1863 O O . LEU A 1 245 ? 3.908 -28.406 -11.477 1 75.62 245 LEU A O 1
ATOM 1867 N N . LEU A 1 246 ? 5.871 -29.312 -11.828 1 77.31 246 LEU A N 1
ATOM 1868 C CA . LEU A 1 246 ? 5.711 -29.25 -13.281 1 77.31 246 LEU A CA 1
ATOM 1869 C C . LEU A 1 246 ? 4.648 -30.234 -13.75 1 77.31 246 LEU A C 1
ATOM 1871 O O . LEU A 1 246 ? 3.93 -29.969 -14.719 1 77.31 246 LEU A O 1
ATOM 1875 N N . LEU A 1 247 ? 4.484 -31.266 -12.977 1 74.38 247 LEU A N 1
ATOM 1876 C CA . LEU A 1 247 ? 3.426 -32.219 -13.266 1 74.38 247 LEU A CA 1
ATOM 1877 C C . LEU A 1 247 ? 2.064 -31.672 -12.859 1 74.38 247 LEU A C 1
ATOM 1879 O O . LEU A 1 247 ? 1.029 -32.125 -13.336 1 74.38 247 LEU A O 1
ATOM 1883 N N . SER A 1 248 ? 2.141 -30.656 -12.023 1 76.94 248 SER A N 1
ATOM 1884 C CA . SER A 1 248 ? 0.897 -30.094 -11.508 1 76.94 248 SER A CA 1
ATOM 1885 C C . SER A 1 248 ? 0.403 -28.953 -12.383 1 76.94 248 SER A C 1
ATOM 1887 O O . SER A 1 248 ? -0.689 -28.422 -12.172 1 76.94 248 SER A O 1
ATOM 1889 N N . LEU A 1 249 ? 1.155 -28.625 -13.367 1 81.06 249 LEU A N 1
ATOM 1890 C CA . LEU A 1 249 ? 0.718 -27.562 -14.266 1 81.06 249 LEU A CA 1
ATOM 1891 C C . LEU A 1 249 ? -0.572 -27.953 -14.984 1 81.06 249 LEU A C 1
ATOM 1893 O O . LEU A 1 249 ? -0.753 -29.109 -15.359 1 81.06 249 LEU A O 1
ATOM 1897 N N . PRO A 1 250 ? -1.449 -26.875 -15.094 1 80.81 250 PRO A N 1
ATOM 1898 C CA . PRO A 1 250 ? -2.684 -27.219 -15.812 1 80.81 250 PRO A CA 1
ATOM 1899 C C . PRO A 1 250 ? -2.438 -27.578 -17.266 1 80.81 250 PRO A C 1
ATOM 1901 O O . PRO A 1 250 ? -1.614 -26.953 -17.938 1 80.81 250 PRO A O 1
ATOM 1904 N N . ARG A 1 251 ? -3.127 -28.547 -17.719 1 77.44 251 ARG A N 1
ATOM 1905 C CA . ARG A 1 251 ? -2.893 -29.062 -19.062 1 77.44 251 ARG A CA 1
ATOM 1906 C C . ARG A 1 251 ? -3.857 -28.438 -20.062 1 77.44 251 ARG A C 1
ATOM 1908 O O . ARG A 1 251 ? -3.6 -28.453 -21.281 1 77.44 251 ARG A O 1
ATOM 1915 N N . ARG A 1 252 ? -4.879 -27.859 -19.609 1 81.56 252 ARG A N 1
ATOM 1916 C CA . ARG A 1 252 ? -5.918 -27.422 -20.531 1 81.56 252 ARG A CA 1
ATOM 1917 C C . ARG A 1 252 ? -6.105 -25.922 -20.484 1 81.56 252 ARG A C 1
ATOM 1919 O O . ARG A 1 252 ? -7.062 -25.391 -21.047 1 81.56 252 ARG A O 1
ATOM 1926 N N . ILE A 1 253 ? -5.289 -25.25 -19.703 1 88 253 ILE A N 1
ATOM 1927 C CA . ILE A 1 253 ? -5.473 -23.812 -19.672 1 88 253 ILE A CA 1
ATOM 1928 C C . ILE A 1 253 ? -4.184 -23.109 -20.109 1 88 253 ILE A C 1
ATOM 1930 O O . ILE A 1 253 ? -3.086 -23.562 -19.781 1 88 253 ILE A O 1
ATOM 1934 N N . PRO A 1 254 ? -4.344 -22.062 -20.875 1 92.56 254 PRO A N 1
ATOM 1935 C CA . PRO A 1 254 ? -3.176 -21.328 -21.344 1 92.56 254 PRO A CA 1
ATOM 1936 C C . PRO A 1 254 ? -2.35 -20.734 -20.203 1 92.56 254 PRO A C 1
ATOM 1938 O O . PRO A 1 254 ? -2.91 -20.234 -19.234 1 92.56 254 PRO A O 1
ATOM 1941 N N . VAL A 1 255 ? -0.987 -20.859 -20.328 1 93.69 255 VAL A N 1
ATOM 1942 C CA . VAL A 1 255 ? -0.052 -20.344 -19.328 1 93.69 255 VAL A CA 1
ATOM 1943 C C . VAL A 1 255 ? 0.902 -19.344 -19.984 1 93.69 255 VAL A C 1
ATOM 1945 O O . VAL A 1 255 ? 1.558 -19.656 -20.969 1 93.69 255 VAL A O 1
ATOM 1948 N N . LEU A 1 256 ? 0.899 -18.156 -19.438 1 96.62 256 LEU A N 1
ATOM 1949 C CA . LEU A 1 256 ? 1.946 -17.203 -19.797 1 96.62 256 LEU A CA 1
ATOM 1950 C C . LEU A 1 256 ? 3.074 -17.234 -18.766 1 96.62 256 LEU A C 1
ATOM 1952 O O . LEU A 1 256 ? 2.846 -16.984 -17.578 1 96.62 256 LEU A O 1
ATOM 1956 N N . HIS A 1 257 ? 4.203 -17.625 -19.219 1 95.94 257 HIS A N 1
ATOM 1957 C CA . HIS A 1 257 ? 5.402 -17.625 -18.391 1 95.94 257 HIS A CA 1
ATOM 1958 C C . HIS A 1 257 ? 6.348 -16.5 -18.766 1 95.94 257 HIS A C 1
ATOM 1960 O O . HIS A 1 257 ? 6.746 -16.375 -19.922 1 95.94 257 HIS A O 1
ATOM 1966 N N . GLN A 1 258 ? 6.664 -15.625 -17.797 1 97.38 258 GLN A N 1
ATOM 1967 C CA . GLN A 1 258 ? 7.594 -14.531 -18.047 1 97.38 258 GLN A CA 1
ATOM 1968 C C . GLN A 1 258 ? 8.719 -14.516 -17.016 1 97.38 258 GLN A C 1
ATOM 1970 O O . GLN A 1 258 ? 8.508 -14.898 -15.867 1 97.38 258 GLN A O 1
ATOM 1975 N N . GLN A 1 259 ? 9.914 -14.055 -17.516 1 96 259 GLN A N 1
ATOM 1976 C CA . GLN A 1 259 ? 11.047 -14.008 -16.609 1 96 259 GLN A CA 1
ATOM 1977 C C . GLN A 1 259 ? 12.109 -13.031 -17.109 1 96 259 GLN A C 1
ATOM 1979 O O . GLN A 1 259 ? 12.312 -12.883 -18.312 1 96 259 GLN A O 1
ATOM 1984 N N . GLY A 1 260 ? 12.727 -12.367 -16.125 1 96.25 260 GLY A N 1
ATOM 1985 C CA . GLY A 1 260 ? 13.906 -11.578 -16.453 1 96.25 260 GLY A CA 1
ATOM 1986 C C . GLY A 1 260 ? 15.164 -12.414 -16.562 1 96.25 260 GLY A C 1
ATOM 1987 O O . GLY A 1 260 ? 15.367 -13.352 -15.789 1 96.25 260 GLY A O 1
ATOM 1988 N N . LEU A 1 261 ? 16.062 -12.016 -17.438 1 96 261 LEU A N 1
ATOM 1989 C CA . LEU A 1 261 ? 17.281 -12.797 -17.672 1 96 261 LEU A CA 1
ATOM 1990 C C . LEU A 1 261 ? 18.344 -12.469 -16.625 1 96 261 LEU A C 1
ATOM 1992 O O . LEU A 1 261 ? 19.281 -13.242 -16.438 1 96 261 LEU A O 1
ATOM 1996 N N . GLU A 1 262 ? 18.266 -11.328 -16 1 91.81 262 GLU A N 1
ATOM 1997 C CA . GLU A 1 262 ? 19.203 -10.945 -14.961 1 91.81 262 GLU A CA 1
ATOM 1998 C C . GLU A 1 262 ? 18.578 -11.07 -13.578 1 91.81 262 GLU A C 1
ATOM 2000 O O . GLU A 1 262 ? 18.859 -10.273 -12.68 1 91.81 262 GLU A O 1
ATOM 2005 N N . ASP A 1 263 ? 17.656 -12.047 -13.453 1 89.69 263 ASP A N 1
ATOM 2006 C CA . ASP A 1 263 ? 17.062 -12.367 -12.156 1 89.69 263 ASP A CA 1
ATOM 2007 C C . ASP A 1 263 ? 18.031 -13.172 -11.289 1 89.69 263 ASP A C 1
ATOM 2009 O O . ASP A 1 263 ? 18.281 -14.344 -11.562 1 89.69 263 ASP A O 1
ATOM 2013 N N . HIS A 1 264 ? 18.469 -12.609 -10.234 1 80.12 264 HIS A N 1
ATOM 2014 C CA . HIS A 1 264 ? 19.438 -13.266 -9.375 1 80.12 264 HIS A CA 1
ATOM 2015 C C . HIS A 1 264 ? 18.781 -13.875 -8.148 1 80.12 264 HIS A C 1
ATOM 2017 O O . HIS A 1 264 ? 19.438 -14.484 -7.316 1 80.12 264 HIS A O 1
ATOM 2023 N N . VAL A 1 265 ? 17.531 -13.695 -8.039 1 81.75 265 VAL A N 1
ATOM 2024 C CA . VAL A 1 265 ? 16.781 -14.32 -6.953 1 81.75 265 VAL A CA 1
ATOM 2025 C C . VAL A 1 265 ? 16.266 -15.688 -7.395 1 81.75 265 VAL A C 1
ATOM 2027 O O . VAL A 1 265 ? 16.469 -16.688 -6.703 1 81.75 265 VAL A O 1
ATOM 2030 N N . VAL A 1 266 ? 15.586 -15.703 -8.484 1 87.75 266 VAL A N 1
ATOM 2031 C CA . VAL A 1 266 ? 15.141 -16.922 -9.156 1 87.75 266 VAL A CA 1
ATOM 2032 C C . VAL A 1 266 ? 15.844 -17.047 -10.508 1 87.75 266 VAL A C 1
ATOM 2034 O O . VAL A 1 266 ? 15.438 -16.422 -11.492 1 87.75 266 VAL A O 1
ATOM 2037 N N . SER A 1 267 ? 16.797 -17.844 -10.555 1 87.88 267 SER A N 1
ATOM 2038 C CA . SER A 1 267 ? 17.688 -17.922 -11.719 1 87.88 267 SER A CA 1
ATOM 2039 C C . SER A 1 267 ? 16.953 -18.516 -12.922 1 87.88 267 SER A C 1
ATOM 2041 O O . SER A 1 267 ? 15.859 -19.047 -12.781 1 87.88 267 SER A O 1
ATOM 2043 N N . THR A 1 268 ? 17.625 -18.422 -14.023 1 90.56 268 THR A N 1
ATOM 2044 C CA . THR A 1 268 ? 17.062 -18.938 -15.266 1 90.56 268 THR A CA 1
ATOM 2045 C C . THR A 1 268 ? 17.016 -20.469 -15.25 1 90.56 268 THR A C 1
ATOM 2047 O O . THR A 1 268 ? 16.359 -21.078 -16.078 1 90.56 268 THR A O 1
ATOM 2050 N N . ALA A 1 269 ? 17.703 -21.062 -14.297 1 88.75 269 ALA A N 1
ATOM 2051 C CA . ALA A 1 269 ? 17.594 -22.516 -14.141 1 88.75 269 ALA A CA 1
ATOM 2052 C C . ALA A 1 269 ? 16.156 -22.938 -13.922 1 88.75 269 ALA A C 1
ATOM 2054 O O . ALA A 1 269 ? 15.719 -23.984 -14.43 1 88.75 269 ALA A O 1
ATOM 2055 N N . HIS A 1 270 ? 15.422 -22.125 -13.195 1 91.12 270 HIS A N 1
ATOM 2056 C CA . HIS A 1 270 ? 14.016 -22.422 -12.953 1 91.12 270 HIS A CA 1
ATOM 2057 C C . HIS A 1 270 ? 13.211 -22.344 -14.242 1 91.12 270 HIS A C 1
ATOM 2059 O O . HIS A 1 270 ? 12.344 -23.172 -14.5 1 91.12 270 HIS A O 1
ATOM 2065 N N . GLN A 1 271 ? 13.516 -21.344 -15.016 1 88.69 271 GLN A N 1
ATOM 2066 C CA . GLN A 1 271 ? 12.828 -21.172 -16.281 1 88.69 271 GLN A CA 1
ATOM 2067 C C . GLN A 1 271 ? 13.039 -22.375 -17.188 1 88.69 271 GLN A C 1
ATOM 2069 O O . GLN A 1 271 ? 12.102 -22.828 -17.859 1 88.69 271 GLN A O 1
ATOM 2074 N N . ARG A 1 272 ? 14.211 -22.875 -17.219 1 88.75 272 ARG A N 1
ATOM 2075 C CA . ARG A 1 272 ? 14.539 -24.016 -18.062 1 88.75 272 ARG A CA 1
ATOM 2076 C C . ARG A 1 272 ? 13.734 -25.25 -17.656 1 88.75 272 ARG A C 1
ATOM 2078 O O . ARG A 1 272 ? 13.312 -26.031 -18.5 1 88.75 272 ARG A O 1
ATOM 2085 N N . LEU A 1 273 ? 13.555 -25.375 -16.406 1 87.56 273 LEU A N 1
ATOM 2086 C CA . LEU A 1 273 ? 12.758 -26.484 -15.906 1 87.56 273 LEU A CA 1
ATOM 2087 C C . LEU A 1 273 ? 11.312 -26.375 -16.359 1 87.56 273 LEU A C 1
ATOM 2089 O O . LEU A 1 273 ? 10.711 -27.359 -16.797 1 87.56 273 LEU A O 1
ATOM 2093 N N . PHE A 1 274 ? 10.734 -25.156 -16.312 1 87.62 274 PHE A N 1
ATOM 2094 C CA . PHE A 1 274 ? 9.367 -24.938 -16.766 1 87.62 274 PHE A CA 1
ATOM 2095 C C . PHE A 1 274 ? 9.242 -25.188 -18.266 1 87.62 274 PHE A C 1
ATOM 2097 O O . PHE A 1 274 ? 8.289 -25.828 -18.703 1 87.62 274 PHE A O 1
ATOM 2104 N N . LEU A 1 275 ? 10.195 -24.688 -19 1 83.12 275 LEU A N 1
ATOM 2105 C CA . LEU A 1 275 ? 10.172 -24.844 -20.453 1 83.12 275 LEU A CA 1
ATOM 2106 C C . LEU A 1 275 ? 10.281 -26.312 -20.859 1 83.12 275 LEU A C 1
ATOM 2108 O O . LEU A 1 275 ? 9.711 -26.734 -21.859 1 83.12 275 LEU A O 1
ATOM 2112 N N . GLY A 1 276 ? 10.969 -27 -20.094 1 80.31 276 GLY A N 1
ATOM 2113 C CA . GLY A 1 276 ? 11.133 -28.422 -20.375 1 80.31 276 GLY A CA 1
ATOM 2114 C C . GLY A 1 276 ? 9.875 -29.234 -20.109 1 80.31 276 GLY A C 1
ATOM 2115 O O . GLY A 1 276 ? 9.641 -30.25 -20.75 1 80.31 276 GLY A O 1
ATOM 2116 N N . ALA A 1 277 ? 9.086 -28.922 -19.125 1 75.12 277 ALA A N 1
ATOM 2117 C CA . ALA A 1 277 ? 7.941 -29.719 -18.672 1 75.12 277 ALA A CA 1
ATOM 2118 C C . ALA A 1 277 ? 6.711 -29.438 -19.531 1 75.12 277 ALA A C 1
ATOM 2120 O O . ALA A 1 277 ? 5.879 -30.312 -19.75 1 75.12 277 ALA A O 1
ATOM 2121 N N . ALA A 1 278 ? 6.141 -28.234 -19.781 1 64.31 278 ALA A N 1
ATOM 2122 C CA . ALA A 1 278 ? 4.793 -27.984 -20.281 1 64.31 278 ALA A CA 1
ATOM 2123 C C . ALA A 1 278 ? 4.836 -27.188 -21.594 1 64.31 278 ALA A C 1
ATOM 2125 O O . ALA A 1 278 ? 4.301 -26.094 -21.656 1 64.31 278 ALA A O 1
ATOM 2126 N N . PRO A 1 279 ? 5.34 -27.844 -22.672 1 60.44 279 PRO A N 1
ATOM 2127 C CA . PRO A 1 279 ? 5.648 -27 -23.828 1 60.44 279 PRO A CA 1
ATOM 2128 C C . PRO A 1 279 ? 4.406 -26.594 -24.625 1 60.44 279 PRO A C 1
ATOM 2130 O O . PRO A 1 279 ? 4.363 -25.516 -25.219 1 60.44 279 PRO A O 1
ATOM 2133 N N . ALA A 1 280 ? 3.373 -27.375 -24.562 1 62.91 280 ALA A N 1
ATOM 2134 C CA . ALA A 1 280 ? 2.398 -27.125 -25.609 1 62.91 280 ALA A CA 1
ATOM 2135 C C . ALA A 1 280 ? 1.494 -25.953 -25.25 1 62.91 280 ALA A C 1
ATOM 2137 O O . ALA A 1 280 ? 1.034 -25.219 -26.141 1 62.91 280 ALA A O 1
ATOM 2138 N N . GLN A 1 281 ? 1.268 -25.703 -23.953 1 74.31 281 GLN A N 1
ATOM 2139 C CA . GLN A 1 281 ? 0.286 -24.656 -23.672 1 74.31 281 GLN A CA 1
ATOM 2140 C C . GLN A 1 281 ? 0.937 -23.453 -22.984 1 74.31 281 GLN A C 1
ATOM 2142 O O . GLN A 1 281 ? 0.243 -22.562 -22.5 1 74.31 281 GLN A O 1
ATOM 2147 N N . MET A 1 282 ? 2.193 -23.344 -23.109 1 88.19 282 MET A N 1
ATOM 2148 C CA . MET A 1 282 ? 2.887 -22.281 -22.375 1 88.19 282 MET A CA 1
ATOM 2149 C C . MET A 1 282 ? 3.584 -21.344 -23.344 1 88.19 282 MET A C 1
ATOM 2151 O O . MET A 1 282 ? 4.293 -21.781 -24.25 1 88.19 282 MET A O 1
ATOM 2155 N N . LEU A 1 283 ? 3.137 -20.125 -23.297 1 92.25 283 LEU A N 1
ATOM 2156 C CA . LEU A 1 283 ? 3.895 -19.062 -23.953 1 92.25 283 LEU A CA 1
ATOM 2157 C C . LEU A 1 283 ? 4.949 -18.5 -23.016 1 92.25 283 LEU A C 1
ATOM 2159 O O . LEU A 1 283 ? 4.617 -17.953 -21.953 1 92.25 283 LEU A O 1
ATOM 2163 N N . SER A 1 284 ? 6.211 -18.625 -23.406 1 93.81 284 SER A N 1
ATOM 2164 C CA . SER A 1 284 ? 7.297 -18.172 -22.547 1 93.81 284 SER A CA 1
ATOM 2165 C C . SER A 1 284 ? 8 -16.969 -23.141 1 93.81 284 SER A C 1
ATOM 2167 O O . SER A 1 284 ? 8.297 -16.938 -24.344 1 93.81 284 SER A O 1
ATOM 2169 N N . LYS A 1 285 ? 8.164 -15.984 -22.297 1 95.75 285 LYS A N 1
ATOM 2170 C CA . LYS A 1 285 ? 8.883 -14.781 -22.688 1 95.75 285 LYS A CA 1
ATOM 2171 C C . LYS A 1 285 ? 9.984 -14.438 -21.688 1 95.75 285 LYS A C 1
ATOM 2173 O O . LYS A 1 285 ? 9.797 -14.57 -20.484 1 95.75 285 LYS A O 1
ATOM 2178 N N . SER A 1 286 ? 11.148 -14.016 -22.219 1 96.44 286 SER A N 1
ATOM 2179 C CA . SER A 1 286 ? 12.281 -13.578 -21.406 1 96.44 286 SER A CA 1
ATOM 2180 C C . SER A 1 286 ? 12.703 -12.164 -21.766 1 96.44 286 SER A C 1
ATOM 2182 O O . SER A 1 286 ? 12.586 -11.742 -22.906 1 96.44 286 SER A O 1
ATOM 2184 N N . TYR A 1 287 ? 13.211 -11.453 -20.766 1 98 287 TYR A N 1
ATOM 2185 C CA . TYR A 1 287 ? 13.539 -10.039 -20.953 1 98 287 TYR A CA 1
ATOM 2186 C C . TYR A 1 287 ? 14.969 -9.75 -20.516 1 98 287 TYR A C 1
ATOM 2188 O O . TYR A 1 287 ? 15.312 -9.93 -19.344 1 98 287 TYR A O 1
ATOM 2196 N N . PRO A 1 288 ? 15.805 -9.266 -21.438 1 97.38 288 PRO A N 1
ATOM 2197 C CA . PRO A 1 288 ? 17.156 -8.891 -21.031 1 97.38 288 PRO A CA 1
ATOM 2198 C C . PRO A 1 288 ? 17.188 -7.691 -20.094 1 97.38 288 PRO A C 1
ATOM 2200 O O . PRO A 1 288 ? 16.219 -6.93 -20.031 1 97.38 288 PRO A O 1
ATOM 2203 N N . GLU A 1 289 ? 18.266 -7.578 -19.359 1 96.19 289 GLU A N 1
ATOM 2204 C CA . GLU A 1 289 ? 18.5 -6.457 -18.453 1 96.19 289 GLU A CA 1
ATOM 2205 C C . GLU A 1 289 ? 17.359 -6.297 -17.453 1 96.19 289 GLU A C 1
ATOM 2207 O O . GLU A 1 289 ? 16.984 -5.176 -17.109 1 96.19 289 GLU A O 1
ATOM 2212 N N . THR A 1 290 ? 16.75 -7.391 -17.172 1 95.25 290 THR A N 1
ATOM 2213 C CA . THR A 1 290 ? 15.586 -7.387 -16.281 1 95.25 290 THR A CA 1
ATOM 2214 C C . THR A 1 290 ? 15.844 -8.234 -15.047 1 95.25 290 THR A C 1
ATOM 2216 O O . THR A 1 290 ? 16.141 -9.422 -15.148 1 95.25 290 THR A O 1
ATOM 2219 N N . PRO A 1 291 ? 15.789 -7.586 -13.875 1 91.62 291 PRO A N 1
ATOM 2220 C CA . PRO A 1 291 ? 15.969 -8.336 -12.633 1 91.62 291 PRO A CA 1
ATOM 2221 C C . PRO A 1 291 ? 14.68 -9.023 -12.172 1 91.62 291 PRO A C 1
ATOM 2223 O O . PRO A 1 291 ? 13.758 -9.211 -12.969 1 91.62 291 PRO A O 1
ATOM 2226 N N . HIS A 1 292 ? 14.609 -9.492 -10.922 1 90.31 292 HIS A N 1
ATOM 2227 C CA . HIS A 1 292 ? 13.484 -10.227 -10.359 1 90.31 292 HIS A CA 1
ATOM 2228 C C . HIS A 1 292 ? 12.234 -9.352 -10.305 1 90.31 292 HIS A C 1
ATOM 2230 O O . HIS A 1 292 ? 11.117 -9.859 -10.438 1 90.31 292 HIS A O 1
ATOM 2236 N N . GLU A 1 293 ? 12.461 -8.047 -10.148 1 90.38 293 GLU A N 1
ATOM 2237 C CA . GLU A 1 293 ? 11.359 -7.105 -9.992 1 90.38 293 GLU A CA 1
ATOM 2238 C C . GLU A 1 293 ? 10.945 -6.508 -11.336 1 90.38 293 GLU A C 1
ATOM 2240 O O . GLU A 1 293 ? 11.75 -5.852 -12 1 90.38 293 GLU A O 1
ATOM 2245 N N . ILE A 1 294 ? 9.727 -6.586 -11.672 1 94.56 294 ILE A N 1
ATOM 2246 C CA . ILE A 1 294 ? 9.195 -6.043 -12.914 1 94.56 294 ILE A CA 1
ATOM 2247 C C . ILE A 1 294 ? 9.398 -4.531 -12.953 1 94.56 294 ILE A C 1
ATOM 2249 O O . ILE A 1 294 ? 9.695 -3.963 -14.008 1 94.56 294 ILE A O 1
ATOM 2253 N N . ALA A 1 295 ? 9.25 -3.904 -11.789 1 90.06 295 ALA A N 1
ATOM 2254 C CA . ALA A 1 295 ? 9.273 -2.449 -11.68 1 90.06 295 ALA A CA 1
ATOM 2255 C C . ALA A 1 295 ? 10.586 -1.875 -12.195 1 90.06 295 ALA A C 1
ATOM 2257 O O . ALA A 1 295 ? 10.625 -0.763 -12.727 1 90.06 295 ALA A O 1
ATOM 2258 N N . SER A 1 296 ? 11.633 -2.609 -12.086 1 87.75 296 SER A N 1
ATOM 2259 C CA . SER A 1 296 ? 12.961 -2.137 -12.445 1 87.75 296 SER A CA 1
ATOM 2260 C C . SER A 1 296 ? 13.336 -2.549 -13.867 1 87.75 296 SER A C 1
ATOM 2262 O O . SER A 1 296 ? 14.453 -2.297 -14.312 1 87.75 296 SER A O 1
ATOM 2264 N N . SER A 1 297 ? 12.461 -3.207 -14.531 1 94 297 SER A N 1
ATOM 2265 C CA . SER A 1 297 ? 12.734 -3.682 -15.883 1 94 297 SER A CA 1
ATOM 2266 C C . SER A 1 297 ? 12.633 -2.549 -16.891 1 94 297 SER A C 1
ATOM 2268 O O . SER A 1 297 ? 11.68 -1.766 -16.875 1 94 297 SER A O 1
ATOM 2270 N N . PRO A 1 298 ? 13.633 -2.441 -17.875 1 95.25 298 PRO A N 1
ATOM 2271 C CA . PRO A 1 298 ? 13.43 -1.523 -18.984 1 95.25 298 PRO A CA 1
ATOM 2272 C C . PRO A 1 298 ? 12.258 -1.933 -19.891 1 95.25 298 PRO A C 1
ATOM 2274 O O . PRO A 1 298 ? 11.812 -1.143 -20.719 1 95.25 298 PRO A O 1
ATOM 2277 N N . TYR A 1 299 ? 11.758 -3.15 -19.688 1 97.25 299 TYR A N 1
ATOM 2278 C CA . TYR A 1 299 ? 10.656 -3.682 -20.484 1 97.25 299 TYR A CA 1
ATOM 2279 C C . TYR A 1 299 ? 9.367 -3.746 -19.656 1 97.25 299 TYR A C 1
ATOM 2281 O O . TYR A 1 299 ? 8.477 -4.543 -19.953 1 97.25 299 TYR A O 1
ATOM 2289 N N . ARG A 1 300 ? 9.281 -3.002 -18.641 1 96.62 300 ARG A N 1
ATOM 2290 C CA . ARG A 1 300 ? 8.156 -3.01 -17.719 1 96.62 300 ARG A CA 1
ATOM 2291 C C . ARG A 1 300 ? 6.832 -2.918 -18.469 1 96.62 300 ARG A C 1
ATOM 2293 O O . ARG A 1 300 ? 5.926 -3.727 -18.234 1 96.62 300 ARG A O 1
ATOM 2300 N N . GLN A 1 301 ? 6.699 -1.977 -19.406 1 96.81 301 GLN A N 1
ATOM 2301 C CA . GLN A 1 301 ? 5.453 -1.771 -20.141 1 96.81 301 GLN A CA 1
ATOM 2302 C C . GLN A 1 301 ? 5.137 -2.969 -21.031 1 96.81 301 GLN A C 1
ATOM 2304 O O . GLN A 1 301 ? 3.98 -3.387 -21.125 1 96.81 301 GLN A O 1
ATOM 2309 N N . GLU A 1 302 ? 6.141 -3.471 -21.609 1 98.06 302 GLU A N 1
ATOM 2310 C CA . GLU A 1 302 ? 5.957 -4.645 -22.469 1 98.06 302 GLU A CA 1
ATOM 2311 C C . GLU A 1 302 ? 5.473 -5.844 -21.656 1 98.06 302 GLU A C 1
ATOM 2313 O O . GLU A 1 302 ? 4.586 -6.578 -22.094 1 98.06 302 GLU A O 1
ATOM 2318 N N . VAL A 1 303 ? 6.078 -6.051 -20.5 1 98.44 303 VAL A N 1
ATOM 2319 C CA . VAL A 1 303 ? 5.695 -7.148 -19.625 1 98.44 303 VAL A CA 1
ATOM 2320 C C . VAL A 1 303 ? 4.211 -7.043 -19.281 1 98.44 303 VAL A C 1
ATOM 2322 O O . VAL A 1 303 ? 3.467 -8.016 -19.391 1 98.44 303 VAL A O 1
ATOM 2325 N N . LEU A 1 304 ? 3.752 -5.855 -18.891 1 98.56 304 LEU A N 1
ATOM 2326 C CA . LEU A 1 304 ? 2.363 -5.637 -18.5 1 98.56 304 LEU A CA 1
ATOM 2327 C C . LEU A 1 304 ? 1.434 -5.816 -19.703 1 98.56 304 LEU A C 1
ATOM 2329 O O . LEU A 1 304 ? 0.358 -6.406 -19.578 1 98.56 304 LEU A O 1
ATOM 2333 N N . GLN A 1 305 ? 1.859 -5.379 -20.828 1 98.56 305 GLN A N 1
ATOM 2334 C CA . GLN A 1 305 ? 1.053 -5.512 -22.047 1 98.56 305 GLN A CA 1
ATOM 2335 C C . GLN A 1 305 ? 0.875 -6.977 -22.422 1 98.56 305 GLN A C 1
ATOM 2337 O O . GLN A 1 305 ? -0.188 -7.375 -22.906 1 98.56 305 GLN A O 1
ATOM 2342 N N . GLU A 1 306 ? 1.92 -7.727 -22.25 1 98.62 306 GLU A N 1
ATOM 2343 C CA . GLU A 1 306 ? 1.824 -9.148 -22.547 1 98.62 306 GLU A CA 1
ATOM 2344 C C . GLU A 1 306 ? 0.811 -9.844 -21.641 1 98.62 306 GLU A C 1
ATOM 2346 O O . GLU A 1 306 ? 0.08 -10.727 -22.078 1 98.62 306 GLU A O 1
ATOM 2351 N N . ILE A 1 307 ? 0.784 -9.484 -20.406 1 98.75 307 ILE A N 1
ATOM 2352 C CA . ILE A 1 307 ? -0.185 -10.031 -19.469 1 98.75 307 ILE A CA 1
ATOM 2353 C C . ILE A 1 307 ? -1.6 -9.664 -19.906 1 98.75 307 ILE A C 1
ATOM 2355 O O . ILE A 1 307 ? -2.492 -10.516 -19.938 1 98.75 307 ILE A O 1
ATOM 2359 N N . LEU A 1 308 ? -1.809 -8.383 -20.281 1 98.81 308 LEU A N 1
ATOM 2360 C CA . LEU A 1 308 ? -3.109 -7.945 -20.766 1 98.81 308 LEU A CA 1
ATOM 2361 C C . LEU A 1 308 ? -3.535 -8.758 -21.984 1 98.81 308 LEU A C 1
ATOM 2363 O O . LEU A 1 308 ? -4.648 -9.289 -22.031 1 98.81 308 LEU A O 1
ATOM 2367 N N . THR A 1 309 ? -2.633 -8.875 -22.953 1 98.62 309 THR A N 1
ATOM 2368 C CA . THR A 1 309 ? -2.939 -9.586 -24.188 1 98.62 309 THR A CA 1
ATOM 2369 C C . THR A 1 309 ? -3.312 -11.039 -23.891 1 98.62 309 THR A C 1
ATOM 2371 O O . THR A 1 309 ? -4.27 -11.57 -24.453 1 98.62 309 THR A O 1
ATOM 2374 N N . HIS A 1 310 ? -2.537 -11.617 -23 1 98.5 310 HIS A N 1
ATOM 2375 C CA . HIS A 1 310 ? -2.779 -13.008 -22.625 1 98.5 310 HIS A CA 1
ATOM 2376 C C . HIS A 1 310 ? -4.188 -13.188 -22.062 1 98.5 310 HIS A C 1
ATOM 2378 O O . HIS A 1 310 ? -4.926 -14.078 -22.484 1 98.5 310 HIS A O 1
ATOM 2384 N N . PHE A 1 311 ? -4.602 -12.344 -21.156 1 98.56 311 PHE A N 1
ATOM 2385 C CA . PHE A 1 311 ? -5.895 -12.516 -20.5 1 98.56 311 PHE A CA 1
ATOM 2386 C C . PHE A 1 311 ? -7.027 -12.055 -21.406 1 98.56 311 PHE A C 1
ATOM 2388 O O . PHE A 1 311 ? -8.125 -12.617 -21.375 1 98.56 311 PHE A O 1
ATOM 2395 N N . GLN A 1 312 ? -6.805 -11.094 -22.266 1 98.12 312 GLN A N 1
ATOM 2396 C CA . GLN A 1 312 ? -7.816 -10.688 -23.234 1 98.12 312 GLN A CA 1
ATOM 2397 C C . GLN A 1 312 ? -8.133 -11.82 -24.203 1 98.12 312 GLN A C 1
ATOM 2399 O O . GLN A 1 312 ? -9.289 -12 -24.609 1 98.12 312 GLN A O 1
ATOM 2404 N N . SER A 1 313 ? -7.129 -12.547 -24.578 1 97.25 313 SER A N 1
ATOM 2405 C CA . SER A 1 313 ? -7.273 -13.617 -25.562 1 97.25 313 SER A CA 1
ATOM 2406 C C . SER A 1 313 ? -7.934 -14.852 -24.953 1 97.25 313 SER A C 1
ATOM 2408 O O . SER A 1 313 ? -8.531 -15.656 -25.672 1 97.25 313 SER A O 1
ATOM 2410 N N . ASN A 1 314 ? -7.863 -14.938 -23.641 1 96.38 314 ASN A N 1
ATOM 2411 C CA . ASN A 1 314 ? -8.195 -16.25 -23.078 1 96.38 314 ASN A CA 1
ATOM 2412 C C . ASN A 1 314 ? -9.359 -16.172 -22.094 1 96.38 314 ASN A C 1
ATOM 2414 O O . ASN A 1 314 ? -9.875 -17.188 -21.656 1 96.38 314 ASN A O 1
ATOM 2418 N N . LEU A 1 315 ? -9.75 -14.922 -21.766 1 96.12 315 LEU A N 1
ATOM 2419 C CA . LEU A 1 315 ? -10.898 -14.758 -20.875 1 96.12 315 LEU A CA 1
ATOM 2420 C C . LEU A 1 315 ? -12.125 -14.297 -21.656 1 96.12 315 LEU A C 1
ATOM 2422 O O . LEU A 1 315 ? -13.242 -14.742 -21.375 1 96.12 315 LEU A O 1
ATOM 2426 N N . MET B 1 1 ? 48 -6.176 54.875 1 25.92 1 MET B N 1
ATOM 2427 C CA . MET B 1 1 ? 46.844 -5.574 54.219 1 25.92 1 MET B CA 1
ATOM 2428 C C . MET B 1 1 ? 46.594 -6.234 52.875 1 25.92 1 MET B C 1
ATOM 2430 O O . MET B 1 1 ? 47.406 -6.105 51.938 1 25.92 1 MET B O 1
ATOM 2434 N N . LYS B 1 2 ? 45.938 -7.445 52.938 1 29 2 LYS B N 1
ATOM 2435 C CA . LYS B 1 2 ? 45.625 -8.5 51.969 1 29 2 LYS B CA 1
ATOM 2436 C C . LYS B 1 2 ? 44.688 -8.008 50.875 1 29 2 LYS B C 1
ATOM 2438 O O . LYS B 1 2 ? 43.562 -7.617 51.156 1 29 2 LYS B O 1
ATOM 2443 N N . LYS B 1 3 ? 45.25 -7.348 49.812 1 28.33 3 LYS B N 1
ATOM 2444 C CA . LYS B 1 3 ? 44.594 -6.844 48.594 1 28.33 3 LYS B CA 1
ATOM 2445 C C . LYS B 1 3 ? 43.719 -7.91 47.938 1 28.33 3 LYS B C 1
ATOM 2447 O O . LYS B 1 3 ? 44.188 -8.969 47.531 1 28.33 3 LYS B O 1
ATOM 2452 N N . PHE B 1 4 ? 42.5 -8.062 48.469 1 32.16 4 PHE B N 1
ATOM 2453 C CA . PHE B 1 4 ? 41.5 -8.961 47.906 1 32.16 4 PHE B CA 1
ATOM 2454 C C . PHE B 1 4 ? 41.219 -8.617 46.438 1 32.16 4 PHE B C 1
ATOM 2456 O O . PHE B 1 4 ? 40.75 -7.512 46.125 1 32.16 4 PHE B O 1
ATOM 2463 N N . ALA B 1 5 ? 42 -9.055 45.5 1 29.67 5 ALA B N 1
ATOM 2464 C CA . ALA B 1 5 ? 41.812 -9.023 44.062 1 29.67 5 ALA B CA 1
ATOM 2465 C C . ALA B 1 5 ? 40.469 -9.664 43.688 1 29.67 5 ALA B C 1
ATOM 2467 O O . ALA B 1 5 ? 40.281 -10.883 43.812 1 29.67 5 ALA B O 1
ATOM 2468 N N . THR B 1 6 ? 39.344 -8.977 44.031 1 29.95 6 THR B N 1
ATOM 2469 C CA . THR B 1 6 ? 38.062 -9.438 43.562 1 29.95 6 THR B CA 1
ATOM 2470 C C . THR B 1 6 ? 38.031 -9.555 42.062 1 29.95 6 THR B C 1
ATOM 2472 O O . THR B 1 6 ? 38.188 -8.562 41.344 1 29.95 6 THR B O 1
ATOM 2475 N N . PHE B 1 7 ? 38.5 -10.648 41.5 1 30.03 7 PHE B N 1
ATOM 2476 C CA . PHE B 1 7 ? 38.312 -10.938 40.062 1 30.03 7 PHE B CA 1
ATOM 2477 C C . PHE B 1 7 ? 36.844 -10.906 39.719 1 30.03 7 PHE B C 1
ATOM 2479 O O . PHE B 1 7 ? 36.062 -11.711 40.219 1 30.03 7 PHE B O 1
ATOM 2486 N N . LEU B 1 8 ? 36.344 -9.711 39.312 1 28.73 8 LEU B N 1
ATOM 2487 C CA . LEU B 1 8 ? 35.062 -9.539 38.688 1 28.73 8 LEU B CA 1
ATOM 2488 C C . LEU B 1 8 ? 34.906 -10.414 37.438 1 28.73 8 LEU B C 1
ATOM 2490 O O . LEU B 1 8 ? 35.625 -10.211 36.469 1 28.73 8 LEU B O 1
ATOM 2494 N N . CYS B 1 9 ? 34.531 -11.688 37.594 1 27.72 9 CYS B N 1
ATOM 2495 C CA . CYS B 1 9 ? 34.062 -12.516 36.469 1 27.72 9 CYS B CA 1
ATOM 2496 C C . CYS B 1 9 ? 32.906 -11.836 35.75 1 27.72 9 CYS B C 1
ATOM 2498 O O . CYS B 1 9 ? 31.812 -11.727 36.281 1 27.72 9 CYS B O 1
ATOM 2500 N N . VAL B 1 10 ? 33.281 -10.906 34.906 1 30.48 10 VAL B N 1
ATOM 2501 C CA . VAL B 1 10 ? 32.25 -10.438 33.969 1 30.48 10 VAL B CA 1
ATOM 2502 C C . VAL B 1 10 ? 31.641 -11.633 33.25 1 30.48 10 VAL B C 1
ATOM 2504 O O . VAL B 1 10 ? 32.344 -12.352 32.531 1 30.48 10 VAL B O 1
ATOM 2507 N N . LEU B 1 11 ? 30.625 -12.273 33.781 1 30.53 11 LEU B N 1
ATOM 2508 C CA . LEU B 1 11 ? 29.719 -13.156 33.031 1 30.53 11 LEU B CA 1
ATOM 2509 C C . LEU B 1 11 ? 29.25 -12.508 31.734 1 30.53 11 LEU B C 1
ATOM 2511 O O . LEU B 1 11 ? 28.516 -11.516 31.766 1 30.53 11 LEU B O 1
ATOM 2515 N N . LEU B 1 12 ? 30.109 -12.547 30.75 1 29.8 12 LEU B N 1
ATOM 2516 C CA . LEU B 1 12 ? 29.641 -12.305 29.391 1 29.8 12 LEU B CA 1
ATOM 2517 C C . LEU B 1 12 ? 28.375 -13.117 29.109 1 29.8 12 LEU B C 1
ATOM 2519 O O . LEU B 1 12 ? 28.391 -14.344 29.125 1 29.8 12 LEU B O 1
ATOM 2523 N N . SER B 1 13 ? 27.234 -12.656 29.5 1 33.09 13 SER B N 1
ATOM 2524 C CA . SER B 1 13 ? 25.953 -13.148 29.016 1 33.09 13 SER B CA 1
ATOM 2525 C C . SER B 1 13 ? 26 -13.43 27.516 1 33.09 13 SER B C 1
ATOM 2527 O O . SER B 1 13 ? 26.344 -12.555 26.719 1 33.09 13 SER B O 1
ATOM 2529 N N . GLY B 1 14 ? 26.344 -14.656 27.109 1 32.31 14 GLY B N 1
ATOM 2530 C CA . GLY B 1 14 ? 26.312 -15.219 25.766 1 32.31 14 GLY B CA 1
ATOM 2531 C C . GLY B 1 14 ? 25.109 -14.758 24.953 1 32.31 14 GLY B C 1
ATOM 2532 O O . GLY B 1 14 ? 23.953 -14.969 25.375 1 32.31 14 GLY B O 1
ATOM 2533 N N . SER B 1 15 ? 25.188 -13.648 24.359 1 36.97 15 SER B N 1
ATOM 2534 C CA . SER B 1 15 ? 24.266 -13.367 23.266 1 36.97 15 SER B CA 1
ATOM 2535 C C . SER B 1 15 ? 23.922 -14.633 22.484 1 36.97 15 SER B C 1
ATOM 2537 O O . SER B 1 15 ? 24.812 -15.328 22 1 36.97 15 SER B O 1
ATOM 2539 N N . GLY B 1 16 ? 22.984 -15.406 22.969 1 36.09 16 GLY B N 1
ATOM 2540 C CA . GLY B 1 16 ? 22.469 -16.594 22.312 1 36.09 16 GLY B CA 1
ATOM 2541 C C . GLY B 1 16 ? 22.516 -16.5 20.797 1 36.09 16 GLY B C 1
ATOM 2542 O O . GLY B 1 16 ? 21.719 -15.781 20.188 1 36.09 16 GLY B O 1
ATOM 2543 N N . PHE B 1 17 ? 23.609 -16.531 20.219 1 39.28 17 PHE B N 1
ATOM 2544 C CA . PHE B 1 17 ? 23.719 -16.828 18.797 1 39.28 17 PHE B CA 1
ATOM 2545 C C . PHE B 1 17 ? 22.75 -17.938 18.391 1 39.28 17 PHE B C 1
ATOM 2547 O O . PHE B 1 17 ? 22.75 -19.016 18.984 1 39.28 17 PHE B O 1
ATOM 2554 N N . ALA B 1 18 ? 21.562 -17.562 17.938 1 46.81 18 ALA B N 1
ATOM 2555 C CA . ALA B 1 18 ? 20.703 -18.609 17.375 1 46.81 18 ALA B CA 1
ATOM 2556 C C . ALA B 1 18 ? 21.516 -19.562 16.484 1 46.81 18 ALA B C 1
ATOM 2558 O O . ALA B 1 18 ? 22.453 -19.141 15.812 1 46.81 18 ALA B O 1
ATOM 2559 N N . ALA B 1 19 ? 21.422 -20.781 16.75 1 53.38 19 ALA B N 1
ATOM 2560 C CA . ALA B 1 19 ? 22.078 -21.891 16.047 1 53.38 19 ALA B CA 1
ATOM 2561 C C . ALA B 1 19 ? 21.938 -21.734 14.539 1 53.38 19 ALA B C 1
ATOM 2563 O O . ALA B 1 19 ? 20.922 -21.219 14.055 1 53.38 19 ALA B O 1
ATOM 2564 N N . PRO B 1 20 ? 23.047 -21.844 13.867 1 60.22 20 PRO B N 1
ATOM 2565 C CA . PRO B 1 20 ? 22.953 -21.891 12.406 1 60.22 20 PRO B CA 1
ATOM 2566 C C . PRO B 1 20 ? 21.781 -22.734 11.914 1 60.22 20 PRO B C 1
ATOM 2568 O O . PRO B 1 20 ? 21.391 -23.703 12.57 1 60.22 20 PRO B O 1
ATOM 2571 N N . VAL B 1 21 ? 21.016 -22.141 11.055 1 63.31 21 VAL B N 1
ATOM 2572 C CA . VAL B 1 21 ? 19.922 -22.906 10.453 1 63.31 21 VAL B CA 1
ATOM 2573 C C . VAL B 1 21 ? 20.484 -24.031 9.594 1 63.31 21 VAL B C 1
ATOM 2575 O O . VAL B 1 21 ? 21.344 -23.797 8.734 1 63.31 21 VAL B O 1
ATOM 2578 N N . GLU B 1 22 ? 20.266 -25.219 10.055 1 65.56 22 GLU B N 1
ATOM 2579 C CA . GLU B 1 22 ? 20.688 -26.391 9.297 1 65.56 22 GLU B CA 1
ATOM 2580 C C . GLU B 1 22 ? 19.625 -26.797 8.281 1 65.56 22 GLU B C 1
ATOM 2582 O O . GLU B 1 22 ? 18.469 -27.031 8.641 1 65.56 22 GLU B O 1
ATOM 2587 N N . VAL B 1 23 ? 19.891 -26.5 7.055 1 64.31 23 VAL B N 1
ATOM 2588 C CA . VAL B 1 23 ? 19.078 -27 5.957 1 64.31 23 VAL B CA 1
ATOM 2589 C C . VAL B 1 23 ? 19.719 -28.266 5.383 1 64.31 23 VAL B C 1
ATOM 2591 O O . VAL B 1 23 ? 20.906 -28.281 5.055 1 64.31 23 VAL B O 1
ATOM 2594 N N . PRO B 1 24 ? 18.969 -29.375 5.508 1 61.94 24 PRO B N 1
ATOM 2595 C CA . PRO B 1 24 ? 19.562 -30.594 4.965 1 61.94 24 PRO B CA 1
ATOM 2596 C C . PRO B 1 24 ? 20.203 -30.375 3.592 1 61.94 24 PRO B C 1
ATOM 2598 O O . PRO B 1 24 ? 19.547 -29.859 2.682 1 61.94 24 PRO B O 1
ATOM 2601 N N . GLY B 1 25 ? 21.406 -30.734 3.441 1 62.06 25 GLY B N 1
ATOM 2602 C CA . GLY B 1 25 ? 22.109 -30.672 2.174 1 62.06 25 GLY B CA 1
ATOM 2603 C C . GLY B 1 25 ? 22.797 -29.344 1.938 1 62.06 25 GLY B C 1
ATOM 2604 O O . GLY B 1 25 ? 23.438 -29.141 0.898 1 62.06 25 GLY B O 1
ATOM 2605 N N . PHE B 1 26 ? 22.5 -28.438 2.869 1 65.31 26 PHE B N 1
ATOM 2606 C CA . PHE B 1 26 ? 23.109 -27.125 2.715 1 65.31 26 PHE B CA 1
ATOM 2607 C C . PHE B 1 26 ? 24.125 -26.859 3.824 1 65.31 26 PHE B C 1
ATOM 2609 O O . PHE B 1 26 ? 24 -27.422 4.922 1 65.31 26 PHE B O 1
ATOM 2616 N N . PRO B 1 27 ? 25.188 -26.203 3.395 1 64.88 27 PRO B N 1
ATOM 2617 C CA . PRO B 1 27 ? 26.047 -25.75 4.492 1 64.88 27 PRO B CA 1
ATOM 2618 C C . PRO B 1 27 ? 25.297 -24.906 5.523 1 64.88 27 PRO B C 1
ATOM 2620 O O . PRO B 1 27 ? 24.234 -24.344 5.219 1 64.88 27 PRO B O 1
ATOM 2623 N N . SER B 1 28 ? 25.703 -25.031 6.695 1 67.75 28 SER B N 1
ATOM 2624 C CA . SER B 1 28 ? 25.109 -24.219 7.758 1 67.75 28 SER B CA 1
ATOM 2625 C C . SER B 1 28 ? 25.062 -22.75 7.375 1 67.75 28 SER B C 1
ATOM 2627 O O . SER B 1 28 ? 26.047 -22.203 6.871 1 67.75 28 SER B O 1
ATOM 2629 N N . ILE B 1 29 ? 23.938 -22.234 7.297 1 66.56 29 ILE B N 1
ATOM 2630 C CA . ILE B 1 29 ? 23.75 -20.828 6.965 1 66.56 29 ILE B CA 1
ATOM 2631 C C . ILE B 1 29 ? 23.875 -19.984 8.227 1 66.56 29 ILE B C 1
ATOM 2633 O O . ILE B 1 29 ? 23.172 -20.219 9.211 1 66.56 29 ILE B O 1
ATOM 2637 N N . PRO B 1 30 ? 24.797 -19.078 8.273 1 69.5 30 PRO B N 1
ATOM 2638 C CA . PRO B 1 30 ? 24.969 -18.25 9.469 1 69.5 30 PRO B CA 1
ATOM 2639 C C . PRO B 1 30 ? 23.703 -17.5 9.859 1 69.5 30 PRO B C 1
ATOM 2641 O O . PRO B 1 30 ? 22.938 -17.094 8.984 1 69.5 30 PRO B O 1
ATOM 2644 N N . GLU B 1 31 ? 23.516 -17.328 11.094 1 71 31 GLU B N 1
ATOM 2645 C CA . GLU B 1 31 ? 22.359 -16.609 11.641 1 71 31 GLU B CA 1
ATOM 2646 C C . GLU B 1 31 ? 22.328 -15.164 11.172 1 71 31 GLU B C 1
ATOM 2648 O O . GLU B 1 31 ? 21.281 -14.508 11.211 1 71 31 GLU B O 1
ATOM 2653 N N . THR B 1 32 ? 23.406 -14.719 10.789 1 68.19 32 THR B N 1
ATOM 2654 C CA . THR B 1 32 ? 23.5 -13.352 10.297 1 68.19 32 THR B CA 1
ATOM 2655 C C . THR B 1 32 ? 22.672 -13.18 9.023 1 68.19 32 THR B C 1
ATOM 2657 O O . THR B 1 32 ? 22.312 -12.062 8.656 1 68.19 32 THR B O 1
ATOM 2660 N N . TYR B 1 33 ? 22.375 -14.422 8.531 1 67.25 33 TYR B N 1
ATOM 2661 C CA . TYR B 1 33 ? 21.688 -14.352 7.25 1 67.25 33 TYR B CA 1
ATOM 2662 C C . TYR B 1 33 ? 20.219 -14.75 7.406 1 67.25 33 TYR B C 1
ATOM 2664 O O . TYR B 1 33 ? 19.328 -14.117 6.816 1 67.25 33 TYR B O 1
ATOM 2672 N N . ILE B 1 34 ? 20.156 -15.734 8.031 1 71.38 34 ILE B N 1
ATOM 2673 C CA . ILE B 1 34 ? 18.812 -16.281 8.203 1 71.38 34 ILE B CA 1
ATOM 2674 C C . ILE B 1 34 ? 18.562 -16.578 9.68 1 71.38 34 ILE B C 1
ATOM 2676 O O . ILE B 1 34 ? 19.422 -17.156 10.352 1 71.38 34 ILE B O 1
ATOM 2680 N N . THR B 1 35 ? 17.5 -16.016 10.156 1 76.31 35 THR B N 1
ATOM 2681 C CA . THR B 1 35 ? 17.062 -16.375 11.492 1 76.31 35 THR B CA 1
ATOM 2682 C C . THR B 1 35 ? 15.703 -17.078 11.445 1 76.31 35 THR B C 1
ATOM 2684 O O . THR B 1 35 ? 14.867 -16.766 10.594 1 76.31 35 THR B O 1
ATOM 2687 N N . ILE B 1 36 ? 15.617 -18.078 12.266 1 76.75 36 ILE B N 1
ATOM 2688 C CA . ILE B 1 36 ? 14.352 -18.797 12.359 1 76.75 36 ILE B CA 1
ATOM 2689 C C . ILE B 1 36 ? 13.578 -18.297 13.578 1 76.75 36 ILE B C 1
ATOM 2691 O O . ILE B 1 36 ? 14.102 -18.281 14.695 1 76.75 36 ILE B O 1
ATOM 2695 N N . ASN B 1 37 ? 12.445 -17.781 13.289 1 76.56 37 ASN B N 1
ATOM 2696 C CA . ASN B 1 37 ? 11.539 -17.344 14.352 1 76.56 37 ASN B CA 1
ATOM 2697 C C . ASN B 1 37 ? 10.547 -18.438 14.719 1 76.56 37 ASN B C 1
ATOM 2699 O O . ASN B 1 37 ? 9.719 -18.844 13.891 1 76.56 37 ASN B O 1
ATOM 2703 N N . ASP B 1 38 ? 10.633 -18.906 15.898 1 74.12 38 ASP B N 1
ATOM 2704 C CA . ASP B 1 38 ? 9.758 -19.969 16.359 1 74.12 38 ASP B CA 1
ATOM 2705 C C . ASP B 1 38 ? 8.648 -19.422 17.266 1 74.12 38 ASP B C 1
ATOM 2707 O O . ASP B 1 38 ? 7.809 -20.188 17.75 1 74.12 38 ASP B O 1
ATOM 2711 N N . LYS B 1 39 ? 8.672 -18.172 17.438 1 69.44 39 LYS B N 1
ATOM 2712 C CA . LYS B 1 39 ? 7.688 -17.594 18.344 1 69.44 39 LYS B CA 1
ATOM 2713 C C . LYS B 1 39 ? 6.367 -17.328 17.609 1 69.44 39 LYS B C 1
ATOM 2715 O O . LYS B 1 39 ? 6.359 -16.844 16.484 1 69.44 39 LYS B O 1
ATOM 2720 N N . GLU B 1 40 ? 5.273 -17.984 18.156 1 68.94 40 GLU B N 1
ATOM 2721 C CA . GLU B 1 40 ? 3.93 -17.672 17.672 1 68.94 40 GLU B CA 1
ATOM 2722 C C . GLU B 1 40 ? 3.291 -16.562 18.5 1 68.94 40 GLU B C 1
ATOM 2724 O O . GLU B 1 40 ? 3.113 -16.703 19.719 1 68.94 40 GLU B O 1
ATOM 2729 N N . LEU B 1 41 ? 3.301 -15.359 17.891 1 70.19 41 LEU B N 1
ATOM 2730 C CA . LEU B 1 41 ? 2.604 -14.273 18.578 1 70.19 41 LEU B CA 1
ATOM 2731 C C . LEU B 1 41 ? 1.132 -14.234 18.188 1 70.19 41 LEU B C 1
ATOM 2733 O O . LEU B 1 41 ? 0.778 -14.617 17.062 1 70.19 41 LEU B O 1
ATOM 2737 N N . GLY B 1 42 ? 0.228 -14.18 19.109 1 75.31 42 GLY B N 1
ATOM 2738 C CA . GLY B 1 42 ? -1.188 -14.008 18.812 1 75.31 42 GLY B CA 1
ATOM 2739 C C . GLY B 1 42 ? -1.48 -12.805 17.953 1 75.31 42 GLY B C 1
ATOM 2740 O O . GLY B 1 42 ? -0.562 -12.094 17.531 1 75.31 42 GLY B O 1
ATOM 2741 N N . LEU B 1 43 ? -2.744 -12.633 17.547 1 82.25 43 LEU B N 1
ATOM 2742 C CA . LEU B 1 43 ? -3.199 -11.5 16.75 1 82.25 43 LEU B CA 1
ATOM 2743 C C . LEU B 1 43 ? -2.93 -10.188 17.484 1 82.25 43 LEU B C 1
ATOM 2745 O O . LEU B 1 43 ? -3.291 -10.031 18.641 1 82.25 43 LEU B O 1
ATOM 2749 N N . GLN B 1 44 ? -2.232 -9.25 16.859 1 84.5 44 GLN B N 1
ATOM 2750 C CA . GLN B 1 44 ? -1.8 -8.008 17.5 1 84.5 44 GLN B CA 1
ATOM 2751 C C . GLN B 1 44 ? -2.793 -6.883 17.234 1 84.5 44 GLN B C 1
ATOM 2753 O O . GLN B 1 44 ? -2.799 -5.875 17.953 1 84.5 44 GLN B O 1
ATOM 2758 N N . GLU B 1 45 ? -3.564 -7.07 16.25 1 94.06 45 GLU B N 1
ATOM 2759 C CA . GLU B 1 45 ? -4.57 -6.09 15.844 1 94.06 45 GLU B CA 1
ATOM 2760 C C . GLU B 1 45 ? -5.656 -6.727 14.984 1 94.06 45 GLU B C 1
ATOM 2762 O O . GLU B 1 45 ? -5.488 -7.844 14.492 1 94.06 45 GLU B O 1
ATOM 2767 N N . HIS B 1 46 ? -6.742 -6.055 14.984 1 96.88 46 HIS B N 1
ATOM 2768 C CA . HIS B 1 46 ? -7.691 -6.273 13.898 1 96.88 46 HIS B CA 1
ATOM 2769 C C . HIS B 1 46 ? -7.531 -5.227 12.805 1 96.88 46 HIS B C 1
ATOM 2771 O O . HIS B 1 46 ? -7.395 -4.039 13.094 1 96.88 46 HIS B O 1
ATOM 2777 N N . CYS B 1 47 ? -7.422 -5.664 11.602 1 97.81 47 CYS B N 1
ATOM 2778 C CA . CYS B 1 47 ? -7.234 -4.738 10.484 1 97.81 47 CYS B CA 1
ATOM 2779 C C . CYS B 1 47 ? -8.141 -5.102 9.32 1 97.81 47 CYS B C 1
ATOM 2781 O O . CYS B 1 47 ? -8.242 -6.27 8.938 1 97.81 47 CYS B O 1
ATOM 2783 N N . ARG B 1 48 ? -8.852 -4.117 8.75 1 98.38 48 ARG B N 1
ATOM 2784 C CA . ARG B 1 48 ? -9.711 -4.34 7.59 1 98.38 48 ARG B CA 1
ATOM 2785 C C . ARG B 1 48 ? -9.641 -3.156 6.629 1 98.38 48 ARG B C 1
ATOM 2787 O O . ARG B 1 48 ? -9.375 -2.027 7.047 1 98.38 48 ARG B O 1
ATOM 2794 N N . GLY B 1 49 ? -9.844 -3.479 5.352 1 98.5 49 GLY B N 1
ATOM 2795 C CA . GLY B 1 49 ? -10.047 -2.42 4.375 1 98.5 49 GLY B CA 1
ATOM 2796 C C . GLY B 1 49 ? -11.398 -1.744 4.496 1 98.5 49 GLY B C 1
ATOM 2797 O O . GLY B 1 49 ? -12.406 -2.402 4.758 1 98.5 49 GLY B O 1
ATOM 2798 N N . VAL B 1 50 ? -11.461 -0.465 4.375 1 98.75 50 VAL B N 1
ATOM 2799 C CA . VAL B 1 50 ? -12.688 0.316 4.469 1 98.75 50 VAL B CA 1
ATOM 2800 C C . VAL B 1 50 ? -12.766 1.304 3.309 1 98.75 50 VAL B C 1
ATOM 2802 O O . VAL B 1 50 ? -11.773 1.535 2.615 1 98.75 50 VAL B O 1
ATOM 2805 N N . ASN B 1 51 ? -13.953 1.807 3.059 1 98.75 51 ASN B N 1
ATOM 2806 C CA . ASN B 1 51 ? -14.227 2.684 1.926 1 98.75 51 ASN B CA 1
ATOM 2807 C C . ASN B 1 51 ? -15.016 3.92 2.354 1 98.75 51 ASN B C 1
ATOM 2809 O O . ASN B 1 51 ? -15.953 3.82 3.146 1 98.75 51 ASN B O 1
ATOM 2813 N N . VAL B 1 52 ? -14.625 5.062 1.851 1 98.75 52 VAL B N 1
ATOM 2814 C CA . VAL B 1 52 ? -15.336 6.316 2.074 1 98.75 52 VAL B CA 1
ATOM 2815 C C . VAL B 1 52 ? -15.562 7.027 0.741 1 98.75 52 VAL B C 1
ATOM 2817 O O . VAL B 1 52 ? -14.617 7.277 -0.005 1 98.75 52 VAL B O 1
ATOM 2820 N N . LEU B 1 53 ? -16.797 7.312 0.432 1 98.12 53 LEU B N 1
ATOM 2821 C CA . LEU B 1 53 ? -17.078 8.086 -0.771 1 98.12 53 LEU B CA 1
ATOM 2822 C C . LEU B 1 53 ? -16.891 9.578 -0.516 1 98.12 53 LEU B C 1
ATOM 2824 O O . LEU B 1 53 ? -17.422 10.117 0.454 1 98.12 53 LEU B O 1
ATOM 2828 N N . SER B 1 54 ? -16.031 10.203 -1.334 1 97.94 54 SER B N 1
ATOM 2829 C CA . SER B 1 54 ? -15.781 11.633 -1.204 1 97.94 54 SER B CA 1
ATOM 2830 C C . SER B 1 54 ? -15.531 12.273 -2.564 1 97.94 54 SER B C 1
ATOM 2832 O O . SER B 1 54 ? -14.703 11.797 -3.344 1 97.94 54 SER B O 1
ATOM 2834 N N . CYS B 1 55 ? -16.25 13.328 -2.9 1 95.25 55 CYS B N 1
ATOM 2835 C CA . CYS B 1 55 ? -16.094 14.109 -4.117 1 95.25 55 CYS B CA 1
ATOM 2836 C C . CYS B 1 55 ? -16.172 13.227 -5.355 1 95.25 55 CYS B C 1
ATOM 2838 O O . CYS B 1 55 ? -15.414 13.414 -6.312 1 95.25 55 CYS B O 1
ATOM 2840 N N . GLY B 1 56 ? -16.938 12.219 -5.277 1 94.38 56 GLY B N 1
ATOM 2841 C CA . GLY B 1 56 ? -17.172 11.359 -6.426 1 94.38 56 GLY B CA 1
ATOM 2842 C C . GLY B 1 56 ? -16.156 10.234 -6.551 1 94.38 56 GLY B C 1
ATOM 2843 O O . GLY B 1 56 ? -16.219 9.445 -7.496 1 94.38 56 GLY B O 1
ATOM 2844 N N . TYR B 1 57 ? -15.227 10.141 -5.609 1 96.38 57 TYR B N 1
ATOM 2845 C CA . TYR B 1 57 ? -14.195 9.109 -5.617 1 96.38 57 TYR B CA 1
ATOM 2846 C C . TYR B 1 57 ? -14.328 8.203 -4.402 1 96.38 57 TYR B C 1
ATOM 2848 O O . TYR B 1 57 ? -14.609 8.664 -3.299 1 96.38 57 TYR B O 1
ATOM 2856 N N . ASN B 1 58 ? -14.188 6.93 -4.625 1 98.25 58 ASN B N 1
ATOM 2857 C CA . ASN B 1 58 ? -14.062 6.039 -3.477 1 98.25 58 ASN B CA 1
ATOM 2858 C C . ASN B 1 58 ? -12.656 6.09 -2.879 1 98.25 58 ASN B C 1
ATOM 2860 O O . ASN B 1 58 ? -11.672 5.801 -3.562 1 98.25 58 ASN B O 1
ATOM 2864 N N . LEU B 1 59 ? -12.617 6.516 -1.663 1 98.69 59 LEU B N 1
ATOM 2865 C CA . LEU B 1 59 ? -11.359 6.516 -0.921 1 98.69 59 LEU B CA 1
ATOM 2866 C C . LEU B 1 59 ? -11.156 5.188 -0.201 1 98.69 59 LEU B C 1
ATOM 2868 O O . LEU B 1 59 ? -12.008 4.762 0.579 1 98.69 59 LEU B O 1
ATOM 2872 N N . VAL B 1 60 ? -10.008 4.57 -0.468 1 98.62 60 VAL B N 1
ATOM 2873 C CA . VAL B 1 60 ? -9.688 3.297 0.165 1 98.62 60 VAL B CA 1
ATOM 2874 C C . VAL B 1 60 ? -8.82 3.539 1.399 1 98.62 60 VAL B C 1
ATOM 2876 O O . VAL B 1 60 ? -7.84 4.289 1.343 1 98.62 60 VAL B O 1
ATOM 2879 N N . GLY B 1 61 ? -9.242 2.912 2.492 1 98.62 61 GLY B N 1
ATOM 2880 C CA . GLY B 1 61 ? -8.477 3.043 3.723 1 98.62 61 GLY B CA 1
ATOM 2881 C C . GLY B 1 61 ? -8.359 1.74 4.492 1 98.62 61 GLY B C 1
ATOM 2882 O O . GLY B 1 61 ? -8.875 0.708 4.059 1 98.62 61 GLY B O 1
ATOM 2883 N N . MET B 1 62 ? -7.559 1.776 5.52 1 98.75 62 MET B N 1
ATOM 2884 C CA . MET B 1 62 ? -7.375 0.699 6.488 1 98.75 62 MET B CA 1
ATOM 2885 C C . MET B 1 62 ? -7.832 1.131 7.875 1 98.75 62 MET B C 1
ATOM 2887 O O . MET B 1 62 ? -7.547 2.248 8.312 1 98.75 62 MET B O 1
ATOM 2891 N N . PHE B 1 63 ? -8.602 0.289 8.531 1 98.88 63 PHE B N 1
ATOM 2892 C CA . PHE B 1 63 ? -9.047 0.535 9.898 1 98.88 63 PHE B CA 1
ATOM 2893 C C . PHE B 1 63 ? -8.523 -0.539 10.844 1 98.88 63 PHE B C 1
ATOM 2895 O O . PHE B 1 63 ? -8.82 -1.723 10.672 1 98.88 63 PHE B O 1
ATOM 2902 N N . HIS B 1 64 ? -7.707 -0.088 11.75 1 98.5 64 HIS B N 1
ATOM 2903 C CA . HIS B 1 64 ? -7.062 -0.94 12.742 1 98.5 64 HIS B CA 1
ATOM 2904 C C . HIS B 1 64 ? -7.719 -0.79 14.109 1 98.5 64 HIS B C 1
ATOM 2906 O O . HIS B 1 64 ? -7.93 0.33 14.578 1 98.5 64 HIS B O 1
ATOM 2912 N N . THR B 1 65 ? -8.031 -1.872 14.781 1 98.44 65 THR B N 1
ATOM 2913 C CA . THR B 1 65 ? -8.531 -1.825 16.156 1 98.44 65 THR B CA 1
ATOM 2914 C C . THR B 1 65 ? -7.727 -2.754 17.062 1 98.44 65 THR B C 1
ATOM 2916 O O . THR B 1 65 ? -7.156 -3.742 16.594 1 98.44 65 THR B O 1
ATOM 2919 N N . PRO B 1 66 ? -7.652 -2.355 18.328 1 97.81 66 PRO B N 1
ATOM 2920 C CA . PRO B 1 66 ? -6.969 -3.217 19.297 1 97.81 66 PRO B CA 1
ATOM 2921 C C . PRO B 1 66 ? -7.637 -4.582 19.438 1 97.81 66 PRO B C 1
ATOM 2923 O O . PRO B 1 66 ? -8.789 -4.754 19.031 1 97.81 66 PRO B O 1
ATOM 2926 N N . THR B 1 67 ? -6.852 -5.535 19.953 1 95 67 THR B N 1
ATOM 2927 C CA . THR B 1 67 ? -7.387 -6.859 20.234 1 95 67 THR B CA 1
ATOM 2928 C C . THR B 1 67 ? -7.926 -6.93 21.656 1 95 67 THR B C 1
ATOM 2930 O O . THR B 1 67 ? -8.602 -7.895 22.031 1 95 67 THR B O 1
ATOM 2933 N N . THR B 1 68 ? -7.668 -5.93 22.391 1 94.38 68 THR B N 1
ATOM 2934 C CA . THR B 1 68 ? -8.18 -5.863 23.75 1 94.38 68 THR B CA 1
ATOM 2935 C C . THR B 1 68 ? -9.672 -5.547 23.75 1 94.38 68 THR B C 1
ATOM 2937 O O . THR B 1 68 ? -10.203 -5.023 22.781 1 94.38 68 THR B O 1
ATOM 2940 N N . PRO B 1 69 ? -10.312 -5.879 24.859 1 95.31 69 PRO B N 1
ATOM 2941 C CA . PRO B 1 69 ? -11.742 -5.555 24.922 1 95.31 69 PRO B CA 1
ATOM 2942 C C . PRO B 1 69 ? -12.023 -4.078 24.672 1 95.31 69 PRO B C 1
ATOM 2944 O O . PRO B 1 69 ? -11.281 -3.213 25.156 1 95.31 69 PRO B O 1
ATOM 2947 N N . MET B 1 70 ? -12.922 -3.832 23.922 1 96.62 70 MET B N 1
ATOM 2948 C CA . MET B 1 70 ? -13.32 -2.465 23.594 1 96.62 70 MET B CA 1
ATOM 2949 C C . MET B 1 70 ? -13.852 -1.737 24.828 1 96.62 70 MET B C 1
ATOM 2951 O O . MET B 1 70 ? -14.703 -2.262 25.547 1 96.62 70 MET B O 1
ATOM 2955 N N . PRO B 1 71 ? -13.375 -0.559 25.156 1 96.56 71 PRO B N 1
ATOM 2956 C CA . PRO B 1 71 ? -13.945 0.238 26.25 1 96.56 71 PRO B CA 1
ATOM 2957 C C . PRO B 1 71 ? -15.391 0.65 25.984 1 96.56 71 PRO B C 1
ATOM 2959 O O . PRO B 1 71 ? -15.859 0.599 24.844 1 96.56 71 PRO B O 1
ATOM 2962 N N . LEU B 1 72 ? -15.938 1.026 27.094 1 94.19 72 LEU B N 1
ATOM 2963 C CA . LEU B 1 72 ? -17.281 1.585 26.953 1 94.19 72 LEU B CA 1
ATOM 2964 C C . LEU B 1 72 ? -17.25 2.834 26.078 1 94.19 72 LEU B C 1
ATOM 2966 O O . LEU B 1 72 ? -16.438 3.73 26.281 1 94.19 72 LEU B O 1
ATOM 2970 N N . GLY B 1 73 ? -18 2.914 25.016 1 95.75 73 GLY B N 1
ATOM 2971 C CA . GLY B 1 73 ? -18.078 4.059 24.125 1 95.75 73 GLY B CA 1
ATOM 2972 C C . GLY B 1 73 ? -17.188 3.926 22.906 1 95.75 73 GLY B C 1
ATOM 2973 O O . GLY B 1 73 ? -17.234 4.766 22 1 95.75 73 GLY B O 1
ATOM 2974 N N . GLY B 1 74 ? -16.25 2.961 22.938 1 98.06 74 GLY B N 1
ATOM 2975 C CA . GLY B 1 74 ? -15.383 2.729 21.781 1 98.06 74 GLY B CA 1
ATOM 2976 C C . GLY B 1 74 ? -13.93 3.07 22.062 1 98.06 74 GLY B C 1
ATOM 2977 O O . GLY B 1 74 ? -13.602 3.637 23.094 1 98.06 74 GLY B O 1
ATOM 2978 N N . TYR B 1 75 ? -13.102 2.744 21.156 1 98.69 75 TYR B N 1
ATOM 2979 C CA . TYR B 1 75 ? -11.68 3.025 21.266 1 98.69 75 TYR B CA 1
ATOM 2980 C C . TYR B 1 75 ? -11.375 4.484 20.953 1 98.69 75 TYR B C 1
ATOM 2982 O O . TYR B 1 75 ? -11.969 5.059 20.031 1 98.69 75 TYR B O 1
ATOM 2990 N N . PRO B 1 76 ? -10.477 5.129 21.75 1 98.56 76 PRO B N 1
ATOM 2991 C CA . PRO B 1 76 ? -9.859 6.305 21.141 1 98.56 76 PRO B CA 1
ATOM 2992 C C . PRO B 1 76 ? -9.273 6.012 19.766 1 98.56 76 PRO B C 1
ATOM 2994 O O . PRO B 1 76 ? -8.758 4.914 19.531 1 98.56 76 PRO B O 1
ATOM 2997 N N . THR B 1 77 ? -9.438 6.945 18.875 1 98.75 77 THR B N 1
ATOM 2998 C CA . THR B 1 77 ? -9.078 6.656 17.5 1 98.75 77 THR B CA 1
ATOM 2999 C C . THR B 1 77 ? -8.266 7.801 16.891 1 98.75 77 THR B C 1
ATOM 3001 O O . THR B 1 77 ? -8.594 8.969 17.094 1 98.75 77 THR B O 1
ATOM 3004 N N . VAL B 1 78 ? -7.199 7.445 16.219 1 98.81 78 VAL B N 1
ATOM 3005 C CA . VAL B 1 78 ? -6.395 8.414 15.484 1 98.81 78 VAL B CA 1
ATOM 3006 C C . VAL B 1 78 ? -6.621 8.242 13.984 1 98.81 78 VAL B C 1
ATOM 3008 O O . VAL B 1 78 ? -6.551 7.125 13.469 1 98.81 78 VAL B O 1
ATOM 3011 N N . ILE B 1 79 ? -6.98 9.281 13.32 1 98.62 79 ILE B N 1
ATOM 3012 C CA . ILE B 1 79 ? -7.066 9.305 11.867 1 98.62 79 ILE B CA 1
ATOM 3013 C C . ILE B 1 79 ? -5.797 9.93 11.289 1 98.62 79 ILE B C 1
ATOM 3015 O O . ILE B 1 79 ? -5.395 11.023 11.695 1 98.62 79 ILE B O 1
ATOM 3019 N N . PHE B 1 80 ? -5.184 9.219 10.312 1 98.19 80 PHE B N 1
ATOM 3020 C CA . PHE B 1 80 ? -3.887 9.609 9.781 1 98.19 80 PHE B CA 1
ATOM 3021 C C . PHE B 1 80 ? -4.012 10.062 8.328 1 98.19 80 PHE B C 1
ATOM 3023 O O . PHE B 1 80 ? -4.641 9.383 7.516 1 98.19 80 PHE B O 1
ATOM 3030 N N . PHE B 1 81 ? -3.34 11.188 8.016 1 98.12 81 PHE B N 1
ATOM 3031 C CA . PHE B 1 81 ? -3.381 11.727 6.66 1 98.12 81 PHE B CA 1
ATOM 3032 C C . PHE B 1 81 ? -1.975 11.844 6.078 1 98.12 81 PHE B C 1
ATOM 3034 O O . PHE B 1 81 ? -1.098 12.461 6.684 1 98.12 81 PHE B O 1
ATOM 3041 N N . HIS B 1 82 ? -1.795 11.305 4.855 1 96.81 82 HIS B N 1
ATOM 3042 C CA . HIS B 1 82 ? -0.508 11.344 4.168 1 96.81 82 HIS B CA 1
ATOM 3043 C C . HIS B 1 82 ? -0.292 12.688 3.479 1 96.81 82 HIS B C 1
ATOM 3045 O O . HIS B 1 82 ? -1.207 13.516 3.414 1 96.81 82 HIS B O 1
ATOM 3051 N N . GLY B 1 83 ? 0.929 12.906 2.963 1 93.81 83 GLY B N 1
ATOM 3052 C CA . GLY B 1 83 ? 1.31 14.148 2.309 1 93.81 83 GLY B CA 1
ATOM 3053 C C . GLY B 1 83 ? 0.956 14.172 0.833 1 93.81 83 GLY B C 1
ATOM 3054 O O . GLY B 1 83 ? 0.218 13.312 0.349 1 93.81 83 GLY B O 1
ATOM 3055 N N . PHE B 1 84 ? 1.501 15.117 0.131 1 89.81 84 PHE B N 1
ATOM 3056 C CA . PHE B 1 84 ? 1.193 15.391 -1.268 1 89.81 84 PHE B CA 1
ATOM 3057 C C . PHE B 1 84 ? 1.501 14.18 -2.137 1 89.81 84 PHE B C 1
ATOM 3059 O O . PHE B 1 84 ? 2.639 13.703 -2.168 1 89.81 84 PHE B O 1
ATOM 3066 N N . ARG B 1 85 ? 0.483 13.664 -2.719 1 88.38 85 ARG B N 1
ATOM 3067 C CA . ARG B 1 85 ? 0.547 12.562 -3.672 1 88.38 85 ARG B CA 1
ATOM 3068 C C . ARG B 1 85 ? 1.2 11.336 -3.045 1 88.38 85 ARG B C 1
ATOM 3070 O O . ARG B 1 85 ? 1.97 10.633 -3.701 1 88.38 85 ARG B O 1
ATOM 3077 N N . GLY B 1 86 ? 1.027 11.195 -1.81 1 90.44 86 GLY B N 1
ATOM 3078 C CA . GLY B 1 86 ? 1.485 10.016 -1.085 1 90.44 86 GLY B CA 1
ATOM 3079 C C . GLY B 1 86 ? 0.444 8.914 -1.016 1 90.44 86 GLY B C 1
ATOM 3080 O O . GLY B 1 86 ? -0.377 8.773 -1.924 1 90.44 86 GLY B O 1
ATOM 3081 N N . ASN B 1 87 ? 0.642 8.062 -0.018 1 93.31 87 ASN B N 1
ATOM 3082 C CA . ASN B 1 87 ? -0.28 6.969 0.257 1 93.31 87 ASN B CA 1
ATOM 3083 C C . ASN B 1 87 ? -0.381 6.68 1.753 1 93.31 87 ASN B C 1
ATOM 3085 O O . ASN B 1 87 ? 0.336 7.281 2.555 1 93.31 87 ASN B O 1
ATOM 3089 N N . CYS B 1 88 ? -1.277 5.793 2.082 1 95.38 88 CYS B N 1
ATOM 3090 C CA . CYS B 1 88 ? -1.57 5.605 3.498 1 95.38 88 CYS B CA 1
ATOM 3091 C C . CYS B 1 88 ? -0.648 4.562 4.113 1 95.38 88 CYS B C 1
ATOM 3093 O O . CYS B 1 88 ? -0.797 4.207 5.285 1 95.38 88 CYS B O 1
ATOM 3095 N N . THR B 1 89 ? 0.325 4.035 3.422 1 92.81 89 THR B N 1
ATOM 3096 C CA . THR B 1 89 ? 1.312 3.098 3.947 1 92.81 89 THR B CA 1
ATOM 3097 C C . THR B 1 89 ? 2.607 3.82 4.305 1 92.81 89 THR B C 1
ATOM 3099 O O . THR B 1 89 ? 3.262 3.482 5.293 1 92.81 89 THR B O 1
ATOM 3102 N N . GLY B 1 90 ? 2.896 4.848 3.516 1 89.44 90 GLY B N 1
ATOM 3103 C CA . GLY B 1 90 ? 4.148 5.562 3.707 1 89.44 90 GLY B CA 1
ATOM 3104 C C . GLY B 1 90 ? 5.359 4.797 3.211 1 89.44 90 GLY B C 1
ATOM 3105 O O . GLY B 1 90 ? 5.254 3.617 2.867 1 89.44 90 GLY B O 1
ATOM 3106 N N . LYS B 1 91 ? 6.5 5.52 3.189 1 86.69 91 LYS B N 1
ATOM 3107 C CA . LYS B 1 91 ? 7.754 4.887 2.789 1 86.69 91 LYS B CA 1
ATOM 3108 C C . LYS B 1 91 ? 8.164 3.809 3.785 1 86.69 91 LYS B C 1
ATOM 3110 O O . LYS B 1 91 ? 8.133 4.027 4.996 1 86.69 91 LYS B O 1
ATOM 3115 N N . ASP B 1 92 ? 8.492 2.625 3.268 1 83.38 92 ASP B N 1
ATOM 3116 C CA . ASP B 1 92 ? 8.953 1.481 4.051 1 83.38 92 ASP B CA 1
ATOM 3117 C C . ASP B 1 92 ? 7.922 1.091 5.109 1 83.38 92 ASP B C 1
ATOM 3119 O O . ASP B 1 92 ? 8.281 0.567 6.164 1 83.38 92 ASP B O 1
ATOM 3123 N N . GLY B 1 93 ? 6.656 1.536 4.934 1 90.06 93 GLY B N 1
ATOM 3124 C CA . GLY B 1 93 ? 5.559 1.098 5.781 1 90.06 93 GLY B CA 1
ATOM 3125 C C . GLY B 1 93 ? 5.492 1.845 7.102 1 90.06 93 GLY B C 1
ATOM 3126 O O . GLY B 1 93 ? 4.949 1.331 8.086 1 90.06 93 GLY B O 1
ATOM 3127 N N . VAL B 1 94 ? 6.035 3.004 7.148 1 94.25 94 VAL B N 1
ATOM 3128 C CA . VAL B 1 94 ? 6.191 3.709 8.414 1 94.25 94 VAL B CA 1
ATOM 3129 C C . VAL B 1 94 ? 4.82 4.035 9 1 94.25 94 VAL B C 1
ATOM 3131 O O . VAL B 1 94 ? 4.637 4.031 10.219 1 94.25 94 VAL B O 1
ATOM 3134 N N . TYR B 1 95 ? 3.83 4.309 8.203 1 96.81 95 TYR B N 1
ATOM 3135 C CA . TYR B 1 95 ? 2.506 4.629 8.727 1 96.81 95 TYR B CA 1
ATOM 3136 C C . TYR B 1 95 ? 1.812 3.381 9.258 1 96.81 95 TYR B C 1
ATOM 3138 O O . TYR B 1 95 ? 1.049 3.449 10.227 1 96.81 95 TYR B O 1
ATOM 3146 N N . ARG B 1 96 ? 2.055 2.287 8.625 1 94.88 96 ARG B N 1
ATOM 3147 C CA . ARG B 1 96 ? 1.573 1.008 9.133 1 94.88 96 ARG B CA 1
ATOM 3148 C C . ARG B 1 96 ? 2.205 0.684 10.484 1 94.88 96 ARG B C 1
ATOM 3150 O O . ARG B 1 96 ? 1.527 0.196 11.391 1 94.88 96 ARG B O 1
ATOM 3157 N N . ASP B 1 97 ? 3.502 0.948 10.602 1 94.38 97 ASP B N 1
ATOM 3158 C CA . ASP B 1 97 ? 4.195 0.727 11.867 1 94.38 97 ASP B CA 1
ATOM 3159 C C . ASP B 1 97 ? 3.6 1.591 12.977 1 94.38 97 ASP B C 1
ATOM 3161 O O . ASP B 1 97 ? 3.438 1.132 14.109 1 94.38 97 ASP B O 1
ATOM 3165 N N . LEU B 1 98 ? 3.314 2.801 12.602 1 97.69 98 LEU B N 1
ATOM 3166 C CA . LEU B 1 98 ? 2.67 3.684 13.57 1 97.69 98 LEU B CA 1
ATOM 3167 C C . LEU B 1 98 ? 1.313 3.127 13.992 1 97.69 98 LEU B C 1
ATOM 3169 O O . LEU B 1 98 ? 0.981 3.125 15.18 1 97.69 98 LEU B O 1
ATOM 3173 N N . ALA B 1 99 ? 0.531 2.666 13.039 1 98 99 ALA B N 1
ATOM 3174 C CA . ALA B 1 99 ? -0.785 2.104 13.336 1 98 99 ALA B CA 1
ATOM 3175 C C . ALA B 1 99 ? -0.671 0.907 14.273 1 98 99 ALA B C 1
ATOM 3177 O O . ALA B 1 99 ? -1.433 0.791 15.234 1 98 99 ALA B O 1
ATOM 3178 N N . ARG B 1 100 ? 0.288 0.066 14 1 95.5 100 ARG B N 1
ATOM 3179 C CA . ARG B 1 100 ? 0.499 -1.106 14.844 1 95.5 100 ARG B CA 1
ATOM 3180 C C . ARG B 1 100 ? 0.873 -0.698 16.266 1 95.5 100 ARG B C 1
ATOM 3182 O O . ARG B 1 100 ? 0.391 -1.288 17.234 1 95.5 100 ARG B O 1
ATOM 3189 N N . LEU B 1 101 ? 1.742 0.279 16.359 1 97.12 101 LEU B N 1
ATOM 3190 C CA . LEU B 1 101 ? 2.168 0.773 17.656 1 97.12 101 LEU B CA 1
ATOM 3191 C C . LEU B 1 101 ? 0.982 1.318 18.453 1 97.12 101 LEU B C 1
ATOM 3193 O O . LEU B 1 101 ? 0.81 0.991 19.625 1 97.12 101 LEU B O 1
ATOM 3197 N N . LEU B 1 102 ? 0.161 2.113 17.828 1 98.44 102 LEU B N 1
ATOM 3198 C CA . LEU B 1 102 ? -0.989 2.715 18.484 1 98.44 102 LEU B CA 1
ATOM 3199 C C . LEU B 1 102 ? -2.01 1.65 18.875 1 98.44 102 LEU B C 1
ATOM 3201 O O . LEU B 1 102 ? -2.516 1.65 20 1 98.44 102 LEU B O 1
ATOM 3205 N N . THR B 1 103 ? -2.293 0.71 17.984 1 97.75 103 THR B N 1
ATOM 3206 C CA . THR B 1 103 ? -3.299 -0.313 18.25 1 97.75 103 THR B CA 1
ATOM 3207 C C . THR B 1 103 ? -2.852 -1.245 19.375 1 97.75 103 THR B C 1
ATOM 3209 O O . THR B 1 103 ? -3.666 -1.676 20.188 1 97.75 103 THR B O 1
ATOM 3212 N N . ALA B 1 104 ? -1.551 -1.525 19.391 1 95.5 104 ALA B N 1
ATOM 3213 C CA . ALA B 1 104 ? -1 -2.357 20.453 1 95.5 104 ALA B CA 1
ATOM 3214 C C . ALA B 1 104 ? -1.157 -1.68 21.812 1 95.5 104 ALA B C 1
ATOM 3216 O O . ALA B 1 104 ? -1.038 -2.33 22.859 1 95.5 104 ALA B O 1
ATOM 3217 N N . ASN B 1 105 ? -1.448 -0.402 21.766 1 97 105 ASN B N 1
ATOM 3218 C CA . ASN B 1 105 ? -1.578 0.36 23 1 97 105 ASN B CA 1
ATOM 3219 C C . ASN B 1 105 ? -2.994 0.901 23.172 1 97 105 ASN B C 1
ATOM 3221 O O . ASN B 1 105 ? -3.191 1.933 23.828 1 97 105 ASN B O 1
ATOM 3225 N N . GLY B 1 106 ? -3.914 0.324 22.531 1 97.56 106 GLY B N 1
ATOM 3226 C CA . GLY B 1 106 ? -5.32 0.552 22.844 1 97.56 106 GLY B CA 1
ATOM 3227 C C . GLY B 1 106 ? -5.922 1.691 22.047 1 97.56 106 GLY B C 1
ATOM 3228 O O . GLY B 1 106 ? -6.984 2.209 22.391 1 97.56 106 GLY B O 1
ATOM 3229 N N . ILE B 1 107 ? -5.246 2.145 21.016 1 98.62 107 ILE B N 1
ATOM 3230 C CA . ILE B 1 107 ? -5.754 3.238 20.188 1 98.62 107 ILE B CA 1
ATOM 3231 C C . ILE B 1 107 ? -6.035 2.732 18.781 1 98.62 107 ILE B C 1
ATOM 3233 O O . ILE B 1 107 ? -5.141 2.207 18.109 1 98.62 107 ILE B O 1
ATOM 3237 N N . ALA B 1 108 ? -7.273 2.848 18.312 1 98.81 108 ALA B N 1
ATOM 3238 C CA . ALA B 1 108 ? -7.605 2.488 16.938 1 98.81 108 ALA B CA 1
ATOM 3239 C C . ALA B 1 108 ? -7.023 3.498 15.953 1 98.81 108 ALA B C 1
ATOM 3241 O O . ALA B 1 108 ? -6.746 4.641 16.312 1 98.81 108 ALA B O 1
ATOM 3242 N N . VAL B 1 109 ? -6.789 3.031 14.727 1 98.88 109 VAL B N 1
ATOM 3243 C CA . VAL B 1 109 ? -6.188 3.9 13.727 1 98.88 109 VAL B CA 1
ATOM 3244 C C . VAL B 1 109 ? -6.91 3.736 12.391 1 98.88 109 VAL B C 1
ATOM 3246 O O . VAL B 1 109 ? -7.203 2.613 11.977 1 98.88 109 VAL B O 1
ATOM 3249 N N . ALA B 1 110 ? -7.258 4.809 11.781 1 98.81 110 ALA B N 1
ATOM 3250 C CA . ALA B 1 110 ? -7.742 4.828 10.406 1 98.81 110 ALA B CA 1
ATOM 3251 C C . ALA B 1 110 ? -6.785 5.594 9.492 1 98.81 110 ALA B C 1
ATOM 3253 O O . ALA B 1 110 ? -6.418 6.734 9.789 1 98.81 110 ALA B O 1
ATOM 3254 N N . ARG B 1 111 ? -6.32 4.945 8.445 1 98.44 111 ARG B N 1
ATOM 3255 C CA . ARG B 1 111 ? -5.488 5.578 7.43 1 98.44 111 ARG B CA 1
ATOM 3256 C C . ARG B 1 111 ? -6.117 5.445 6.047 1 98.44 111 ARG B C 1
ATOM 3258 O O . ARG B 1 111 ? -6.613 4.375 5.688 1 98.44 111 ARG B O 1
ATOM 3265 N N . PHE B 1 112 ? -6.094 6.543 5.273 1 98.44 112 PHE B N 1
ATOM 3266 C CA . PHE B 1 112 ? -6.746 6.523 3.971 1 98.44 112 PHE B CA 1
ATOM 3267 C C . PHE B 1 112 ? -5.816 7.07 2.893 1 98.44 112 PHE B C 1
ATOM 3269 O O . PHE B 1 112 ? -5.016 7.969 3.152 1 98.44 112 PHE B O 1
ATOM 3276 N N . ASP B 1 113 ? -5.91 6.465 1.738 1 97.69 113 ASP B N 1
ATOM 3277 C CA . ASP B 1 113 ? -5.414 7.117 0.529 1 97.69 113 ASP B CA 1
ATOM 3278 C C . ASP B 1 113 ? -6.371 8.219 0.069 1 97.69 113 ASP B C 1
ATOM 3280 O O . ASP B 1 113 ? -7.566 7.973 -0.112 1 97.69 113 ASP B O 1
ATOM 3284 N N . MET B 1 114 ? -5.848 9.43 -0.131 1 97.31 114 MET B N 1
ATOM 3285 C CA . MET B 1 114 ? -6.676 10.516 -0.638 1 97.31 114 MET B CA 1
ATOM 3286 C C . MET B 1 114 ? -7.031 10.297 -2.104 1 97.31 114 MET B C 1
ATOM 3288 O O . MET B 1 114 ? -6.445 9.438 -2.766 1 97.31 114 MET B O 1
ATOM 3292 N N . ALA B 1 115 ? -7.988 11.062 -2.564 1 95.88 115 ALA B N 1
ATOM 3293 C CA . ALA B 1 115 ? -8.43 10.891 -3.947 1 95.88 115 ALA B CA 1
ATOM 3294 C C . ALA B 1 115 ? -7.25 10.984 -4.914 1 95.88 115 ALA B C 1
ATOM 3296 O O . ALA B 1 115 ? -6.441 11.914 -4.82 1 95.88 115 ALA B O 1
ATOM 3297 N N . GLY B 1 116 ? -7.18 9.953 -5.789 1 92.19 116 GLY B N 1
ATOM 3298 C CA . GLY B 1 116 ? -6.133 9.938 -6.797 1 92.19 116 GLY B CA 1
ATOM 3299 C C . GLY B 1 116 ? -4.832 9.336 -6.297 1 92.19 116 GLY B C 1
ATOM 3300 O O . GLY B 1 116 ? -3.895 9.133 -7.074 1 92.19 116 GLY B O 1
ATOM 3301 N N . CYS B 1 117 ? -4.758 9.008 -5.031 1 93.56 117 CYS B N 1
ATOM 3302 C CA . CYS B 1 117 ? -3.525 8.5 -4.438 1 93.56 117 CYS B CA 1
ATOM 3303 C C . CYS B 1 117 ? -3.674 7.043 -4.027 1 93.56 117 CYS B C 1
ATOM 3305 O O . CYS B 1 117 ? -4.77 6.602 -3.676 1 93.56 117 CYS B O 1
ATOM 3307 N N . GLY B 1 118 ? -2.543 6.305 -4.035 1 93.31 118 GLY B N 1
ATOM 3308 C CA . GLY B 1 118 ? -2.545 4.926 -3.578 1 93.31 118 GLY B CA 1
ATOM 3309 C C . GLY B 1 118 ? -3.594 4.07 -4.262 1 93.31 118 GLY B C 1
ATOM 3310 O O . GLY B 1 118 ? -3.645 4.008 -5.492 1 93.31 118 GLY B O 1
ATOM 3311 N N . ASN B 1 119 ? -4.457 3.525 -3.459 1 95.56 119 ASN B N 1
ATOM 3312 C CA . ASN B 1 119 ? -5.461 2.619 -4.008 1 95.56 119 ASN B CA 1
ATOM 3313 C C . ASN B 1 119 ? -6.805 3.318 -4.191 1 95.56 119 ASN B C 1
ATOM 3315 O O . ASN B 1 119 ? -7.754 2.719 -4.699 1 95.56 119 ASN B O 1
ATOM 3319 N N . SER B 1 120 ? -6.922 4.559 -3.809 1 96.81 120 SER B N 1
ATOM 3320 C CA . SER B 1 120 ? -8.164 5.301 -3.982 1 96.81 120 SER B CA 1
ATOM 3321 C C . SER B 1 120 ? -8.414 5.625 -5.453 1 96.81 120 SER B C 1
ATOM 3323 O O . SER B 1 120 ? -7.477 5.672 -6.25 1 96.81 120 SER B O 1
ATOM 3325 N N . GLU B 1 121 ? -9.68 5.871 -5.777 1 96.19 121 GLU B N 1
ATOM 3326 C CA . GLU B 1 121 ? -10.078 6.18 -7.148 1 96.19 121 GLU B CA 1
ATOM 3327 C C . GLU B 1 121 ? -9.539 7.539 -7.586 1 96.19 121 GLU B C 1
ATOM 3329 O O . GLU B 1 121 ? -9.297 8.414 -6.75 1 96.19 121 GLU B O 1
ATOM 3334 N N . GLY B 1 122 ? -9.328 7.656 -8.906 1 91.12 122 GLY B N 1
ATOM 3335 C CA . GLY B 1 122 ? -8.898 8.906 -9.5 1 91.12 122 GLY B CA 1
ATOM 3336 C C . GLY B 1 122 ? -7.445 8.898 -9.938 1 91.12 122 GLY B C 1
ATOM 3337 O O . GLY B 1 122 ? -6.738 7.906 -9.727 1 91.12 122 GLY B O 1
ATOM 3338 N N . ILE B 1 123 ? -7.07 9.953 -10.57 1 86.75 123 ILE B N 1
ATOM 3339 C CA . ILE B 1 123 ? -5.699 10.172 -11.023 1 86.75 123 ILE B CA 1
ATOM 3340 C C . ILE B 1 123 ? -5.113 11.391 -10.32 1 86.75 123 ILE B C 1
ATOM 3342 O O . ILE B 1 123 ? -5.656 12.492 -10.422 1 86.75 123 ILE B O 1
ATOM 3346 N N . CYS B 1 124 ? -4.008 11.195 -9.68 1 81.31 124 CYS B N 1
ATOM 3347 C CA . CYS B 1 124 ? -3.48 12.164 -8.719 1 81.31 124 CYS B CA 1
ATOM 3348 C C . CYS B 1 124 ? -3.186 13.492 -9.391 1 81.31 124 CYS B C 1
ATOM 3350 O O . CYS B 1 124 ? -3.371 14.555 -8.789 1 81.31 124 CYS B O 1
ATOM 3352 N N . ASP B 1 125 ? -2.74 13.469 -10.68 1 80.81 125 ASP B N 1
ATOM 3353 C CA . ASP B 1 125 ? -2.348 14.727 -11.305 1 80.81 125 ASP B CA 1
ATOM 3354 C C . ASP B 1 125 ? -3.547 15.406 -11.961 1 80.81 125 ASP B C 1
ATOM 3356 O O . ASP B 1 125 ? -3.398 16.453 -12.602 1 80.81 125 ASP B O 1
ATOM 3360 N N . GLN B 1 126 ? -4.699 14.836 -11.711 1 84.81 126 GLN B N 1
ATOM 3361 C CA . GLN B 1 126 ? -5.918 15.43 -12.25 1 84.81 126 GLN B CA 1
ATOM 3362 C C . GLN B 1 126 ? -6.84 15.898 -11.125 1 84.81 126 GLN B C 1
ATOM 3364 O O . GLN B 1 126 ? -7.887 16.5 -11.383 1 84.81 126 GLN B O 1
ATOM 3369 N N . ILE B 1 127 ? -6.504 15.609 -9.992 1 89.31 127 ILE B N 1
ATOM 3370 C CA . ILE B 1 127 ? -7.289 16 -8.82 1 89.31 127 ILE B CA 1
ATOM 3371 C C . ILE B 1 127 ? -6.5 17.016 -7.992 1 89.31 127 ILE B C 1
ATOM 3373 O O . ILE B 1 127 ? -5.422 16.703 -7.484 1 89.31 127 ILE B O 1
ATOM 3377 N N . PRO B 1 128 ? -7.074 18.156 -7.848 1 90.31 128 PRO B N 1
ATOM 3378 C CA . PRO B 1 128 ? -6.348 19.172 -7.082 1 90.31 128 PRO B CA 1
ATOM 3379 C C . PRO B 1 128 ? -6.117 18.766 -5.629 1 90.31 128 PRO B C 1
ATOM 3381 O O . PRO B 1 128 ? -6.988 18.141 -5.012 1 90.31 128 PRO B O 1
ATOM 3384 N N . ALA B 1 129 ? -4.988 19.219 -5.102 1 90.62 129 ALA B N 1
ATOM 3385 C CA . ALA B 1 129 ? -4.605 18.875 -3.73 1 90.62 129 ALA B CA 1
ATOM 3386 C C . ALA B 1 129 ? -5.598 19.453 -2.727 1 90.62 129 ALA B C 1
ATOM 3388 O O . ALA B 1 129 ? -5.773 18.922 -1.634 1 90.62 129 ALA B O 1
ATOM 3389 N N . ARG B 1 130 ? -6.285 20.547 -3.062 1 93 130 ARG B N 1
ATOM 3390 C CA . ARG B 1 130 ? -7.281 21.141 -2.18 1 93 130 ARG B CA 1
ATOM 3391 C C . ARG B 1 130 ? -8.398 20.156 -1.865 1 93 130 ARG B C 1
ATOM 3393 O O . ARG B 1 130 ? -9.094 20.297 -0.854 1 93 130 ARG B O 1
ATOM 3400 N N . THR B 1 131 ? -8.602 19.156 -2.717 1 94.69 131 THR B N 1
ATOM 3401 C CA . THR B 1 131 ? -9.625 18.141 -2.543 1 94.69 131 THR B CA 1
ATOM 3402 C C . THR B 1 131 ? -9.367 17.328 -1.274 1 94.69 131 THR B C 1
ATOM 3404 O O . THR B 1 131 ? -10.297 16.75 -0.701 1 94.69 131 THR B O 1
ATOM 3407 N N . TYR B 1 132 ? -8.109 17.359 -0.793 1 96.12 132 TYR B N 1
ATOM 3408 C CA . TYR B 1 132 ? -7.75 16.625 0.417 1 96.12 132 TYR B CA 1
ATOM 3409 C C . TYR B 1 132 ? -8.547 17.125 1.614 1 96.12 132 TYR B C 1
ATOM 3411 O O . TYR B 1 132 ? -8.859 16.359 2.527 1 96.12 132 TYR B O 1
ATOM 3419 N N . LEU B 1 133 ? -8.938 18.422 1.649 1 94.62 133 LEU B N 1
ATOM 3420 C CA . LEU B 1 133 ? -9.695 18.984 2.766 1 94.62 133 LEU B CA 1
ATOM 3421 C C . LEU B 1 133 ? -11.078 18.344 2.855 1 94.62 133 LEU B C 1
ATOM 3423 O O . LEU B 1 133 ? -11.484 17.875 3.922 1 94.62 133 LEU B O 1
ATOM 3427 N N . ARG B 1 134 ? -11.727 18.281 1.705 1 96.19 134 ARG B N 1
ATOM 3428 C CA . ARG B 1 134 ? -13.047 17.641 1.68 1 96.19 134 ARG B CA 1
ATOM 3429 C C . ARG B 1 134 ? -12.938 16.141 1.938 1 96.19 134 ARG B C 1
ATOM 3431 O O . ARG B 1 134 ? -13.781 15.57 2.623 1 96.19 134 ARG B O 1
ATOM 3438 N N . ASN B 1 135 ? -11.898 15.492 1.354 1 98.06 135 ASN B N 1
ATOM 3439 C CA . ASN B 1 135 ? -11.648 14.094 1.684 1 98.06 135 ASN B CA 1
ATOM 3440 C C . ASN B 1 135 ? -11.531 13.883 3.191 1 98.06 135 ASN B C 1
ATOM 3442 O O . ASN B 1 135 ? -12.133 12.969 3.744 1 98.06 135 ASN B O 1
ATOM 3446 N N . GLY B 1 136 ? -10.781 14.781 3.826 1 97.31 136 GLY B N 1
ATOM 3447 C CA . GLY B 1 136 ? -10.602 14.688 5.266 1 97.31 136 GLY B CA 1
ATOM 3448 C C . GLY B 1 136 ? -11.906 14.82 6.039 1 97.31 136 GLY B C 1
ATOM 3449 O O . GLY B 1 136 ? -12.141 14.078 6.996 1 97.31 136 GLY B O 1
ATOM 3450 N N . GLU B 1 137 ? -12.742 15.742 5.656 1 95.38 137 GLU B N 1
ATOM 3451 C CA . GLU B 1 137 ? -14.031 15.938 6.309 1 95.38 137 GLU B CA 1
ATOM 3452 C C . GLU B 1 137 ? -14.891 14.68 6.219 1 95.38 137 GLU B C 1
ATOM 3454 O O . GLU B 1 137 ? -15.461 14.234 7.219 1 95.38 137 GLU B O 1
ATOM 3459 N N . ASP B 1 138 ? -14.953 14.133 5.027 1 97.06 138 ASP B N 1
ATOM 3460 C CA . ASP B 1 138 ? -15.781 12.953 4.801 1 97.06 138 ASP B CA 1
ATOM 3461 C C . ASP B 1 138 ? -15.227 11.734 5.539 1 97.06 138 ASP B C 1
ATOM 3463 O O . ASP B 1 138 ? -15.984 10.922 6.066 1 97.06 138 ASP B O 1
ATOM 3467 N N . ILE B 1 139 ? -13.898 11.609 5.566 1 98 139 ILE B N 1
ATOM 3468 C CA . ILE B 1 139 ? -13.258 10.523 6.297 1 98 139 ILE B CA 1
ATOM 3469 C C . ILE B 1 139 ? -13.57 10.641 7.785 1 98 139 ILE B C 1
ATOM 3471 O O . ILE B 1 139 ? -14 9.672 8.414 1 98 139 ILE B O 1
ATOM 3475 N N . LEU B 1 140 ? -13.391 11.828 8.367 1 96.69 140 LEU B N 1
ATOM 3476 C CA . LEU B 1 140 ? -13.672 12.039 9.781 1 96.69 140 LEU B CA 1
ATOM 3477 C C . LEU B 1 140 ? -15.133 11.727 10.102 1 96.69 140 LEU B C 1
ATOM 3479 O O . LEU B 1 140 ? -15.422 11.016 11.062 1 96.69 140 LEU B O 1
ATOM 3483 N N . ALA B 1 141 ? -16.031 12.219 9.273 1 95.38 141 ALA B N 1
ATOM 3484 C CA . ALA B 1 141 ? -17.453 12.016 9.5 1 95.38 141 ALA B CA 1
ATOM 3485 C C . ALA B 1 141 ? -17.812 10.539 9.461 1 95.38 141 ALA B C 1
ATOM 3487 O O . ALA B 1 141 ? -18.625 10.07 10.258 1 95.38 141 ALA B O 1
ATOM 3488 N N . THR B 1 142 ? -17.203 9.82 8.547 1 97.25 142 THR B N 1
ATOM 3489 C CA . THR B 1 142 ? -17.516 8.406 8.367 1 97.25 142 THR B CA 1
ATOM 3490 C C . THR B 1 142 ? -16.875 7.57 9.477 1 97.25 142 THR B C 1
ATOM 3492 O O . THR B 1 142 ? -17.562 6.754 10.109 1 97.25 142 THR B O 1
ATOM 3495 N N . VAL B 1 143 ? -15.625 7.801 9.766 1 97.56 143 VAL B N 1
ATOM 3496 C CA . VAL B 1 143 ? -14.875 7.004 10.727 1 97.56 143 VAL B CA 1
ATOM 3497 C C . VAL B 1 143 ? -15.453 7.215 12.125 1 97.56 143 VAL B C 1
ATOM 3499 O O . VAL B 1 143 ? -15.547 6.273 12.922 1 97.56 143 VAL B O 1
ATOM 3502 N N . ALA B 1 144 ? -15.859 8.422 12.43 1 95.81 144 ALA B N 1
ATOM 3503 C CA . ALA B 1 144 ? -16.406 8.75 13.742 1 95.81 144 ALA B CA 1
ATOM 3504 C C . ALA B 1 144 ? -17.672 7.953 14.023 1 95.81 144 ALA B C 1
ATOM 3506 O O . ALA B 1 144 ? -18.078 7.812 15.172 1 95.81 144 ALA B O 1
ATOM 3507 N N . LYS B 1 145 ? -18.266 7.418 12.969 1 96.06 145 LYS B N 1
ATOM 3508 C CA . LYS B 1 145 ? -19.547 6.715 13.125 1 96.06 145 LYS B CA 1
ATOM 3509 C C . LYS B 1 145 ? -19.328 5.203 13.203 1 96.06 145 LYS B C 1
ATOM 3511 O O . LYS B 1 145 ? -20.281 4.449 13.398 1 96.06 145 LYS B O 1
ATOM 3516 N N . TYR B 1 146 ? -18.078 4.738 12.969 1 97.81 146 TYR B N 1
ATOM 3517 C CA . TYR B 1 146 ? -17.844 3.312 13.164 1 97.81 146 TYR B CA 1
ATOM 3518 C C . TYR B 1 146 ? -18.172 2.891 14.586 1 97.81 146 TYR B C 1
ATOM 3520 O O . TYR B 1 146 ? -17.859 3.615 15.539 1 97.81 146 TYR B O 1
ATOM 3528 N N . PRO B 1 147 ? -18.75 1.704 14.773 1 97.75 147 PRO B N 1
ATOM 3529 C CA . PRO B 1 147 ? -19.172 1.276 16.109 1 97.75 147 PRO B CA 1
ATOM 3530 C C . PRO B 1 147 ? -18 1.116 17.078 1 97.75 147 PRO B C 1
ATOM 3532 O O . PRO B 1 147 ? -18.188 1.23 18.297 1 97.75 147 PRO B O 1
ATOM 3535 N N . GLU B 1 148 ? -16.797 0.927 16.594 1 98.38 148 GLU B N 1
ATOM 3536 C CA . GLU B 1 148 ? -15.617 0.688 17.438 1 98.38 148 GLU B CA 1
ATOM 3537 C C . GLU B 1 148 ? -14.992 2.002 17.891 1 98.38 148 GLU B C 1
ATOM 3539 O O . GLU B 1 148 ? -14.117 2.006 18.766 1 98.38 148 GLU B O 1
ATOM 3544 N N . VAL B 1 149 ? -15.492 3.117 17.359 1 98.25 149 VAL B N 1
ATOM 3545 C CA . VAL B 1 149 ? -14.812 4.387 17.578 1 98.25 149 VAL B CA 1
ATOM 3546 C C . VAL B 1 149 ? -15.547 5.203 18.641 1 98.25 149 VAL B C 1
ATOM 3548 O O . VAL B 1 149 ? -16.766 5.305 18.609 1 98.25 149 VAL B O 1
ATOM 3551 N N . ASN B 1 150 ? -14.844 5.715 19.625 1 97.88 150 ASN B N 1
ATOM 3552 C CA . ASN B 1 150 ? -15.367 6.766 20.484 1 97.88 150 ASN B CA 1
ATOM 3553 C C . ASN B 1 150 ? -15.328 8.125 19.797 1 97.88 150 ASN B C 1
ATOM 3555 O O . ASN B 1 150 ? -14.25 8.703 19.625 1 97.88 150 ASN B O 1
ATOM 3559 N N . PRO B 1 151 ? -16.453 8.648 19.406 1 95.69 151 PRO B N 1
ATOM 3560 C CA . PRO B 1 151 ? -16.453 9.875 18.609 1 95.69 151 PRO B CA 1
ATOM 3561 C C . PRO B 1 151 ? -15.984 11.102 19.406 1 95.69 151 PRO B C 1
ATOM 3563 O O . PRO B 1 151 ? -15.758 12.164 18.828 1 95.69 151 PRO B O 1
ATOM 3566 N N . HIS B 1 152 ? -15.773 10.953 20.703 1 94.69 152 HIS B N 1
ATOM 3567 C CA . HIS B 1 152 ? -15.359 12.078 21.531 1 94.69 152 HIS B CA 1
ATOM 3568 C C . HIS B 1 152 ? -13.906 11.938 21.953 1 94.69 152 HIS B C 1
ATOM 3570 O O . HIS B 1 152 ? -13.398 12.75 22.75 1 94.69 152 HIS B O 1
ATOM 3576 N N . ARG B 1 153 ? -13.227 10.938 21.453 1 96.56 153 ARG B N 1
ATOM 3577 C CA . ARG B 1 153 ? -11.812 10.711 21.703 1 96.56 153 ARG B CA 1
ATOM 3578 C C . ARG B 1 153 ? -11.055 10.461 20.406 1 96.56 153 ARG B C 1
ATOM 3580 O O . ARG B 1 153 ? -10.391 9.438 20.25 1 96.56 153 ARG B O 1
ATOM 3587 N N . ILE B 1 154 ? -11.102 11.469 19.531 1 96.88 154 ILE B N 1
ATOM 3588 C CA . ILE B 1 154 ? -10.484 11.375 18.219 1 96.88 154 ILE B CA 1
ATOM 3589 C C . ILE B 1 154 ? -9.219 12.234 18.172 1 96.88 154 ILE B C 1
ATOM 3591 O O . ILE B 1 154 ? -9.227 13.375 18.641 1 96.88 154 ILE B O 1
ATOM 3595 N N . GLY B 1 155 ? -8.148 11.656 17.797 1 97.5 155 GLY B N 1
ATOM 3596 C CA . GLY B 1 155 ? -6.945 12.375 17.391 1 97.5 155 GLY B CA 1
ATOM 3597 C C . GLY B 1 155 ? -6.727 12.375 15.891 1 97.5 155 GLY B C 1
ATOM 3598 O O . GLY B 1 155 ? -7.246 11.516 15.18 1 97.5 155 GLY B O 1
ATOM 3599 N N . ILE B 1 156 ? -6.031 13.352 15.43 1 97.62 156 ILE B N 1
ATOM 3600 C CA . ILE B 1 156 ? -5.699 13.406 14.016 1 97.62 156 ILE B CA 1
ATOM 3601 C C . ILE B 1 156 ? -4.199 13.641 13.844 1 97.62 156 ILE B C 1
ATOM 3603 O O . ILE B 1 156 ? -3.611 14.469 14.547 1 97.62 156 ILE B O 1
ATOM 3607 N N . ALA B 1 157 ? -3.627 12.891 12.969 1 98.38 157 ALA B N 1
ATOM 3608 C CA . ALA B 1 157 ? -2.213 13.039 12.641 1 98.38 157 ALA B CA 1
ATOM 3609 C C . ALA B 1 157 ? -2.023 13.266 11.141 1 98.38 157 ALA B C 1
ATOM 3611 O O . ALA B 1 157 ? -2.762 12.711 10.328 1 98.38 157 ALA B O 1
ATOM 3612 N N . GLY B 1 158 ? -1.073 14.07 10.797 1 97.88 158 GLY B N 1
ATOM 3613 C CA . GLY B 1 158 ? -0.773 14.336 9.398 1 97.88 158 GLY B CA 1
ATOM 3614 C C . GLY B 1 158 ? 0.708 14.531 9.133 1 97.88 158 GLY B C 1
ATOM 3615 O O . GLY B 1 158 ? 1.449 14.961 10.016 1 97.88 158 GLY B O 1
ATOM 3616 N N . ILE B 1 159 ? 1.085 14.227 7.945 1 96.5 159 ILE B N 1
ATOM 3617 C CA . ILE B 1 159 ? 2.453 14.422 7.48 1 96.5 159 ILE B CA 1
ATOM 3618 C C . ILE B 1 159 ? 2.463 15.383 6.293 1 96.5 159 ILE B C 1
ATOM 3620 O O . ILE B 1 159 ? 1.672 15.234 5.359 1 96.5 159 ILE B O 1
ATOM 3624 N N . SER B 1 160 ? 3.375 16.391 6.367 1 92.94 160 SER B N 1
ATOM 3625 C CA . SER B 1 160 ? 3.578 17.328 5.258 1 92.94 160 SER B CA 1
ATOM 3626 C C . SER B 1 160 ? 2.268 17.984 4.84 1 92.94 160 SER B C 1
ATOM 3628 O O . SER B 1 160 ? 1.578 18.578 5.664 1 92.94 160 SER B O 1
ATOM 3630 N N . LEU B 1 161 ? 1.798 17.797 3.631 1 91.38 161 LEU B N 1
ATOM 3631 C CA . LEU B 1 161 ? 0.541 18.391 3.189 1 91.38 161 LEU B CA 1
ATOM 3632 C C . LEU B 1 161 ? -0.628 17.859 4.02 1 91.38 161 LEU B C 1
ATOM 3634 O O . LEU B 1 161 ? -1.621 18.562 4.215 1 91.38 161 LEU B O 1
ATOM 3638 N N . GLY B 1 162 ? -0.54 16.656 4.523 1 95.75 162 GLY B N 1
ATOM 3639 C CA . GLY B 1 162 ? -1.56 16.094 5.395 1 95.75 162 GLY B CA 1
ATOM 3640 C C . GLY B 1 162 ? -1.766 16.906 6.664 1 95.75 162 GLY B C 1
ATOM 3641 O O . GLY B 1 162 ? -2.814 16.797 7.305 1 95.75 162 GLY B O 1
ATOM 3642 N N . CYS B 1 163 ? -0.768 17.703 7.066 1 94.69 163 CYS B N 1
ATOM 3643 C CA . CYS B 1 163 ? -0.895 18.562 8.234 1 94.69 163 CYS B CA 1
ATOM 3644 C C . CYS B 1 163 ? -1.946 19.641 7.996 1 94.69 163 CYS B C 1
ATOM 3646 O O . CYS B 1 163 ? -2.633 20.062 8.93 1 94.69 163 CYS B O 1
ATOM 3648 N N . HIS B 1 164 ? -2.016 20.078 6.77 1 92.69 164 HIS B N 1
ATOM 3649 C CA . HIS B 1 164 ? -3.033 21.062 6.441 1 92.69 164 HIS B CA 1
ATOM 3650 C C . HIS B 1 164 ? -4.438 20.5 6.625 1 92.69 164 HIS B C 1
ATOM 3652 O O . HIS B 1 164 ? -5.32 21.172 7.156 1 92.69 164 HIS B O 1
ATOM 3658 N N . THR B 1 165 ? -4.613 19.297 6.156 1 94.38 165 THR B N 1
ATOM 3659 C CA . THR B 1 165 ? -5.879 18.609 6.391 1 94.38 165 THR B CA 1
ATOM 3660 C C . THR B 1 165 ? -6.141 18.438 7.883 1 94.38 165 THR B C 1
ATOM 3662 O O . THR B 1 165 ? -7.25 18.688 8.359 1 94.38 165 THR B O 1
ATOM 3665 N N . THR B 1 166 ? -5.117 18.094 8.594 1 95.12 166 THR B N 1
ATOM 3666 C CA . THR B 1 166 ? -5.188 17.875 10.039 1 95.12 166 THR B CA 1
ATOM 3667 C C . THR B 1 166 ? -5.621 19.156 10.75 1 95.12 166 THR B C 1
ATOM 3669 O O . THR B 1 166 ? -6.562 19.125 11.547 1 95.12 166 THR B O 1
ATOM 3672 N N . ILE B 1 167 ? -5.004 20.234 10.43 1 91.31 167 ILE B N 1
ATOM 3673 C CA . ILE B 1 167 ? -5.293 21.516 11.07 1 91.31 167 ILE B CA 1
ATOM 3674 C C . ILE B 1 167 ? -6.691 21.984 10.672 1 91.31 167 ILE B C 1
ATOM 3676 O O . ILE B 1 167 ? -7.449 22.484 11.508 1 91.31 167 ILE B O 1
ATOM 3680 N N . HIS B 1 168 ? -7.023 21.797 9.422 1 90.44 168 HIS B N 1
ATOM 3681 C CA . HIS B 1 168 ? -8.352 22.125 8.938 1 90.44 168 HIS B CA 1
ATOM 3682 C C . HIS B 1 168 ? -9.438 21.406 9.734 1 90.44 168 HIS B C 1
ATOM 3684 O O . HIS B 1 168 ? -10.406 22.031 10.18 1 90.44 168 HIS B O 1
ATOM 3690 N N . LEU B 1 169 ? -9.258 20.156 9.984 1 92.19 169 LEU B N 1
ATOM 3691 C CA . LEU B 1 169 ? -10.25 19.344 10.688 1 92.19 169 LEU B CA 1
ATOM 3692 C C . LEU B 1 169 ? -10.305 19.703 12.164 1 92.19 169 LEU B C 1
ATOM 3694 O O . LEU B 1 169 ? -11.367 19.609 12.789 1 92.19 169 LEU B O 1
ATOM 3698 N N . ALA B 1 170 ? -9.227 20.109 12.672 1 88.19 170 ALA B N 1
ATOM 3699 C CA . ALA B 1 170 ? -9.148 20.422 14.102 1 88.19 170 ALA B CA 1
ATOM 3700 C C . ALA B 1 170 ? -9.664 21.828 14.375 1 88.19 170 ALA B C 1
ATOM 3702 O O . ALA B 1 170 ? -9.969 22.172 15.516 1 88.19 170 ALA B O 1
ATOM 3703 N N . SER B 1 171 ? -9.703 22.703 13.523 1 78.75 171 SER B N 1
ATOM 3704 C CA . SER B 1 171 ? -10.016 24.109 13.766 1 78.75 171 SER B CA 1
ATOM 3705 C C . SER B 1 171 ? -11.32 24.516 13.094 1 78.75 171 SER B C 1
ATOM 3707 O O . SER B 1 171 ? -12.188 25.125 13.727 1 78.75 171 SER B O 1
ATOM 3709 N N . THR B 1 172 ? -11.406 24.156 11.953 1 66.62 172 THR B N 1
ATOM 3710 C CA . THR B 1 172 ? -12.508 24.688 11.156 1 66.62 172 THR B CA 1
ATOM 3711 C C . THR B 1 172 ? -13.719 23.75 11.219 1 66.62 172 THR B C 1
ATOM 3713 O O . THR B 1 172 ? -14.859 24.219 11.25 1 66.62 172 THR B O 1
ATOM 3716 N N . TYR B 1 173 ? -13.328 22.516 11.359 1 63.91 173 TYR B N 1
ATOM 3717 C CA . TYR B 1 173 ? -14.406 21.547 11.289 1 63.91 173 TYR B CA 1
ATOM 3718 C C . TYR B 1 173 ? -15.008 21.281 12.672 1 63.91 173 TYR B C 1
ATOM 3720 O O . TYR B 1 173 ? -14.312 20.812 13.578 1 63.91 173 TYR B O 1
ATOM 3728 N N . ARG B 1 174 ? -15.961 22.016 13.086 1 64.19 174 ARG B N 1
ATOM 3729 C CA . ARG B 1 174 ? -16.531 21.938 14.43 1 64.19 174 ARG B CA 1
ATOM 3730 C C . ARG B 1 174 ? -17.875 21.219 14.422 1 64.19 174 ARG B C 1
ATOM 3732 O O . ARG B 1 174 ? -18.922 21.844 14.586 1 64.19 174 ARG B O 1
ATOM 3739 N N . PRO B 1 175 ? -17.703 19.953 14.102 1 64.75 175 PRO B N 1
ATOM 3740 C CA . PRO B 1 175 ? -19 19.281 14.172 1 64.75 175 PRO B CA 1
ATOM 3741 C C . PRO B 1 175 ? -19.453 19.016 15.609 1 64.75 175 PRO B C 1
ATOM 3743 O O . PRO B 1 175 ? -18.609 18.953 16.516 1 64.75 175 PRO B O 1
ATOM 3746 N N . ARG B 1 176 ? -20.688 19.016 15.836 1 72.06 176 ARG B N 1
ATOM 3747 C CA . ARG B 1 176 ? -21.266 18.75 17.156 1 72.06 176 ARG B CA 1
ATOM 3748 C C . ARG B 1 176 ? -21.156 17.266 17.5 1 72.06 176 ARG B C 1
ATOM 3750 O O . ARG B 1 176 ? -21.109 16.906 18.688 1 72.06 176 ARG B O 1
ATOM 3757 N N . ASP B 1 177 ? -20.938 16.438 16.531 1 83.12 177 ASP B N 1
ATOM 3758 C CA . ASP B 1 177 ? -21.141 15 16.734 1 83.12 177 ASP B CA 1
ATOM 3759 C C . ASP B 1 177 ? -19.812 14.297 17.047 1 83.12 177 ASP B C 1
ATOM 3761 O O . ASP B 1 177 ? -19.812 13.125 17.422 1 83.12 177 ASP B O 1
ATOM 3765 N N . TYR B 1 178 ? -18.766 14.977 16.953 1 83.44 178 TYR B N 1
ATOM 3766 C CA . TYR B 1 178 ? -17.469 14.398 17.297 1 83.44 178 TYR B CA 1
ATOM 3767 C C . TYR B 1 178 ? -16.484 15.477 17.75 1 83.44 178 TYR B C 1
ATOM 3769 O O . TYR B 1 178 ? -16.672 16.656 17.438 1 83.44 178 TYR B O 1
ATOM 3777 N N . THR B 1 179 ? -15.531 15.047 18.547 1 88.81 179 THR B N 1
ATOM 3778 C CA . THR B 1 179 ? -14.578 15.969 19.141 1 88.81 179 THR B CA 1
ATOM 3779 C C . THR B 1 179 ? -13.148 15.531 18.859 1 88.81 179 THR B C 1
ATOM 3781 O O . THR B 1 179 ? -12.766 14.406 19.172 1 88.81 179 THR B O 1
ATOM 3784 N N . VAL B 1 180 ? -12.414 16.422 18.188 1 93.62 180 VAL B N 1
ATOM 3785 C CA . VAL B 1 180 ? -10.977 16.219 18.047 1 93.62 180 VAL B CA 1
ATOM 3786 C C . VAL B 1 180 ? -10.258 16.703 19.297 1 93.62 180 VAL B C 1
ATOM 3788 O O . VAL B 1 180 ? -10.398 17.859 19.688 1 93.62 180 VAL B O 1
ATOM 3791 N N . GLN B 1 181 ? -9.477 15.797 19.906 1 94 181 GLN B N 1
ATOM 3792 C CA . GLN B 1 181 ? -8.906 16.109 21.219 1 94 181 GLN B CA 1
ATOM 3793 C C . GLN B 1 181 ? -7.441 16.5 21.094 1 94 181 GLN B C 1
ATOM 3795 O O . GLN B 1 181 ? -6.895 17.156 21.984 1 94 181 GLN B O 1
ATOM 3800 N N . ALA B 1 182 ? -6.789 16.078 20.078 1 95.31 182 ALA B N 1
ATOM 3801 C CA . ALA B 1 182 ? -5.363 16.344 19.906 1 95.31 182 ALA B CA 1
ATOM 3802 C C . ALA B 1 182 ? -4.945 16.141 18.453 1 95.31 182 ALA B C 1
ATOM 3804 O O . ALA B 1 182 ? -5.57 15.367 17.719 1 95.31 182 ALA B O 1
ATOM 3805 N N . ILE B 1 183 ? -3.857 16.812 18.047 1 95.94 183 ILE B N 1
ATOM 3806 C CA . ILE B 1 183 ? -3.352 16.609 16.688 1 95.94 183 ILE B CA 1
ATOM 3807 C C . ILE B 1 183 ? -1.832 16.453 16.734 1 95.94 183 ILE B C 1
ATOM 3809 O O . ILE B 1 183 ? -1.176 16.938 17.656 1 95.94 183 ILE B O 1
ATOM 3813 N N . SER B 1 184 ? -1.321 15.727 15.844 1 97.69 184 SER B N 1
ATOM 3814 C CA . SER B 1 184 ? 0.109 15.57 15.602 1 97.69 184 SER B CA 1
ATOM 3815 C C . SER B 1 184 ? 0.469 15.922 14.164 1 97.69 184 SER B C 1
ATOM 3817 O O . SER B 1 184 ? -0.149 15.422 13.227 1 97.69 184 SER B O 1
ATOM 3819 N N . VAL B 1 185 ? 1.463 16.797 14.008 1 96.38 185 VAL B N 1
ATOM 3820 C CA . VAL B 1 185 ? 1.856 17.234 12.672 1 96.38 185 VAL B CA 1
ATOM 3821 C C . VAL B 1 185 ? 3.35 16.984 12.469 1 96.38 185 VAL B C 1
ATOM 3823 O O . VAL B 1 185 ? 4.168 17.391 13.305 1 96.38 185 VAL B O 1
ATOM 3826 N N . TRP B 1 186 ? 3.664 16.297 11.383 1 97.38 186 TRP B N 1
ATOM 3827 C CA . TRP B 1 186 ? 5.047 16.078 10.977 1 97.38 186 TRP B CA 1
ATOM 3828 C C . TRP B 1 186 ? 5.395 16.922 9.758 1 97.38 186 TRP B C 1
ATOM 3830 O O . TRP B 1 186 ? 4.82 16.75 8.68 1 97.38 186 TRP B O 1
ATOM 3840 N N . ALA B 1 187 ? 6.367 17.875 9.922 1 94.69 187 ALA B N 1
ATOM 3841 C CA . ALA B 1 187 ? 6.922 18.703 8.852 1 94.69 187 ALA B CA 1
ATOM 3842 C C . ALA B 1 187 ? 5.82 19.484 8.133 1 94.69 187 ALA B C 1
ATOM 3844 O O . ALA B 1 187 ? 5.727 19.438 6.902 1 94.69 187 ALA B O 1
ATOM 3845 N N . PRO B 1 188 ? 5.016 20.172 8.93 1 94.19 188 PRO B N 1
ATOM 3846 C CA . PRO B 1 188 ? 3.936 20.938 8.297 1 94.19 188 PRO B CA 1
ATOM 3847 C C . PRO B 1 188 ? 4.453 22.109 7.457 1 94.19 188 PRO B C 1
ATOM 3849 O O . PRO B 1 188 ? 5.445 22.734 7.82 1 94.19 188 PRO B O 1
ATOM 3852 N N . ILE B 1 189 ? 3.713 22.375 6.387 1 91.31 189 ILE B N 1
ATOM 3853 C CA . ILE B 1 189 ? 3.975 23.531 5.555 1 91.31 189 ILE B CA 1
ATOM 3854 C C . ILE B 1 189 ? 3.293 24.766 6.16 1 91.31 189 ILE B C 1
ATOM 3856 O O . ILE B 1 189 ? 2.082 24.766 6.387 1 91.31 189 ILE B O 1
ATOM 3860 N N . ALA B 1 190 ? 4.086 25.797 6.375 1 90.06 190 ALA B N 1
ATOM 3861 C CA . ALA B 1 190 ? 3.521 27.016 6.969 1 90.06 190 ALA B CA 1
ATOM 3862 C C . ALA B 1 190 ? 3.164 28.031 5.895 1 90.06 190 ALA B C 1
ATOM 3864 O O . ALA B 1 190 ? 2.229 28.812 6.062 1 90.06 190 ALA B O 1
ATOM 3865 N N . ASP B 1 191 ? 3.969 27.984 4.867 1 88.38 191 ASP B N 1
ATOM 3866 C CA . ASP B 1 191 ? 3.824 28.984 3.814 1 88.38 191 ASP B CA 1
ATOM 3867 C C . ASP B 1 191 ? 4.129 28.391 2.443 1 88.38 191 ASP B C 1
ATOM 3869 O O . ASP B 1 191 ? 5.25 27.938 2.189 1 88.38 191 ASP B O 1
ATOM 3873 N N . GLY B 1 192 ? 3.125 28.484 1.586 1 86.19 192 GLY B N 1
ATOM 3874 C CA . GLY B 1 192 ? 3.242 27.875 0.273 1 86.19 192 GLY B CA 1
ATOM 3875 C C . GLY B 1 192 ? 4.262 28.562 -0.618 1 86.19 192 GLY B C 1
ATOM 3876 O O . GLY B 1 192 ? 4.883 27.922 -1.465 1 86.19 192 GLY B O 1
ATOM 3877 N N . VAL B 1 193 ? 4.383 29.844 -0.476 1 80.94 193 VAL B N 1
ATOM 3878 C CA . VAL B 1 193 ? 5.348 30.594 -1.27 1 80.94 193 VAL B CA 1
ATOM 3879 C C . VAL B 1 193 ? 6.766 30.156 -0.899 1 80.94 193 VAL B C 1
ATOM 3881 O O . VAL B 1 193 ? 7.598 29.922 -1.777 1 80.94 193 VAL B O 1
ATOM 3884 N N . ILE B 1 194 ? 6.992 30.078 0.37 1 82.19 194 ILE B N 1
ATOM 3885 C CA . ILE B 1 194 ? 8.297 29.625 0.832 1 82.19 194 ILE B CA 1
ATOM 3886 C C . ILE B 1 194 ? 8.57 28.219 0.3 1 82.19 194 ILE B C 1
ATOM 3888 O O . ILE B 1 194 ? 9.656 27.938 -0.2 1 82.19 194 ILE B O 1
ATOM 3892 N N . LEU B 1 195 ? 7.598 27.344 0.353 1 82.94 195 LEU B N 1
ATOM 3893 C CA . LEU B 1 195 ? 7.73 25.969 -0.118 1 82.94 195 LEU B CA 1
ATOM 3894 C C . LEU B 1 195 ? 8.109 25.938 -1.595 1 82.94 195 LEU B C 1
ATOM 3896 O O . LEU B 1 195 ? 9.055 25.25 -1.981 1 82.94 195 LEU B O 1
ATOM 3900 N N . LEU B 1 196 ? 7.367 26.656 -2.336 1 75.06 196 LEU B N 1
ATOM 3901 C CA . LEU B 1 196 ? 7.586 26.641 -3.777 1 75.06 196 LEU B CA 1
ATOM 3902 C C . LEU B 1 196 ? 8.961 27.219 -4.121 1 75.06 196 LEU B C 1
ATOM 3904 O O . LEU B 1 196 ? 9.633 26.719 -5.023 1 75.06 196 LEU B O 1
ATOM 3908 N N . LYS B 1 197 ? 9.336 28.234 -3.457 1 73.75 197 LYS B N 1
ATOM 3909 C CA . LYS B 1 197 ? 10.672 28.797 -3.662 1 73.75 197 LYS B CA 1
ATOM 3910 C C . LYS B 1 197 ? 11.758 27.766 -3.357 1 73.75 197 LYS B C 1
ATOM 3912 O O . LYS B 1 197 ? 12.742 27.672 -4.09 1 73.75 197 LYS B O 1
ATOM 3917 N N . GLU B 1 198 ? 11.578 27.125 -2.334 1 73.88 198 GLU B N 1
ATOM 3918 C CA . GLU B 1 198 ? 12.555 26.125 -1.918 1 73.88 198 GLU B CA 1
ATOM 3919 C C . GLU B 1 198 ? 12.609 24.969 -2.9 1 73.88 198 GLU B C 1
ATOM 3921 O O . GLU B 1 198 ? 13.688 24.453 -3.209 1 73.88 198 GLU B O 1
ATOM 3926 N N . ILE B 1 199 ? 11.453 24.453 -3.316 1 69.94 199 ILE B N 1
ATOM 3927 C CA . ILE B 1 199 ? 11.398 23.391 -4.309 1 69.94 199 ILE B CA 1
ATOM 3928 C C . ILE B 1 199 ? 12.141 23.828 -5.574 1 69.94 199 ILE B C 1
ATOM 3930 O O . ILE B 1 199 ? 12.938 23.062 -6.125 1 69.94 199 ILE B O 1
ATOM 3934 N N . CYS B 1 200 ? 11.875 25.031 -5.949 1 67.69 200 CYS B N 1
ATOM 3935 C CA . CYS B 1 200 ? 12.531 25.578 -7.137 1 67.69 200 CYS B CA 1
ATOM 3936 C C . CYS B 1 200 ? 14.039 25.672 -6.93 1 67.69 200 CYS B C 1
ATOM 3938 O O . CYS B 1 200 ? 14.82 25.359 -7.832 1 67.69 200 CYS B O 1
ATOM 3940 N N . ALA B 1 201 ? 14.367 26.141 -5.785 1 67.94 201 ALA B N 1
ATOM 3941 C CA . ALA B 1 201 ? 15.789 26.281 -5.469 1 67.94 201 ALA B CA 1
ATOM 3942 C C . ALA B 1 201 ? 16.484 24.922 -5.469 1 67.94 201 ALA B C 1
ATOM 3944 O O . ALA B 1 201 ? 17.594 24.781 -5.973 1 67.94 201 ALA B O 1
ATOM 3945 N N . THR B 1 202 ? 15.805 23.984 -4.906 1 66.94 202 THR B N 1
ATOM 3946 C CA . THR B 1 202 ? 16.359 22.641 -4.816 1 66.94 202 THR B CA 1
ATOM 3947 C C . THR B 1 202 ? 16.5 22.016 -6.203 1 66.94 202 THR B C 1
ATOM 3949 O O . THR B 1 202 ? 17.5 21.375 -6.512 1 66.94 202 THR B O 1
ATOM 3952 N N . ILE B 1 203 ? 15.484 22.141 -6.926 1 62.12 203 ILE B N 1
ATOM 3953 C CA . ILE B 1 203 ? 15.523 21.641 -8.289 1 62.12 203 ILE B CA 1
ATOM 3954 C C . ILE B 1 203 ? 16.656 22.312 -9.062 1 62.12 203 ILE B C 1
ATOM 3956 O O . ILE B 1 203 ? 17.406 21.656 -9.789 1 62.12 203 ILE B O 1
ATOM 3960 N N . GLY B 1 204 ? 16.672 23.641 -8.914 1 61.59 204 GLY B N 1
ATOM 3961 C CA . GLY B 1 204 ? 17.734 24.391 -9.562 1 61.59 204 GLY B CA 1
ATOM 3962 C C . GLY B 1 204 ? 19.125 23.922 -9.148 1 61.59 204 GLY B C 1
ATOM 3963 O O . GLY B 1 204 ? 20.016 23.766 -10 1 61.59 204 GLY B O 1
ATOM 3964 N N . LEU B 1 205 ? 19.281 23.734 -7.926 1 58.16 205 LEU B N 1
ATOM 3965 C CA . LEU B 1 205 ? 20.578 23.312 -7.383 1 58.16 205 LEU B CA 1
ATOM 3966 C C . LEU B 1 205 ? 20.906 21.891 -7.801 1 58.16 205 LEU B C 1
ATOM 3968 O O . LEU B 1 205 ? 22.062 21.578 -8.117 1 58.16 205 LEU B O 1
ATOM 3972 N N . THR B 1 206 ? 19.953 21.016 -7.602 1 57.91 206 THR B N 1
ATOM 3973 C CA . THR B 1 206 ? 20.188 19.594 -7.898 1 57.91 206 THR B CA 1
ATOM 3974 C C . THR B 1 206 ? 20.531 19.406 -9.367 1 57.91 206 THR B C 1
ATOM 3976 O O . THR B 1 206 ? 21.297 18.516 -9.719 1 57.91 206 THR B O 1
ATOM 3979 N N . MET B 1 207 ? 19.938 20.141 -10.172 1 57.12 207 MET B N 1
ATOM 3980 C CA . MET B 1 207 ? 20.234 20.078 -11.602 1 57.12 207 MET B CA 1
ATOM 3981 C C . MET B 1 207 ? 21.703 20.375 -11.867 1 57.12 207 MET B C 1
ATOM 3983 O O . MET B 1 207 ? 22.281 19.844 -12.812 1 57.12 207 MET B O 1
ATOM 3987 N N . THR B 1 208 ? 22.109 21.266 -11.094 1 56.03 208 THR B N 1
ATOM 3988 C CA . THR B 1 208 ? 23.516 21.562 -11.281 1 56.03 208 THR B CA 1
ATOM 3989 C C . THR B 1 208 ? 24.375 20.406 -10.805 1 56.03 208 THR B C 1
ATOM 3991 O O . THR B 1 208 ? 25.5 20.219 -11.281 1 56.03 208 THR B O 1
ATOM 3994 N N . GLN B 1 209 ? 23.812 19.734 -9.859 1 53.09 209 GLN B N 1
ATOM 3995 C CA . GLN B 1 209 ? 24.625 18.703 -9.234 1 53.09 209 GLN B CA 1
ATOM 3996 C C . GLN B 1 209 ? 24.344 17.328 -9.836 1 53.09 209 GLN B C 1
ATOM 3998 O O . GLN B 1 209 ? 25.203 16.453 -9.867 1 53.09 209 GLN B O 1
ATOM 4003 N N . PHE B 1 210 ? 23.031 17.094 -10 1 52.69 210 PHE B N 1
ATOM 4004 C CA . PHE B 1 210 ? 22.719 15.727 -10.391 1 52.69 210 PHE B CA 1
ATOM 4005 C C . PHE B 1 210 ? 22.391 15.648 -11.875 1 52.69 210 PHE B C 1
ATOM 4007 O O . PHE B 1 210 ? 21.719 16.531 -12.414 1 52.69 210 PHE B O 1
ATOM 4014 N N . SER B 1 211 ? 23 14.898 -12.531 1 51.91 211 SER B N 1
ATOM 4015 C CA . SER B 1 211 ? 22.766 14.602 -13.938 1 51.91 211 SER B CA 1
ATOM 4016 C C . SER B 1 211 ? 21.469 13.828 -14.133 1 51.91 211 SER B C 1
ATOM 4018 O O . SER B 1 211 ? 20.938 13.758 -15.242 1 51.91 211 SER B O 1
ATOM 4020 N N . ASP B 1 212 ? 20.891 13.227 -13.023 1 53.62 212 ASP B N 1
ATOM 4021 C CA . ASP B 1 212 ? 19.812 12.266 -13.211 1 53.62 212 ASP B CA 1
ATOM 4022 C C . ASP B 1 212 ? 18.516 12.75 -12.562 1 53.62 212 ASP B C 1
ATOM 4024 O O . ASP B 1 212 ? 18.469 12.93 -11.344 1 53.62 212 ASP B O 1
ATOM 4028 N N . MET B 1 213 ? 17.594 13.188 -13.344 1 57.06 213 MET B N 1
ATOM 4029 C CA . MET B 1 213 ? 16.281 13.734 -13 1 57.06 213 MET B CA 1
ATOM 4030 C C . MET B 1 213 ? 15.508 12.773 -12.102 1 57.06 213 MET B C 1
ATOM 4032 O O . MET B 1 213 ? 14.695 13.195 -11.281 1 57.06 213 MET B O 1
ATOM 4036 N N . GLY B 1 214 ? 15.758 11.57 -12.195 1 58.44 214 GLY B N 1
ATOM 4037 C CA . GLY B 1 214 ? 15.125 10.555 -11.375 1 58.44 214 GLY B CA 1
ATOM 4038 C C . GLY B 1 214 ? 15.5 10.656 -9.906 1 58.44 214 GLY B C 1
ATOM 4039 O O . GLY B 1 214 ? 14.641 10.531 -9.031 1 58.44 214 GLY B O 1
ATOM 4040 N N . GLU B 1 215 ? 16.688 11 -9.789 1 56.66 215 GLU B N 1
ATOM 4041 C CA . GLU B 1 215 ? 17.188 11.125 -8.422 1 56.66 215 GLU B CA 1
ATOM 4042 C C . GLU B 1 215 ? 16.609 12.359 -7.738 1 56.66 215 GLU B C 1
ATOM 4044 O O . GLU B 1 215 ? 16.328 12.336 -6.543 1 56.66 215 GLU B O 1
ATOM 4049 N N . VAL B 1 216 ? 16.516 13.344 -8.609 1 56.56 216 VAL B N 1
ATOM 4050 C CA . VAL B 1 216 ? 15.938 14.57 -8.078 1 56.56 216 VAL B CA 1
ATOM 4051 C C . VAL B 1 216 ? 14.5 14.312 -7.625 1 56.56 216 VAL B C 1
ATOM 4053 O O . VAL B 1 216 ? 14.102 14.727 -6.531 1 56.56 216 VAL B O 1
ATOM 4056 N N . GLY B 1 217 ? 13.805 13.633 -8.461 1 59.97 217 GLY B N 1
ATOM 4057 C CA . GLY B 1 217 ? 12.43 13.297 -8.141 1 59.97 217 GLY B CA 1
ATOM 4058 C C . GLY B 1 217 ? 12.289 12.469 -6.875 1 59.97 217 GLY B C 1
ATOM 4059 O O . GLY B 1 217 ? 11.461 12.773 -6.016 1 59.97 217 GLY B O 1
ATOM 4060 N N . LYS B 1 218 ? 13.211 11.578 -6.812 1 59.34 218 LYS B N 1
ATOM 4061 C CA . LYS B 1 218 ? 13.188 10.68 -5.66 1 59.34 218 LYS B CA 1
ATOM 4062 C C . LYS B 1 218 ? 13.43 11.445 -4.363 1 59.34 218 LYS B C 1
ATOM 4064 O O . LYS B 1 218 ? 12.828 11.141 -3.332 1 59.34 218 LYS B O 1
ATOM 4069 N N . ALA B 1 219 ? 14.352 12.352 -4.57 1 53.5 219 ALA B N 1
ATOM 4070 C CA . ALA B 1 219 ? 14.695 13.148 -3.398 1 53.5 219 ALA B CA 1
ATOM 4071 C C . ALA B 1 219 ? 13.484 13.906 -2.875 1 53.5 219 ALA B C 1
ATOM 4073 O O . ALA B 1 219 ? 13.383 14.188 -1.677 1 53.5 219 ALA B O 1
ATOM 4074 N N . PHE B 1 220 ? 12.695 14.195 -3.822 1 54.25 220 PHE B N 1
ATOM 4075 C CA . PHE B 1 220 ? 11.516 14.969 -3.432 1 54.25 220 PHE B CA 1
ATOM 4076 C C . PHE B 1 220 ? 10.305 14.055 -3.26 1 54.25 220 PHE B C 1
ATOM 4078 O O . PHE B 1 220 ? 9.18 14.531 -3.139 1 54.25 220 PHE B O 1
ATOM 4085 N N . GLY B 1 221 ? 10.703 12.82 -3.252 1 53.47 221 GLY B N 1
ATOM 4086 C CA . GLY B 1 221 ? 9.641 11.844 -3.07 1 53.47 221 GLY B CA 1
ATOM 4087 C C . GLY B 1 221 ? 8.781 11.656 -4.305 1 53.47 221 GLY B C 1
ATOM 4088 O O . GLY B 1 221 ? 7.688 11.094 -4.227 1 53.47 221 GLY B O 1
ATOM 4089 N N . PHE B 1 222 ? 9.344 12.359 -5.309 1 57.38 222 PHE B N 1
ATOM 4090 C CA . PHE B 1 222 ? 8.609 12.18 -6.555 1 57.38 222 PHE B CA 1
ATOM 4091 C C . PHE B 1 222 ? 9.172 11.016 -7.355 1 57.38 222 PHE B C 1
ATOM 4093 O O . PHE B 1 222 ? 10.367 10.727 -7.281 1 57.38 222 PHE B O 1
ATOM 4100 N N . LYS B 1 223 ? 8.344 10.109 -7.746 1 56.47 223 LYS B N 1
ATOM 4101 C CA . LYS B 1 223 ? 8.805 8.953 -8.508 1 56.47 223 LYS B CA 1
ATOM 4102 C C . LYS B 1 223 ? 9.609 9.391 -9.734 1 56.47 223 LYS B C 1
ATOM 4104 O O . LYS B 1 223 ? 10.664 8.828 -10.023 1 56.47 223 LYS B O 1
ATOM 4109 N N . GLN B 1 224 ? 9.039 10.422 -10.547 1 61 224 GLN B N 1
ATOM 4110 C CA . GLN B 1 224 ? 9.664 10.836 -11.797 1 61 224 GLN B CA 1
ATOM 4111 C C . GLN B 1 224 ? 9.453 12.32 -12.062 1 61 224 GLN B C 1
ATOM 4113 O O . GLN B 1 224 ? 8.438 12.891 -11.656 1 61 224 GLN B O 1
ATOM 4118 N N . LEU B 1 225 ? 10.555 13.039 -12.391 1 64.38 225 LEU B N 1
ATOM 4119 C CA . LEU B 1 225 ? 10.398 14.375 -12.953 1 64.38 225 LEU B CA 1
ATOM 4120 C C . LEU B 1 225 ? 10.023 14.312 -14.43 1 64.38 225 LEU B C 1
ATOM 4122 O O . LEU B 1 225 ? 10.367 13.344 -15.117 1 64.38 225 LEU B O 1
ATOM 4126 N N . PRO B 1 226 ? 9.273 15.391 -14.969 1 70.5 226 PRO B N 1
ATOM 4127 C CA . PRO B 1 226 ? 8.789 16.578 -14.258 1 70.5 226 PRO B CA 1
ATOM 4128 C C . PRO B 1 226 ? 7.656 16.25 -13.281 1 70.5 226 PRO B C 1
ATOM 4130 O O . PRO B 1 226 ? 6.902 15.297 -13.5 1 70.5 226 PRO B O 1
ATOM 4133 N N . LEU B 1 227 ? 7.617 17.078 -12.227 1 72.88 227 LEU B N 1
ATOM 4134 C CA . LEU B 1 227 ? 6.461 17.031 -11.336 1 72.88 227 LEU B CA 1
ATOM 4135 C C . LEU B 1 227 ? 5.195 17.453 -12.078 1 72.88 227 LEU B C 1
ATOM 4137 O O . LEU B 1 227 ? 5.152 18.531 -12.672 1 72.88 227 LEU B O 1
ATOM 4141 N N . LYS B 1 228 ? 4.328 16.625 -12.102 1 75.62 228 LYS B N 1
ATOM 4142 C CA . LYS B 1 228 ? 3.061 16.938 -12.75 1 75.62 228 LYS B CA 1
ATOM 4143 C C . LYS B 1 228 ? 2.066 17.547 -11.758 1 75.62 228 LYS B C 1
ATOM 4145 O O . LYS B 1 228 ? 1.742 16.922 -10.742 1 75.62 228 LYS B O 1
ATOM 4150 N N . LEU B 1 229 ? 1.675 18.766 -12.016 1 79 229 LEU B N 1
ATOM 4151 C CA . LEU B 1 229 ? 0.728 19.484 -11.164 1 79 229 LEU B CA 1
ATOM 4152 C C . LEU B 1 229 ? -0.505 19.891 -11.961 1 79 229 LEU B C 1
ATOM 4154 O O . LEU B 1 229 ? -0.448 20.016 -13.188 1 79 229 LEU B O 1
ATOM 4158 N N . CYS B 1 230 ? -1.618 20 -11.273 1 79 230 CYS B N 1
ATOM 4159 C CA . CYS B 1 230 ? -2.742 20.703 -11.875 1 79 230 CYS B CA 1
ATOM 4160 C C . CYS B 1 230 ? -2.689 22.188 -11.547 1 79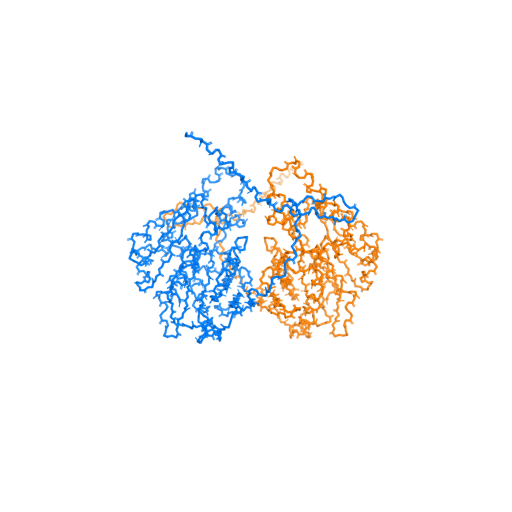 230 CYS B C 1
ATOM 4162 O O . CYS B 1 230 ? -2.002 22.594 -10.609 1 79 230 CYS B O 1
ATOM 4164 N N . ARG B 1 231 ? -3.312 23.031 -12.312 1 77.12 231 ARG B N 1
ATOM 4165 C CA . ARG B 1 231 ? -3.305 24.484 -12.117 1 77.12 231 ARG B CA 1
ATOM 4166 C C . ARG B 1 231 ? -3.812 24.844 -10.719 1 77.12 231 ARG B C 1
ATOM 4168 O O . ARG B 1 231 ? -3.242 25.703 -10.055 1 77.12 231 ARG B O 1
ATOM 4175 N N . ASP B 1 232 ? -4.738 24.125 -10.305 1 86.88 232 ASP B N 1
ATOM 4176 C CA . ASP B 1 232 ? -5.348 24.406 -9.008 1 86.88 232 ASP B CA 1
ATOM 4177 C C . ASP B 1 232 ? -4.375 24.109 -7.871 1 86.88 232 ASP B C 1
ATOM 4179 O O . ASP B 1 232 ? -4.508 24.656 -6.773 1 86.88 232 ASP B O 1
ATOM 4183 N N . ASP B 1 233 ? -3.408 23.25 -8.148 1 85.69 233 ASP B N 1
ATOM 4184 C CA . ASP B 1 233 ? -2.412 22.953 -7.125 1 85.69 233 ASP B CA 1
ATOM 4185 C C . ASP B 1 233 ? -1.574 24.172 -6.789 1 85.69 233 ASP B C 1
ATOM 4187 O O . ASP B 1 233 ? -1.294 24.453 -5.621 1 85.69 233 ASP B O 1
ATOM 4191 N N . ILE B 1 234 ? -1.229 24.875 -7.77 1 78.88 234 ILE B N 1
ATOM 4192 C CA . ILE B 1 234 ? -0.411 26.062 -7.566 1 78.88 234 ILE B CA 1
ATOM 4193 C C . ILE B 1 234 ? -1.185 27.094 -6.738 1 78.88 234 ILE B C 1
ATOM 4195 O O . ILE B 1 234 ? -0.66 27.625 -5.762 1 78.88 234 ILE B O 1
ATOM 4199 N N . ASP B 1 235 ? -2.402 27.312 -7.156 1 83.06 235 ASP B N 1
ATOM 4200 C CA . ASP B 1 235 ? -3.246 28.25 -6.418 1 83.06 235 ASP B CA 1
ATOM 4201 C C . ASP B 1 235 ? -3.428 27.797 -4.969 1 83.06 235 ASP B C 1
ATOM 4203 O O . ASP B 1 235 ? -3.414 28.625 -4.051 1 83.06 235 ASP B O 1
ATOM 4207 N N . PHE B 1 236 ? -3.564 26.594 -4.828 1 87.38 236 PHE B N 1
ATOM 4208 C CA . PHE B 1 236 ? -3.75 26.031 -3.496 1 87.38 236 PHE B CA 1
ATOM 4209 C C . PHE B 1 236 ? -2.52 26.281 -2.629 1 87.38 236 PHE B C 1
ATOM 4211 O O . PHE B 1 236 ? -2.633 26.75 -1.497 1 87.38 236 PHE B O 1
ATOM 4218 N N . PHE B 1 237 ? -1.388 26.016 -3.135 1 84.5 237 PHE B N 1
ATOM 4219 C CA . PHE B 1 237 ? -0.158 26.172 -2.369 1 84.5 237 PHE B CA 1
ATOM 4220 C C . PHE B 1 237 ? 0.109 27.656 -2.084 1 84.5 237 PHE B C 1
ATOM 4222 O O . PHE B 1 237 ? 0.527 28.016 -0.981 1 84.5 237 PHE B O 1
ATOM 4229 N N . LEU B 1 238 ? -0.178 28.469 -3.07 1 82.06 238 LEU B N 1
ATOM 4230 C CA . LEU B 1 238 ? 0.005 29.906 -2.869 1 82.06 238 LEU B CA 1
ATOM 4231 C C . LEU B 1 238 ? -0.978 30.438 -1.832 1 82.06 238 LEU B C 1
ATOM 4233 O O . LEU B 1 238 ? -0.712 31.453 -1.182 1 82.06 238 LEU B O 1
ATOM 4237 N N . GLY B 1 239 ? -2.008 29.734 -1.695 1 84.12 239 GLY B N 1
ATOM 4238 C CA . GLY B 1 239 ? -3.023 30.141 -0.731 1 84.12 239 GLY B CA 1
ATOM 4239 C C . GLY B 1 239 ? -2.654 29.781 0.699 1 84.12 239 GLY B C 1
ATOM 4240 O O . GLY B 1 239 ? -3.256 30.297 1.644 1 84.12 239 GLY B O 1
ATOM 4241 N N . ILE B 1 240 ? -1.728 28.875 0.869 1 85.12 240 ILE B N 1
ATOM 4242 C CA . ILE B 1 240 ? -1.237 28.562 2.209 1 85.12 240 ILE B CA 1
ATOM 4243 C C . ILE B 1 240 ? -0.351 29.703 2.703 1 85.12 240 ILE B C 1
ATOM 4245 O O . ILE B 1 240 ? 0.827 29.781 2.348 1 85.12 240 ILE B O 1
ATOM 4249 N N . GLN B 1 241 ? -0.934 30.5 3.473 1 79.5 241 GLN B N 1
ATOM 4250 C CA . GLN B 1 241 ? -0.232 31.656 4.027 1 79.5 241 GLN B CA 1
ATOM 4251 C C . GLN B 1 241 ? -0.001 31.484 5.527 1 79.5 241 GLN B C 1
ATOM 4253 O O . GLN B 1 241 ? -0.925 31.141 6.27 1 79.5 241 GLN B O 1
ATOM 4258 N N . ASP B 1 242 ? 1.189 31.766 5.938 1 77.5 242 ASP B N 1
ATOM 4259 C CA . ASP B 1 242 ? 1.595 31.484 7.312 1 77.5 242 ASP B CA 1
ATOM 4260 C C . ASP B 1 242 ? 0.673 32.188 8.312 1 77.5 242 ASP B C 1
ATOM 4262 O O . ASP B 1 242 ? 0.161 31.547 9.234 1 77.5 242 ASP B O 1
ATOM 4266 N N . HIS B 1 243 ? 0.428 33.375 8.078 1 74 243 HIS B N 1
ATOM 4267 C CA . HIS B 1 243 ? -0.359 34.125 9.047 1 74 243 HIS B CA 1
ATOM 4268 C C . HIS B 1 243 ? -1.779 33.594 9.148 1 74 243 HIS B C 1
ATOM 4270 O O . HIS B 1 243 ? -2.369 33.562 10.234 1 74 243 HIS B O 1
ATOM 4276 N N . ILE B 1 244 ? -2.264 33.094 8.094 1 70.56 244 ILE B N 1
ATOM 4277 C CA . ILE B 1 244 ? -3.611 32.531 8.094 1 70.56 244 ILE B CA 1
ATOM 4278 C C . ILE B 1 244 ? -3.596 31.141 8.742 1 70.56 244 ILE B C 1
ATOM 4280 O O . ILE B 1 244 ? -4.434 30.844 9.594 1 70.56 244 ILE B O 1
ATOM 4284 N N . LEU B 1 245 ? -2.639 30.359 8.344 1 75.88 245 LEU B N 1
ATOM 4285 C CA . LEU B 1 245 ? -2.551 29 8.844 1 75.88 245 LEU B CA 1
ATOM 4286 C C . LEU B 1 245 ? -2.283 28.969 10.344 1 75.88 245 LEU B C 1
ATOM 4288 O O . LEU B 1 245 ? -2.951 28.25 11.086 1 75.88 245 LEU B O 1
ATOM 4292 N N . LEU B 1 246 ? -1.473 29.844 10.773 1 77.44 246 LEU B N 1
ATOM 4293 C CA . LEU B 1 246 ? -1.059 29.844 12.172 1 77.44 246 LEU B CA 1
ATOM 4294 C C . LEU B 1 246 ? -2.158 30.391 13.07 1 77.44 246 LEU B C 1
ATOM 4296 O O . LEU B 1 246 ? -2.322 29.953 14.203 1 77.44 246 LEU B O 1
ATOM 4300 N N . LEU B 1 247 ? -2.963 31.219 12.477 1 74.81 247 LEU B N 1
ATOM 4301 C CA . LEU B 1 247 ? -4.113 31.734 13.203 1 74.81 247 LEU B CA 1
ATOM 4302 C C . LEU B 1 247 ? -5.227 30.703 13.281 1 74.81 247 LEU B C 1
ATOM 4304 O O . LEU B 1 247 ? -6.113 30.797 14.133 1 74.81 247 LEU B O 1
ATOM 4308 N N . SER B 1 248 ? -5.094 29.734 12.414 1 77.19 248 SER B N 1
ATOM 4309 C CA . SER B 1 248 ? -6.137 28.719 12.352 1 77.19 248 SER B CA 1
ATOM 4310 C C . SER B 1 248 ? -5.816 27.547 13.266 1 77.19 248 SER B C 1
ATOM 4312 O O . SER B 1 248 ? -6.633 26.625 13.414 1 77.19 248 SER B O 1
ATOM 4314 N N . LEU B 1 249 ? -4.703 27.594 13.883 1 81.25 249 LEU B N 1
ATOM 4315 C CA . LEU B 1 249 ? -4.355 26.5 14.797 1 81.25 249 LEU B CA 1
ATOM 4316 C C . LEU B 1 249 ? -5.34 26.438 15.961 1 81.25 249 LEU B C 1
ATOM 4318 O O . LEU B 1 249 ? -5.789 27.469 16.453 1 81.25 249 LEU B O 1
ATOM 4322 N N . PRO B 1 250 ? -5.652 25.125 16.297 1 81 250 PRO B N 1
ATOM 4323 C CA . PRO B 1 250 ? -6.57 25.031 17.438 1 81 250 PRO B CA 1
ATOM 4324 C C . PRO B 1 250 ? -5.961 25.562 18.734 1 81 250 PRO B C 1
ATOM 4326 O O . PRO B 1 250 ? -4.781 25.328 19 1 81 250 PRO B O 1
ATOM 4329 N N . ARG B 1 251 ? -6.754 26.25 19.469 1 77.56 251 ARG B N 1
ATOM 4330 C CA . ARG B 1 251 ? -6.25 26.906 20.672 1 77.56 251 ARG B CA 1
ATOM 4331 C C . ARG B 1 251 ? -6.477 26.031 21.906 1 77.56 251 ARG B C 1
ATOM 4333 O O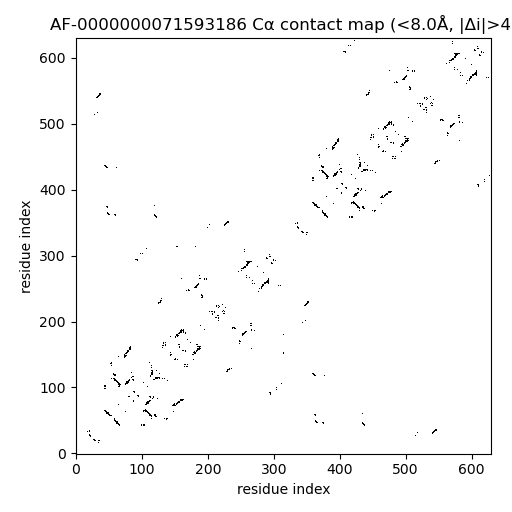 . ARG B 1 251 ? -5.816 26.219 22.938 1 77.56 251 ARG B O 1
ATOM 4340 N N . ARG B 1 252 ? -7.297 25.078 21.812 1 81.69 252 ARG B N 1
ATOM 4341 C CA . ARG B 1 252 ? -7.684 24.359 23.016 1 81.69 252 ARG B CA 1
ATOM 4342 C C . ARG B 1 252 ? -7.305 22.891 22.922 1 81.69 252 ARG B C 1
ATOM 4344 O O . ARG B 1 252 ? -7.734 22.062 23.734 1 81.69 252 ARG B O 1
ATOM 4351 N N . ILE B 1 253 ? -6.645 22.531 21.859 1 88.12 253 ILE B N 1
ATOM 4352 C CA . ILE B 1 253 ? -6.281 21.125 21.766 1 88.12 253 ILE B CA 1
ATOM 4353 C C . ILE B 1 253 ? -4.762 20.984 21.656 1 88.12 253 ILE B C 1
ATOM 4355 O O . ILE B 1 253 ? -4.109 21.781 20.984 1 88.12 253 ILE B O 1
ATOM 4359 N N . PRO B 1 254 ? -4.234 20.016 22.359 1 92.62 254 PRO B N 1
ATOM 4360 C CA . PRO B 1 254 ? -2.789 19.797 22.312 1 92.62 254 PRO B CA 1
ATOM 4361 C C . PRO B 1 254 ? -2.281 19.484 20.906 1 92.62 254 PRO B C 1
ATOM 4363 O O . PRO B 1 254 ? -2.93 18.734 20.172 1 92.62 254 PRO B O 1
ATOM 4366 N N . VAL B 1 255 ? -1.112 20.094 20.531 1 93.75 255 VAL B N 1
ATOM 4367 C CA . VAL B 1 255 ? -0.488 19.906 19.234 1 93.75 255 VAL B CA 1
ATOM 4368 C C . VAL B 1 255 ? 0.934 19.375 19.422 1 93.75 255 VAL B C 1
ATOM 4370 O O . VAL B 1 255 ? 1.74 19.984 20.125 1 93.75 255 VAL B O 1
ATOM 4373 N N . LEU B 1 256 ? 1.169 18.234 18.828 1 96.62 256 LEU B N 1
ATOM 4374 C CA . LEU B 1 256 ? 2.543 17.766 18.703 1 96.62 256 LEU B CA 1
ATOM 4375 C C . LEU B 1 256 ? 3.125 18.141 17.344 1 96.62 256 LEU B C 1
ATOM 4377 O O . LEU B 1 256 ? 2.588 17.734 16.297 1 96.62 256 LEU B O 1
ATOM 4381 N N . HIS B 1 257 ? 4.105 18.938 17.375 1 95.94 257 HIS B N 1
ATOM 4382 C CA . HIS B 1 257 ? 4.828 19.328 16.172 1 95.94 257 HIS B CA 1
ATOM 4383 C C . HIS B 1 257 ? 6.195 18.656 16.094 1 95.94 257 HIS B C 1
ATOM 4385 O O . HIS B 1 257 ? 7 18.766 17.031 1 95.94 257 HIS B O 1
ATOM 4391 N N . GLN B 1 258 ? 6.43 17.891 15.023 1 97.38 258 GLN B N 1
ATOM 4392 C CA . GLN B 1 258 ? 7.723 17.25 14.836 1 97.38 258 GLN B CA 1
ATOM 4393 C C . GLN B 1 258 ? 8.312 17.562 13.469 1 97.38 258 GLN B C 1
ATOM 4395 O O . GLN B 1 258 ? 7.57 17.766 12.5 1 97.38 258 GLN B O 1
ATOM 4400 N N . GLN B 1 259 ? 9.688 17.625 13.461 1 96 259 GLN B N 1
ATOM 4401 C CA . GLN B 1 259 ? 10.344 17.938 12.195 1 96 259 GLN B CA 1
ATOM 4402 C C . GLN B 1 259 ? 11.797 17.453 12.195 1 96 259 GLN B C 1
ATOM 4404 O O . GLN B 1 259 ? 12.461 17.484 13.234 1 96 259 GLN B O 1
ATOM 4409 N N . GLY B 1 260 ? 12.211 17 11.016 1 96.25 260 GLY B N 1
ATOM 4410 C CA . GLY B 1 260 ? 13.625 16.734 10.82 1 96.25 260 GLY B CA 1
ATOM 4411 C C . GLY B 1 260 ? 14.438 17.984 10.523 1 96.25 260 GLY B C 1
ATOM 4412 O O . GLY B 1 260 ? 13.977 18.875 9.805 1 96.25 260 GLY B O 1
ATOM 4413 N N . LEU B 1 261 ? 15.68 18.016 10.977 1 96.06 261 LEU B N 1
ATOM 4414 C CA . LEU B 1 261 ? 16.516 19.203 10.805 1 96.06 261 LEU B CA 1
ATOM 4415 C C . LEU B 1 261 ? 17.156 19.219 9.422 1 96.06 261 LEU B C 1
ATOM 4417 O O . LEU B 1 261 ? 17.609 20.266 8.953 1 96.06 261 LEU B O 1
ATOM 4421 N N . GLU B 1 262 ? 17.281 18.078 8.789 1 91.81 262 GLU B N 1
ATOM 4422 C CA . GLU B 1 262 ? 17.844 18 7.445 1 91.81 262 GLU B CA 1
ATOM 4423 C C . GLU B 1 262 ? 16.75 17.781 6.406 1 91.81 262 GLU B C 1
ATOM 4425 O O . GLU B 1 262 ? 16.969 17.062 5.418 1 91.81 262 GLU B O 1
ATOM 4430 N N . ASP B 1 263 ? 15.562 18.344 6.699 1 89.69 263 ASP B N 1
ATOM 4431 C CA . ASP B 1 263 ? 14.461 18.328 5.738 1 89.69 263 ASP B CA 1
ATOM 4432 C C . ASP B 1 263 ? 14.68 19.359 4.637 1 89.69 263 AS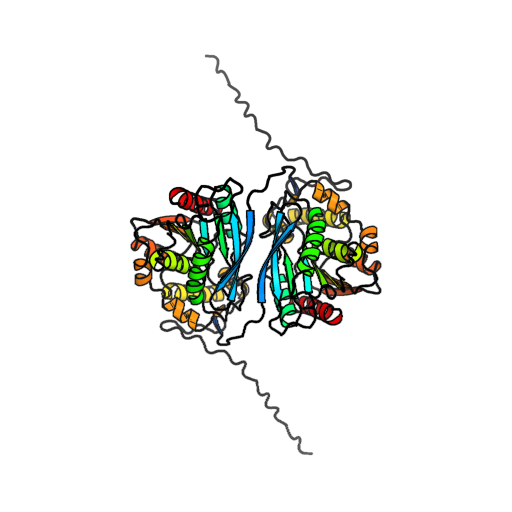P B C 1
ATOM 4434 O O . ASP B 1 263 ? 14.57 20.562 4.879 1 89.69 263 ASP B O 1
ATOM 4438 N N . HIS B 1 264 ? 14.867 18.922 3.455 1 80.06 264 HIS B N 1
ATOM 4439 C CA . HIS B 1 264 ? 15.141 19.812 2.344 1 80.06 264 HIS B CA 1
ATOM 4440 C C . HIS B 1 264 ? 13.898 20.047 1.494 1 80.06 264 HIS B C 1
ATOM 4442 O O . HIS B 1 264 ? 13.938 20.797 0.513 1 80.06 264 HIS B O 1
ATOM 4448 N N . VAL B 1 265 ? 12.867 19.422 1.848 1 81.69 265 VAL B N 1
ATOM 4449 C CA . VAL B 1 265 ? 11.594 19.641 1.161 1 81.69 265 VAL B CA 1
ATOM 4450 C C . VAL B 1 265 ? 10.812 20.75 1.855 1 81.69 265 VAL B C 1
ATOM 4452 O O . VAL B 1 265 ? 10.367 21.703 1.209 1 81.69 265 VAL B O 1
ATOM 4455 N N . VAL B 1 266 ? 10.625 20.594 3.107 1 87.88 266 VAL B N 1
ATOM 4456 C CA . VAL B 1 266 ? 10.047 21.594 3.988 1 87.88 266 VAL B CA 1
ATOM 4457 C C . VAL B 1 266 ? 11.094 22.078 4.988 1 87.88 266 VAL B C 1
ATOM 4459 O O . VAL B 1 266 ? 11.336 21.422 6.004 1 87.88 266 VAL B O 1
ATOM 4462 N N . SER B 1 267 ? 11.625 23.172 4.742 1 87.81 267 SER B N 1
ATOM 4463 C CA . SER B 1 267 ? 12.781 23.656 5.504 1 87.81 267 SER B CA 1
ATOM 4464 C C . SER B 1 267 ? 12.383 24.031 6.93 1 87.81 267 SER B C 1
ATOM 4466 O O . SER B 1 267 ? 11.195 24.125 7.246 1 87.81 267 SER B O 1
ATOM 4468 N N . THR B 1 268 ? 13.398 24.266 7.707 1 90.62 268 THR B N 1
ATOM 4469 C CA . THR B 1 268 ? 13.188 24.625 9.102 1 90.62 268 THR B CA 1
ATOM 4470 C C . THR B 1 268 ? 12.578 26.031 9.211 1 90.62 268 THR B C 1
ATOM 4472 O O . THR B 1 268 ? 12.094 26.422 10.273 1 90.62 268 THR B O 1
ATOM 4475 N N . ALA B 1 269 ? 12.586 26.766 8.117 1 88.75 269 ALA B N 1
ATOM 4476 C CA . ALA B 1 269 ? 11.898 28.062 8.117 1 88.75 269 ALA B CA 1
ATOM 4477 C C . ALA B 1 269 ? 10.43 27.906 8.477 1 88.75 269 ALA B C 1
ATOM 4479 O O . ALA B 1 269 ? 9.859 28.75 9.172 1 88.75 269 ALA B O 1
ATOM 4480 N N . HIS B 1 270 ? 9.836 26.828 8.008 1 91.06 270 HIS B N 1
ATOM 4481 C CA . HIS B 1 270 ? 8.43 26.578 8.32 1 91.06 270 HIS B CA 1
ATOM 4482 C C . HIS B 1 270 ? 8.25 26.281 9.805 1 91.06 270 HIS B C 1
ATOM 4484 O O . HIS B 1 270 ? 7.293 26.766 10.422 1 91.06 270 HIS B O 1
ATOM 4490 N N . GLN B 1 271 ? 9.18 25.531 10.336 1 88.69 271 GLN B N 1
ATOM 4491 C CA . GLN B 1 271 ? 9.125 25.203 11.758 1 88.69 271 GLN B CA 1
ATOM 4492 C C . GLN B 1 271 ? 9.18 26.469 12.609 1 88.69 271 GLN B C 1
ATOM 4494 O O . GLN B 1 271 ? 8.469 26.578 13.602 1 88.69 271 GLN B O 1
ATOM 4499 N N . ARG B 1 272 ? 10.008 27.359 12.242 1 88.75 272 ARG B N 1
ATOM 4500 C CA . ARG B 1 272 ? 10.172 28.609 12.992 1 88.75 272 ARG B CA 1
ATOM 4501 C C . ARG B 1 272 ? 8.883 29.422 12.992 1 88.75 272 ARG B C 1
ATOM 4503 O O . ARG B 1 272 ? 8.547 30.047 13.992 1 88.75 272 ARG B O 1
ATOM 4510 N N . LEU B 1 273 ? 8.219 29.375 11.914 1 87.56 273 LEU B N 1
ATOM 4511 C CA . LEU B 1 273 ? 6.945 30.078 11.828 1 87.56 273 LEU B CA 1
ATOM 4512 C C . LEU B 1 273 ? 5.918 29.469 12.773 1 87.56 273 LEU B C 1
ATOM 4514 O O . LEU B 1 273 ? 5.207 30.188 13.477 1 87.56 273 LEU B O 1
ATOM 4518 N N . PHE B 1 274 ? 5.867 28.125 12.859 1 87.62 274 PHE B N 1
ATOM 4519 C CA . PHE B 1 274 ? 4.945 27.438 13.758 1 87.62 274 PHE B CA 1
ATOM 4520 C C . PHE B 1 274 ? 5.293 27.75 15.211 1 87.62 274 PHE B C 1
ATOM 4522 O O . PHE B 1 274 ? 4.41 28.016 16.031 1 87.62 274 PHE B O 1
ATOM 4529 N N . LEU B 1 275 ? 6.562 27.688 15.523 1 83.25 275 LEU B N 1
ATOM 4530 C CA . LEU B 1 275 ? 7.023 27.922 16.891 1 83.25 275 LEU B CA 1
ATOM 4531 C C . LEU B 1 275 ? 6.73 29.359 17.328 1 83.25 275 LEU B C 1
ATOM 4533 O O . LEU B 1 275 ? 6.461 29.609 18.5 1 83.25 275 LEU B O 1
ATOM 4537 N N . GLY B 1 276 ? 6.773 30.188 16.406 1 80.44 276 GLY B N 1
ATOM 4538 C CA . GLY B 1 276 ? 6.5 31.594 16.719 1 80.44 276 GLY B CA 1
ATOM 4539 C C . GLY B 1 276 ? 5.031 31.859 16.984 1 80.44 276 GLY B C 1
ATOM 4540 O O . GLY B 1 276 ? 4.691 32.781 17.75 1 80.44 276 GLY B O 1
ATOM 4541 N N . ALA B 1 277 ? 4.098 31.219 16.328 1 74.94 277 ALA B N 1
ATOM 4542 C CA . ALA B 1 277 ? 2.664 31.484 16.406 1 74.94 277 ALA B CA 1
ATOM 4543 C C . ALA B 1 277 ? 2.035 30.828 17.625 1 74.94 277 ALA B C 1
ATOM 4545 O O . ALA B 1 277 ? 1.081 31.359 18.203 1 74.94 277 ALA B O 1
ATOM 4546 N N . ALA B 1 278 ? 2.084 29.531 17.953 1 63.62 278 ALA B N 1
ATOM 4547 C CA . ALA B 1 278 ? 1.206 28.797 18.859 1 63.62 278 ALA B CA 1
ATOM 4548 C C . ALA B 1 278 ? 1.996 28.203 20.031 1 63.62 278 ALA B C 1
ATOM 4550 O O . ALA B 1 278 ? 2.016 26.984 20.219 1 63.62 278 ALA B O 1
ATOM 4551 N N . PRO B 1 279 ? 2.547 29.078 20.922 1 60.34 279 PRO B N 1
ATOM 4552 C CA . PRO B 1 279 ? 3.543 28.531 21.828 1 60.34 279 PRO B CA 1
ATOM 4553 C C . PRO B 1 279 ? 2.914 27.734 22.984 1 60.34 279 PRO B C 1
ATOM 4555 O O . PRO B 1 279 ? 3.508 26.781 23.469 1 60.34 279 PRO B O 1
ATOM 4558 N N . ALA B 1 280 ? 1.718 28.078 23.359 1 62.78 280 ALA B N 1
ATOM 4559 C CA . ALA B 1 280 ? 1.378 27.547 24.672 1 62.78 280 ALA B CA 1
ATOM 4560 C C . ALA B 1 280 ? 0.93 26.094 24.594 1 62.78 280 ALA B C 1
ATOM 4562 O O . ALA B 1 280 ? 1.155 25.312 25.516 1 62.78 280 ALA B O 1
ATOM 4563 N N . GLN B 1 281 ? 0.33 25.656 23.453 1 74.56 281 GLN B N 1
ATOM 4564 C CA . GLN B 1 281 ? -0.207 24.312 23.484 1 74.56 281 GLN B CA 1
ATOM 4565 C C . GLN B 1 281 ? 0.54 23.391 22.516 1 74.56 281 GLN B C 1
ATOM 4567 O O . GLN B 1 281 ? 0.104 22.266 22.266 1 74.56 281 GLN B O 1
ATOM 4572 N N . MET B 1 282 ? 1.694 23.781 22.141 1 88.25 282 MET B N 1
ATOM 4573 C CA . MET B 1 282 ? 2.412 23 21.141 1 88.25 282 MET B CA 1
ATOM 4574 C C . MET B 1 282 ? 3.717 22.453 21.703 1 88.25 282 MET B C 1
ATOM 4576 O O . MET B 1 282 ? 4.492 23.188 22.312 1 88.25 282 MET B O 1
ATOM 4580 N N . LEU B 1 283 ? 3.768 21.156 21.75 1 92.31 283 LEU B N 1
ATOM 4581 C CA . LEU B 1 283 ? 5.047 20.516 22 1 92.31 283 LEU B CA 1
ATOM 4582 C C . LEU B 1 283 ? 5.816 20.297 20.703 1 92.31 283 LEU B C 1
ATOM 4584 O O . LEU B 1 283 ? 5.344 19.609 19.797 1 92.31 283 LEU B O 1
ATOM 4588 N N . SER B 1 284 ? 6.988 20.922 20.609 1 93.88 284 SER B N 1
ATOM 4589 C CA . SER B 1 284 ? 7.77 20.844 19.391 1 93.88 284 SER B CA 1
ATOM 4590 C C . SER B 1 284 ? 9.039 20.016 19.594 1 93.88 284 SER B C 1
ATOM 4592 O O . SER B 1 284 ? 9.734 20.172 20.594 1 93.88 284 SER B O 1
ATOM 4594 N N . LYS B 1 285 ? 9.227 19.109 18.656 1 95.81 285 LYS B N 1
ATOM 4595 C CA . LYS B 1 285 ? 10.438 18.281 18.672 1 95.81 285 LYS B CA 1
ATOM 4596 C C . LYS B 1 285 ? 11.133 18.312 17.328 1 95.81 285 LYS B C 1
ATOM 4598 O O . LYS B 1 285 ? 10.484 18.281 16.281 1 95.81 285 LYS B O 1
ATOM 4603 N N . SER B 1 286 ? 12.477 18.375 17.359 1 96.44 286 SER B N 1
ATOM 4604 C CA . SER B 1 286 ? 13.312 18.344 16.172 1 96.44 286 SER B CA 1
ATOM 4605 C C . SER B 1 286 ? 14.328 17.219 16.234 1 96.44 286 SER B C 1
ATOM 4607 O O . SER B 1 286 ? 14.812 16.875 17.312 1 96.44 286 SER B O 1
ATOM 4609 N N . TYR B 1 287 ? 14.656 16.672 15.07 1 98.06 287 TYR B N 1
ATOM 4610 C CA . TYR B 1 287 ? 15.523 15.508 15.023 1 98.06 287 TYR B CA 1
ATOM 4611 C C . TYR B 1 287 ? 16.688 15.734 14.07 1 98.06 287 TYR B C 1
ATOM 4613 O O . TYR B 1 287 ? 16.484 15.945 12.867 1 98.06 287 TYR B O 1
ATOM 4621 N N . PRO B 1 288 ? 17.922 15.656 14.586 1 97.38 288 PRO B N 1
ATOM 4622 C CA . PRO B 1 288 ? 19.078 15.781 13.695 1 97.38 288 PRO B CA 1
ATOM 4623 C C . PRO B 1 288 ? 19.203 14.609 12.727 1 97.38 288 PRO B C 1
ATOM 4625 O O . PRO B 1 288 ? 18.625 13.547 12.961 1 97.38 288 PRO B O 1
ATOM 4628 N N . GLU B 1 289 ? 19.891 14.859 11.633 1 96.19 289 GLU B N 1
ATOM 4629 C CA . GLU B 1 289 ? 20.172 13.844 10.625 1 96.19 289 GLU B CA 1
ATOM 4630 C C . GLU B 1 289 ? 18.891 13.188 10.117 1 96.19 289 GLU B C 1
ATOM 4632 O O . GLU B 1 289 ? 18.859 11.984 9.867 1 96.19 289 GLU B O 1
ATOM 4637 N N . THR B 1 290 ? 17.859 13.953 10.148 1 95.25 290 THR B N 1
ATOM 4638 C CA . THR B 1 290 ? 16.547 13.461 9.758 1 95.25 290 THR B CA 1
ATOM 4639 C C . THR B 1 290 ? 16 14.25 8.57 1 95.25 290 THR B C 1
ATOM 4641 O O . THR B 1 290 ? 15.859 15.469 8.648 1 95.25 290 THR B O 1
ATOM 4644 N N . PRO B 1 291 ? 15.773 13.547 7.457 1 91.56 291 PRO B N 1
ATOM 4645 C CA . PRO B 1 291 ? 15.188 14.211 6.293 1 91.56 291 PRO B CA 1
ATOM 4646 C C . PRO B 1 291 ? 13.664 14.336 6.387 1 91.56 291 PRO B C 1
ATOM 4648 O O . PRO B 1 291 ? 13.102 14.219 7.473 1 91.56 291 PRO B O 1
ATOM 4651 N N . HIS B 1 292 ? 12.977 14.656 5.289 1 90.38 292 HIS B N 1
ATOM 4652 C CA . HIS B 1 292 ? 11.539 14.883 5.234 1 90.38 292 HIS B CA 1
ATOM 4653 C C . HIS B 1 292 ? 10.766 13.609 5.574 1 90.38 292 HIS B C 1
ATOM 4655 O O . HIS B 1 292 ? 9.68 13.672 6.148 1 90.38 292 HIS B O 1
ATOM 4661 N N . GLU B 1 293 ? 11.391 12.477 5.254 1 90.38 293 GLU B N 1
ATOM 4662 C CA . GLU B 1 293 ? 10.734 11.188 5.441 1 90.38 293 GLU B CA 1
ATOM 4663 C C . GLU B 1 293 ? 11.102 10.57 6.789 1 90.38 293 GLU B C 1
ATOM 4665 O O . GLU B 1 293 ? 12.273 10.305 7.059 1 90.38 293 GLU B O 1
ATOM 4670 N N . ILE B 1 294 ? 10.156 10.219 7.543 1 94.56 294 ILE B N 1
ATOM 4671 C CA . ILE B 1 294 ? 10.359 9.617 8.852 1 94.56 294 ILE B CA 1
ATOM 4672 C C . ILE B 1 294 ? 11.109 8.289 8.703 1 94.56 294 ILE B C 1
ATOM 4674 O O . ILE B 1 294 ? 11.953 7.949 9.531 1 94.56 294 ILE B O 1
ATOM 4678 N N . ALA B 1 295 ? 10.789 7.574 7.641 1 90.06 295 ALA B N 1
ATOM 4679 C CA . ALA B 1 295 ? 11.305 6.227 7.418 1 90.06 295 ALA B CA 1
ATOM 4680 C C . ALA B 1 295 ? 12.828 6.219 7.371 1 90.06 295 ALA B C 1
ATOM 4682 O O . ALA B 1 295 ? 13.461 5.238 7.773 1 90.06 295 ALA B O 1
ATOM 4683 N N . SER B 1 296 ? 13.414 7.27 6.941 1 87.75 296 SER B N 1
ATOM 4684 C CA . SER B 1 296 ? 14.852 7.352 6.75 1 87.75 296 SER B CA 1
ATOM 4685 C C . SER B 1 296 ? 15.539 7.969 7.961 1 87.75 296 SER B C 1
ATOM 4687 O O . SER B 1 296 ? 16.75 8.18 7.953 1 87.75 296 SER B O 1
ATOM 4689 N N . SER B 1 297 ? 14.797 8.312 8.945 1 94 297 SER B N 1
ATOM 4690 C CA . SER B 1 297 ? 15.352 8.945 10.141 1 94 297 SER B CA 1
ATOM 4691 C C . SER B 1 297 ? 16.047 7.93 11.031 1 94 297 SER B C 1
ATOM 4693 O O . SER B 1 297 ? 15.508 6.852 11.297 1 94 297 SER B O 1
ATOM 4695 N N . PRO B 1 298 ? 17.297 8.266 11.57 1 95.25 298 PRO B N 1
ATOM 4696 C CA . PRO B 1 298 ? 17.859 7.418 12.617 1 95.25 298 PRO B CA 1
ATOM 4697 C C . PRO B 1 298 ? 17.047 7.434 13.906 1 95.25 298 PRO B C 1
ATOM 4699 O O . PRO B 1 298 ? 17.25 6.598 14.789 1 95.25 298 PRO B O 1
ATOM 4702 N N . TYR B 1 299 ? 16.078 8.359 13.984 1 97.31 299 TYR B N 1
ATOM 4703 C CA . TYR B 1 299 ? 15.234 8.5 15.164 1 97.31 299 TYR B CA 1
ATOM 4704 C C . TYR B 1 299 ? 13.82 8.023 14.875 1 97.31 299 TYR B C 1
ATOM 4706 O O . TYR B 1 299 ? 12.867 8.453 15.539 1 97.31 299 TYR B O 1
ATOM 4714 N N . ARG B 1 300 ? 13.641 7.234 13.898 1 96.62 300 ARG B N 1
ATOM 4715 C CA . ARG B 1 300 ? 12.336 6.758 13.461 1 96.62 300 ARG B CA 1
ATOM 4716 C C . ARG B 1 300 ? 11.516 6.234 14.633 1 96.62 300 ARG B C 1
ATOM 4718 O O . ARG B 1 300 ? 10.367 6.637 14.82 1 96.62 300 ARG B O 1
ATOM 4725 N N . GLN B 1 301 ? 12.094 5.383 15.477 1 96.81 301 GLN B N 1
ATOM 4726 C CA . GLN B 1 301 ? 11.375 4.785 16.594 1 96.81 301 GLN B CA 1
ATOM 4727 C C . GLN B 1 301 ? 10.984 5.84 17.625 1 96.81 301 GLN B C 1
ATOM 4729 O O . GLN B 1 301 ? 9.875 5.805 18.172 1 96.81 301 GLN B O 1
ATOM 4734 N N . GLU B 1 302 ? 11.867 6.719 17.859 1 98.12 302 GLU B N 1
ATOM 4735 C CA . GLU B 1 302 ? 11.594 7.797 18.797 1 98.12 302 GLU B CA 1
ATOM 4736 C C . GLU B 1 302 ? 10.438 8.672 18.312 1 98.12 302 GLU B C 1
ATOM 4738 O O . GLU B 1 302 ? 9.57 9.062 19.094 1 98.12 302 GLU B O 1
ATOM 4743 N N . VAL B 1 303 ? 10.461 9.008 17.031 1 98.5 303 VAL B N 1
ATOM 4744 C CA . VAL B 1 303 ? 9.406 9.82 16.438 1 98.5 303 VAL B CA 1
ATOM 4745 C C . VAL B 1 303 ? 8.055 9.148 16.641 1 98.5 303 VAL B C 1
ATOM 4747 O O . VAL B 1 303 ? 7.102 9.789 17.109 1 98.5 303 VAL B O 1
ATOM 4750 N N . LEU B 1 304 ? 7.957 7.855 16.359 1 98.56 304 LEU B N 1
ATOM 4751 C CA . LEU B 1 304 ? 6.711 7.113 16.5 1 98.56 304 LEU B CA 1
ATOM 4752 C C . LEU B 1 304 ? 6.285 7.02 17.969 1 98.56 304 LEU B C 1
ATOM 4754 O O . LEU B 1 304 ? 5.102 7.16 18.281 1 98.56 304 LEU B O 1
ATOM 4758 N N . GLN B 1 305 ? 7.223 6.852 18.828 1 98.56 305 GLN B N 1
ATOM 4759 C CA . GLN B 1 305 ? 6.926 6.766 20.25 1 98.56 305 GLN B CA 1
ATOM 4760 C C . GLN B 1 305 ? 6.371 8.086 20.781 1 98.56 305 GLN B C 1
ATOM 4762 O O . GLN B 1 305 ? 5.492 8.094 21.641 1 98.56 305 GLN B O 1
ATOM 4767 N N . GLU B 1 306 ? 6.914 9.148 20.297 1 98.69 306 GLU B N 1
ATOM 4768 C CA . GLU B 1 306 ? 6.418 10.453 20.719 1 98.69 306 GLU B CA 1
ATOM 4769 C C . GLU B 1 306 ? 4.969 10.656 20.281 1 98.69 306 GLU B C 1
ATOM 4771 O O . GLU B 1 306 ? 4.172 11.242 21.031 1 98.69 306 GLU B O 1
ATOM 4776 N N . ILE B 1 307 ? 4.641 10.227 19.125 1 98.81 307 ILE B N 1
ATOM 4777 C CA . ILE B 1 307 ? 3.264 10.312 18.656 1 98.81 307 ILE B CA 1
ATOM 4778 C C . ILE B 1 307 ? 2.352 9.477 19.547 1 98.81 307 ILE B C 1
ATOM 4780 O O . ILE B 1 307 ? 1.284 9.938 19.953 1 98.81 307 ILE B O 1
ATOM 4784 N N . LEU B 1 308 ? 2.775 8.25 19.875 1 98.81 308 LEU B N 1
ATOM 4785 C CA . LEU B 1 308 ? 2.006 7.395 20.781 1 98.81 308 LEU B CA 1
ATOM 4786 C C . LEU B 1 308 ? 1.783 8.078 22.125 1 98.81 308 LEU B C 1
ATOM 4788 O O . LEU B 1 308 ? 0.65 8.164 22.609 1 98.81 308 LEU B O 1
ATOM 4792 N N . THR B 1 309 ? 2.861 8.586 22.688 1 98.62 309 THR B N 1
ATOM 4793 C CA . THR B 1 309 ? 2.787 9.227 24 1 98.62 309 THR B CA 1
ATOM 4794 C C . THR B 1 309 ? 1.827 10.414 23.969 1 98.62 309 THR B C 1
ATOM 4796 O O . THR B 1 309 ? 1.019 10.586 24.891 1 98.62 309 THR B O 1
ATOM 4799 N N . HIS B 1 310 ? 1.944 11.172 22.906 1 98.5 310 HIS B N 1
ATOM 4800 C CA . HIS B 1 310 ? 1.085 12.336 22.734 1 98.5 310 HIS B CA 1
ATOM 4801 C C . HIS B 1 310 ? -0.388 11.945 22.75 1 98.5 310 HIS B C 1
ATOM 4803 O O . HIS B 1 310 ? -1.188 12.523 23.484 1 98.5 310 HIS B O 1
ATOM 4809 N N . PHE B 1 311 ? -0.757 10.945 22 1 98.56 311 PHE B N 1
ATOM 4810 C CA . PHE B 1 311 ? -2.162 10.578 21.875 1 98.56 311 PHE B CA 1
ATOM 4811 C C . PHE B 1 311 ? -2.629 9.805 23.109 1 98.56 311 PHE B C 1
ATOM 4813 O O . PHE B 1 311 ? -3.785 9.914 23.516 1 98.56 311 PHE B O 1
ATOM 4820 N N . GLN B 1 312 ? -1.767 9.055 23.75 1 98.12 312 GLN B N 1
ATOM 4821 C CA . GLN B 1 312 ? -2.127 8.375 24.984 1 98.12 312 GLN B CA 1
ATOM 4822 C C . GLN B 1 312 ? -2.465 9.383 26.094 1 98.12 312 GLN B C 1
ATOM 4824 O O . GLN B 1 312 ? -3.369 9.148 26.891 1 98.12 312 GLN B O 1
ATOM 4829 N N . SER B 1 313 ? -1.736 10.445 26.125 1 97.25 313 SER B N 1
ATOM 4830 C CA . SER B 1 313 ? -1.893 11.453 27.156 1 97.25 313 SER B CA 1
ATOM 4831 C C . SER B 1 313 ? -3.135 12.305 26.922 1 97.25 313 SER B C 1
ATOM 4833 O O . SER B 1 313 ? -3.686 12.883 27.859 1 97.25 313 SER B O 1
ATOM 4835 N N . ASN B 1 314 ? -3.59 12.328 25.688 1 96.44 314 ASN B N 1
ATOM 4836 C CA . ASN B 1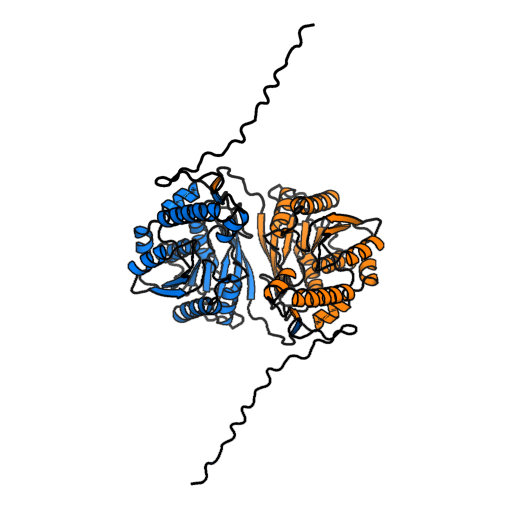 314 ? -4.559 13.375 25.391 1 96.44 314 ASN B CA 1
ATOM 4837 C C . ASN B 1 314 ? -5.883 12.789 24.906 1 96.44 314 ASN B C 1
ATOM 4839 O O . ASN B 1 314 ? -6.867 13.516 24.75 1 96.44 314 ASN B O 1
ATOM 4843 N N . LEU B 1 315 ? -5.887 11.477 24.641 1 96.19 315 LEU B N 1
ATOM 4844 C CA . LEU B 1 315 ? -7.129 10.828 24.219 1 96.19 315 LEU B CA 1
ATOM 4845 C C . LEU B 1 315 ? -7.723 10 25.344 1 96.19 315 LEU B C 1
ATOM 4847 O O . LEU B 1 315 ? -8.945 9.977 25.531 1 96.19 315 LEU B O 1
#

Solvent-accessible surface area (backbone atoms only — not comparable to full-atom values): 32718 Å² total; per-residue (Å²): 137,82,80,76,78,75,78,77,76,73,74,74,74,70,74,74,69,64,70,52,46,75,44,93,96,44,74,69,40,54,39,74,48,38,35,73,40,82,64,78,73,75,75,60,46,44,36,39,37,35,72,41,77,38,98,92,24,37,23,22,27,42,42,35,33,37,67,61,83,72,50,89,69,23,24,32,29,36,40,42,31,41,32,79,86,37,30,46,39,49,63,95,36,43,47,48,51,42,40,51,56,32,13,65,66,58,25,20,29,37,31,36,11,49,71,19,14,69,70,10,19,63,51,44,47,56,43,46,65,69,53,45,48,57,41,45,51,43,46,51,61,52,52,43,64,38,83,63,31,16,30,70,18,24,33,33,32,12,30,29,58,12,19,56,36,35,42,44,50,56,43,68,52,73,56,90,82,43,36,73,39,31,39,37,29,37,43,46,77,35,33,26,61,60,39,52,51,40,48,49,48,49,51,57,51,41,55,74,69,41,91,49,57,50,56,55,15,46,74,70,70,29,83,52,57,40,42,63,33,28,69,59,34,55,56,46,37,59,61,37,36,42,74,59,52,51,68,43,48,54,84,87,32,48,32,39,39,37,36,34,70,54,13,76,64,58,44,64,69,30,52,52,53,53,58,69,59,50,60,88,49,42,50,74,48,75,36,76,78,10,37,77,48,59,69,71,20,87,52,37,67,57,55,48,48,50,54,44,51,52,48,68,76,53,82,136,84,79,76,78,75,75,76,76,74,74,75,75,72,73,76,69,65,68,54,47,76,43,92,97,43,73,68,38,54,40,74,49,40,35,73,38,83,63,79,73,74,77,61,46,42,36,41,37,35,75,42,76,38,97,89,25,37,23,22,26,42,42,34,33,37,67,58,83,72,48,90,69,23,24,33,29,35,40,44,34,40,32,79,86,37,30,47,39,49,63,96,38,45,46,49,52,45,39,49,55,32,12,66,68,58,24,20,29,38,30,35,12,49,70,18,12,69,69,9,19,62,50,46,48,56,44,45,63,67,53,45,46,57,42,45,52,44,46,50,60,54,55,44,64,38,84,62,31,17,29,69,20,24,33,34,30,12,30,28,57,12,20,56,35,35,42,43,51,57,43,71,51,74,56,89,82,43,36,72,38,31,39,36,29,34,44,46,77,34,33,25,58,61,39,52,52,41,49,50,48,47,53,57,51,41,57,73,70,40,90,50,58,48,56,55,15,46,74,71,69,28,82,52,57,39,44,64,34,27,69,59,33,55,56,46,36,59,62,37,36,41,74,60,53,53,68,42,48,53,86,85,33,47,32,40,38,36,36,33,70,54,12,77,66,56,44,65,68,28,52,52,54,52,60,69,60,49,59,87,50,42,52,76,49,76,36,76,78,10,38,75,49,58,67,72,21,88,51,37,68,57,56,48,47,50,53,45,53,51,48,68,75,52,81

Foldseek 3Di:
DDPPPPPPPPPPPPPPQPFFDDDVPDPRDGVVVPDDDPDDDPDLWDKDWDWFDFPNKIKIKMKIAAPDDADDLAFQEEEEEEAQQEFQQADVRLNVVLQSVQRSVGYMYMTIAFDCHDPIHDNRQVDAPVSVLRVLVRCLVVVLPPSRYNQARYEYEYAERGVLSRLCCQFVVDDPSHHHAEYEYELYAQALVVLVVLLVVQVVVVVVVPVDQCVNCVLLPHRGPPDRHDPVNSVVSNPRHNVVSLVRGDQRHAYEYEYECAASNRHCVRVVSNCVRHPPRYDYDYAYPDYSGLVPGPCNVVVSVVVSVRSVVGD/DPPPPPPPPPPPPPPPQPFFDDDVPDPRDGVVVPDDDPDDDPDLWDKDWDWFDFPNKIKIKMKIAAPDDADDLAFQEEEEEEAQQEFQQADVRLNVVLQSVQRSVGYMYMTIAADCHDPIHDNRQVDAPVSVLRVLVRCLVVVLPPSRYRQARYEYEYAERGVLSRLCCQFVVDDPSHHHAAYEYELYAQALVVLVVLLVVQVVVVVVVPVDQCVNCVLLPHRGPPDRHDPVNSVVSNPRHNVVSLVRGDQRHAYEYEYECAASNRHCVRVVSNCVRHPPRYDYDYAYPDYSGLVPGPCNVVVSVVVSVRSVVGD

Sequence (630 aa):
MKKFATFLCVLLSGSGFAAPVEVPGFPSIPETYITINDKELGLQEHCRGVNVLSCGYNLVGMFHTPTTPMPLGGYPTVIFFHGFRGNCTGKDGVYRDLARLLTANGIAVARFDMAGCGNSEGICDQIPARTYLRNGEDILATVAKYPEVNPHRIGIAGISLGCHTTIHLASTYRPRDYTVQAISVWAPIADGVILLKEICATIGLTMTQFSDMGEVGKAFGFKQLPLKLCRDDIDFFLGIQDHILLLSLPRRIPVLHQQGLEDHVVSTAHQRLFLGAAPAQMLSKSYPETPHEIASSPYRQEVLQEILTHFQSNLMKKFATFLCVLLSGSGFAAPVEVPGFPSIPETYITINDKELGLQEHCRGVNVLSCGYNLVGMFHTPTTPMPLGGYPTVIFFHGFRGNCTGKDGVYRDLARLLTANGIAVARFDMAGCGNSEGICDQIPARTYLRNGEDILATVAKYPEVNPHRIGIAGISLGCHTTIHLASTYRPRDYTVQAISVWAPIADGVILLKEICATIGLTMTQFSDMGEVGKAFGFKQLPLKLCRDDIDFFLGIQDHILLLSLPRRIPVLHQQGLEDHVVSTAHQRLFLGAAPAQMLSKSYPETPHEIASSPYRQEVLQEILTHFQSNL

pLDDT: mean 83.2, std 18.2, range [25.17, 98.88]

Radius of gyration: 26.68 Å; Cα contacts (8 Å, |Δi|>4): 1313; chains: 2; bounding box: 71×69×122 Å

Organism: Chlamydia trachomatis serovar D (strain ATCC VR-885 / DSM 19411 / UW-3/Cx) (NCBI:txid272561)

Secondary structure (DSSP, 8-state):
--------------------B--TTSPPBPTTTEEE---------EEEEEEEEETTEEEEEEEEE-SSPPPTT-EEEEEEE--TT--SS-GGGHHHHHHHHHHTTT-EEEEEPPTTSTTSSS-GGGS-TTHHHHHHHHHHHHHTTSTTEEEEEEEEEEETHHHHHHHHHHHT---SS--EEEEEEES--S-HHHHHHHHHHHHHHHHHH-S-HHHHHHHTT-SSSSEEE-HHHHHHHHH--HHHHHHTS-SSS-EEEEEETT-SSS-HHHHHHHHHH--TTEEEEEETT--S-GGG-TTHHHHHHHHHHHHHHH-/--------------------B--TTSPPBPTTTEEE---------EEEEEEEEETTEEEEEEEEE-SSPPPTT-EEEEEEE--TT--SS-GGGHHHHHHHHHHTTT-EEEEEPPTTSTTSSS-GGGS-TTHHHHHHHHHHHHHTTSTTEEEEEEEEEEETHHHHHHHHHHHT---SS--EEEEEEES--S-HHHHHHHHHHHHHHHHHH-S-HHHHHHHTT-SSSSEEE-HHHHHHHHH--HHHHHHTS-SSS-EEEEEETT-SSS-HHHHHHHHHH-TTTEEEEEETT--S-GGG-TTHHHHHHHHHHHHHHH-

Nearest PDB structures (foldseek):
  7q4j-assembly1_A  TM=8.383E-01  e=2.535E-21  Thermoanaerobacter thermohydrosulfuricus
  7q4h-assembly1_B  TM=8.650E-01  e=2.303E-20  Thermoanaerobacter thermohydrosulfuricus
  8b4u-assembly1_A  TM=8.487E-01  e=8.565E-19  Candidatus Bathyarchaeota archaeon
  7z2v-assembly1_B  TM=8.309E-01  e=6.088E-18  Lentilactobacillus buchneri
  7z2x-assembly1_B  TM=8.359E-01  e=3.601E-17  Lentilactobacillus buchneri

InterPro domains:
  IPR022742 Alpha/beta hydrolase domain-containing protein 17C-like [PF12146] (77-188)
  IPR029058 Alpha/Beta hydrolase fold [G3DSA:3.40.50.1820] (49-315)
  IPR029058 Alpha/Beta hydrolase fold [SSF53474] (52-315)
  IPR050261 FrsA esterase [PTHR22946] (54-301)